Protein AF-A0A3D1T4H9-F1 (afdb_monomer)

Mean predicted aligned error: 4.85 Å

Solvent-accessible surface area (backbone atoms only — not comparable to full-atom values): 19662 Å² total; per-residue (Å²): 87,40,36,36,34,30,52,38,53,58,67,99,62,79,50,73,67,46,51,52,49,55,50,51,54,32,52,58,53,32,65,42,91,71,36,41,49,45,81,32,72,53,68,69,55,42,32,47,34,47,61,38,89,75,40,48,58,30,39,30,37,59,17,32,82,28,48,68,59,55,52,51,42,49,61,74,25,45,84,20,71,55,63,61,38,67,83,52,61,48,41,32,43,22,36,98,49,64,48,3,46,64,30,50,51,53,42,43,53,52,30,53,76,70,70,36,46,58,43,80,45,55,72,51,94,66,33,67,59,54,48,50,52,55,50,35,51,53,50,32,49,52,56,45,28,72,27,32,32,36,34,32,32,71,55,41,93,82,54,83,84,34,70,73,56,60,67,52,44,34,74,69,56,28,31,44,75,42,82,38,60,48,66,59,49,52,52,36,32,74,69,38,57,66,68,59,13,42,53,52,25,51,52,52,60,69,71,31,80,43,70,84,29,59,56,72,68,42,35,26,51,23,28,18,48,30,53,19,50,51,51,49,32,64,76,70,60,37,58,29,35,22,28,27,39,74,63,27,53,77,60,86,48,27,36,48,27,46,27,36,13,50,34,24,50,72,71,33,46,50,36,60,42,31,36,49,39,58,38,54,34,36,49,50,50,21,45,68,69,76,42,74,60,71,70,64,42,81,76,44,75,40,82,90,82,71,46,69,44,68,48,52,57,34,47,31,61,81,66,34,84,49,35,33,34,26,34,26,83,93,75,67,43,18,31,16,47,49,62,47,62,68,64,41,83,43,75,52,70,41,44,32,65,98,70,61,77,40,73,49,74,46,80,49,69,48,65,80,80,84,76,91,125

Secondary structure (DSSP, 8-state):
-EEEEEEE-SSSS--HHHHHHHHHHHHHHHTSTT-EEEEE-SHHHHHHHHH-TTEEEEEEE-SSS-HHHHHHHHHHTTTSHHHH-TTSPEEEEE-SSTTHHHHHHHHHHHHHHTT--EEEEESSTTHHHHHHHHHHHHHHHHHHHT-EEEEESPPPTT-SSS---HHHHHHHT-PEEEEE-HHHHHHHHHHS-HHHHHHHHHHHHHHSSEE-S--HHHHHHHHHHHHHHHHHHHHHT-SEEEE-GGGGGTTTS--SHHHHHHHHHTT-EEEETT-HHHHHHHHHHHHHHSS-----EEEEEETTTTEEEEE-S---GGG-SEEEEE--TTTS-S-EEEEEPPPEEEEEEEEESTTS-EEEEEEEEE---S---

Sequence (373 aa):
MKIALLAFYSGLQASESQVRLSASLSDEIAGIPGWSAVVLNETSQKVAAFNDPDTVPVILSLSGGIEGEVLSCLEQAQQSSYLKSTKLPIIILAHPHANSLPASLEILARLNQMGRPGRIIFTSAGYLDELQIACRVLETHRTLAHSRIGVIGTPSDWLVASIPNAQTVRSVWGPELVEIPIARLIELYHQSSEIEATKAADAFAKNATACLEPDRATLIGAAKIYLALQSIVAEYQLAALTIRCFDLLSAPKNTGCFALAQLNSAGITASCEGDIPALLTMMLIKGLSGQPAFMANPSAINALTGEMIAAHCTIPITMINKYTIRSHFESGIGAAIQGDFPPGPVTVARIGGKDLTALFVAEGQAATVSNPQ

pLDDT: mean 93.79, std 6.55, range [38.06, 98.75]

Foldseek 3Di:
DEEEAEEFDPDPDDDPVLVVVQVVVQVVLCPPPPYHYDYDDDLVVLLVQLQDLVYDYEYEQSAPPRLVVVVVSCVSNCPHPQNVPLVQAHHYEAEPDRCRVVSLVVNCVVCVVVSHHYDYQYPDPCSSVVVVLSVLLVVLLSPQQDFEEEEEADFAPPPPFQDADQVLCCVPRRYGYDYHYNVQLLVQLVVADLVQLLVVLVVVCVQAPAEPDDDSVLSSSLSSSLVSVVVVCVVVVGQEYEYAQVVCCVPPNAGNASNCQACLLVNRHYYYRSRNQLSSVQSSCCSSPVHGDDDWDFPDADPVVRDTDTDDQHHHPVQADHWYWAGRPPRSTGTGIDGHGDWAKDKDKTQGDNSSPDMDIDIDTDDGDDDPD

Nearest PDB structures (foldseek):
  4f2d-assembly1_A  TM=8.122E-01  e=8.113E-16  Escherichia coli K-12
  7cx7-assembly1_D-2  TM=8.310E-01  e=1.583E-14  Geobacillus kaustophilus HTA426
  7ch3-assembly2_E  TM=8.132E-01  e=3.803E-15  Thermotoga maritima MSB8
  7cwv-assembly1_C  TM=8.098E-01  e=5.512E-14  Thermotoga maritima MSB8
  7cwv-assembly2_B-2  TM=8.023E-01  e=6.588E-14  Thermotoga maritima MSB8

Radius of gyration: 24.6 Å; Cα contacts (8 Å, |Δi|>4): 712; chains: 1; bounding box: 57×51×70 Å

Structure (mmCIF, N/CA/C/O backbone):
data_AF-A0A3D1T4H9-F1
#
_entry.id   AF-A0A3D1T4H9-F1
#
loop_
_atom_site.group_PDB
_atom_site.id
_atom_site.type_symbol
_atom_site.label_atom_id
_atom_site.label_alt_id
_atom_site.label_comp_id
_atom_site.label_asym_id
_atom_site.label_entity_id
_atom_site.label_seq_id
_atom_site.pdbx_PDB_ins_code
_atom_site.Cartn_x
_atom_site.Cartn_y
_atom_site.Cartn_z
_atom_site.occupancy
_atom_site.B_iso_or_equiv
_atom_site.auth_seq_id
_atom_site.auth_comp_id
_atom_site.auth_asym_id
_atom_site.auth_atom_id
_atom_site.pdbx_PDB_model_num
ATOM 1 N N . MET A 1 1 ? 0.204 8.820 14.071 1.00 87.44 1 MET A N 1
ATOM 2 C CA . MET A 1 1 ? -1.266 8.718 14.042 1.00 87.44 1 MET A CA 1
ATOM 3 C C . MET A 1 1 ? -1.873 9.367 15.276 1.00 87.44 1 MET A C 1
ATOM 5 O O . MET A 1 1 ? -1.353 9.175 16.366 1.00 87.44 1 MET A O 1
ATOM 9 N N . LYS A 1 2 ? -2.962 10.120 15.109 1.00 93.44 2 LYS A N 1
ATOM 10 C CA . LYS A 1 2 ? -3.677 10.786 16.202 1.00 93.44 2 LYS A CA 1
ATOM 11 C C . LYS A 1 2 ? -4.942 10.001 16.560 1.00 93.44 2 LYS A C 1
ATOM 13 O O . LYS A 1 2 ? -5.799 9.787 15.705 1.00 93.44 2 LYS A O 1
ATOM 18 N N . ILE A 1 3 ? -5.059 9.574 17.812 1.00 96.06 3 ILE A N 1
ATOM 19 C CA . ILE A 1 3 ? -6.216 8.862 18.362 1.00 96.06 3 ILE A CA 1
ATOM 20 C C . ILE A 1 3 ? -7.026 9.818 19.239 1.00 96.06 3 ILE A C 1
ATOM 22 O O . ILE A 1 3 ? -6.477 10.484 20.117 1.00 96.06 3 ILE A O 1
ATOM 26 N N . ALA A 1 4 ? -8.340 9.860 19.036 1.00 97.19 4 ALA A N 1
ATOM 27 C CA . ALA A 1 4 ? -9.265 10.511 19.958 1.00 97.19 4 ALA A CA 1
ATOM 28 C C . ALA A 1 4 ? -10.076 9.448 20.701 1.00 97.19 4 ALA A C 1
ATOM 30 O O . ALA A 1 4 ? -10.922 8.780 20.106 1.00 97.19 4 ALA A O 1
ATOM 31 N N . LEU A 1 5 ? -9.822 9.309 22.002 1.00 98.06 5 LEU A N 1
ATOM 32 C CA . LEU A 1 5 ? -10.578 8.447 22.903 1.00 98.06 5 LEU A CA 1
ATOM 33 C C . LEU A 1 5 ? -11.832 9.191 23.365 1.00 98.06 5 LEU A C 1
ATOM 35 O O . LEU A 1 5 ? -11.769 10.091 24.200 1.00 98.06 5 LEU A O 1
ATOM 39 N N . LEU A 1 6 ? -12.978 8.831 22.800 1.00 98.19 6 LEU A N 1
ATOM 40 C CA . LEU A 1 6 ? -14.267 9.443 23.105 1.00 98.19 6 LEU A CA 1
ATOM 41 C C . LEU A 1 6 ? -14.813 8.801 24.381 1.00 98.19 6 LEU A C 1
ATOM 43 O O . LEU A 1 6 ? -15.373 7.711 24.323 1.00 98.19 6 LEU A O 1
ATOM 47 N N . ALA A 1 7 ? -14.608 9.435 25.532 1.00 97.75 7 ALA A N 1
ATOM 48 C CA . ALA A 1 7 ? -14.934 8.854 26.832 1.00 97.75 7 ALA A CA 1
ATOM 49 C C . ALA A 1 7 ? -16.438 8.919 27.121 1.00 97.75 7 ALA A C 1
ATOM 51 O O . ALA A 1 7 ? -17.000 10.009 27.232 1.00 97.75 7 ALA A O 1
ATOM 52 N N . PHE A 1 8 ? -17.089 7.770 27.289 1.00 97.62 8 PHE A N 1
ATOM 53 C CA . PHE A 1 8 ? -18.496 7.683 27.688 1.00 97.62 8 PHE A CA 1
ATOM 54 C C . PHE A 1 8 ? -18.635 6.954 29.021 1.00 97.62 8 PHE A C 1
ATOM 56 O O . PHE A 1 8 ? -18.070 5.877 29.199 1.00 97.62 8 PHE A O 1
ATOM 63 N N . TYR A 1 9 ? -19.408 7.527 29.940 1.00 95.75 9 TYR A N 1
ATOM 64 C CA . TYR A 1 9 ? -19.704 6.975 31.261 1.00 95.75 9 TYR A CA 1
ATOM 65 C C . TYR A 1 9 ? -21.102 7.415 31.707 1.00 95.75 9 TYR A C 1
ATOM 67 O O . TYR A 1 9 ? -21.579 8.474 31.318 1.00 95.75 9 TYR A O 1
ATOM 75 N N . SER A 1 10 ? -21.748 6.624 32.557 1.00 89.38 10 SER A N 1
ATOM 76 C CA . SER A 1 10 ? -23.035 6.959 33.160 1.00 89.38 10 SER A CA 1
ATOM 77 C C . SER A 1 10 ? -22.845 7.923 34.330 1.00 89.38 10 SER A C 1
ATOM 79 O O . SER A 1 10 ? -22.119 7.603 35.274 1.00 89.38 10 SER A O 1
ATOM 81 N N . GLY A 1 11 ? -23.546 9.054 34.311 1.00 79.50 11 GLY A N 1
ATOM 82 C CA . GLY A 1 11 ? -23.539 10.048 35.387 1.00 79.50 11 GLY A CA 1
ATOM 83 C C . GLY A 1 11 ? -23.184 11.447 34.888 1.00 79.50 11 GLY A C 1
ATOM 84 O O . GLY A 1 11 ? -22.742 11.624 33.761 1.00 79.50 11 GLY A O 1
ATOM 85 N N . LEU A 1 12 ? -23.377 12.462 35.737 1.00 68.31 12 LEU A N 1
ATOM 86 C CA . LEU A 1 12 ? -23.085 13.859 35.374 1.00 68.31 12 LEU A CA 1
ATOM 87 C C . LEU A 1 12 ? -21.580 14.145 35.248 1.00 68.31 12 LEU A C 1
ATOM 89 O O . LEU A 1 12 ? -21.196 15.094 34.571 1.00 68.31 12 LEU A O 1
ATOM 93 N N . GLN A 1 13 ? -20.740 13.367 35.938 1.00 74.00 13 GLN A N 1
ATOM 94 C CA . GLN A 1 13 ? -19.283 13.491 35.944 1.00 74.00 13 GLN A CA 1
ATOM 95 C C . GLN A 1 13 ? -18.636 12.111 36.074 1.00 74.00 13 GLN A C 1
ATOM 97 O O . GLN A 1 13 ? -19.198 11.219 36.714 1.00 74.00 13 GLN A O 1
ATOM 102 N N . ALA A 1 14 ? -17.446 11.961 35.489 1.00 81.69 14 ALA A N 1
ATOM 103 C CA . ALA A 1 14 ? -16.661 10.740 35.597 1.00 81.69 14 ALA A CA 1
ATOM 104 C C . ALA A 1 14 ? -16.263 10.493 37.055 1.00 81.69 14 ALA A C 1
ATOM 106 O O . ALA A 1 14 ? -15.846 11.414 37.764 1.00 81.69 14 ALA A O 1
ATOM 107 N N . SER A 1 15 ? -16.323 9.239 37.495 1.00 88.44 15 SER A N 1
ATOM 108 C CA . SER A 1 15 ? -15.712 8.858 38.763 1.00 88.44 15 SER A CA 1
ATOM 109 C C . SER A 1 15 ? -14.190 9.013 38.689 1.00 88.44 15 SER A C 1
ATOM 111 O O . SER A 1 15 ? -13.571 8.919 37.628 1.00 88.44 15 SER A O 1
ATOM 113 N N . GLU A 1 16 ? -13.545 9.163 39.843 1.00 91.19 16 GLU A N 1
ATOM 114 C CA . GLU A 1 16 ? -12.082 9.231 39.920 1.00 91.19 16 GLU A CA 1
ATOM 115 C C . GLU A 1 16 ? -11.408 7.981 39.312 1.00 91.19 16 GLU A C 1
ATOM 117 O O . GLU A 1 16 ? -10.360 8.067 38.671 1.00 91.19 16 GLU A O 1
ATOM 122 N N . SER A 1 17 ? -12.036 6.807 39.456 1.00 89.75 17 SER A N 1
ATOM 123 C CA . SER A 1 17 ? -11.570 5.570 38.825 1.00 89.75 17 SER A CA 1
ATOM 124 C C . SER A 1 17 ? -11.662 5.611 37.298 1.00 89.75 17 SER A C 1
ATOM 126 O O . SER A 1 17 ? -10.742 5.138 36.636 1.00 89.75 17 SER A O 1
ATOM 128 N N . GLN A 1 18 ? -12.719 6.201 36.737 1.00 93.06 18 GLN A N 1
ATOM 129 C CA . GLN A 1 18 ? -12.888 6.363 35.291 1.00 93.06 18 GLN A CA 1
ATOM 130 C C . GLN A 1 18 ? -11.885 7.364 34.716 1.00 93.06 18 GLN A C 1
ATOM 132 O O . GLN A 1 18 ? -11.280 7.088 33.681 1.00 93.06 18 GLN A O 1
ATOM 137 N N . VAL A 1 19 ? -11.643 8.481 35.413 1.00 93.75 19 VAL A N 1
ATOM 138 C CA . VAL A 1 19 ? -10.614 9.459 35.024 1.00 93.75 19 VAL A CA 1
ATOM 139 C C . VAL A 1 19 ? -9.242 8.789 34.971 1.00 93.75 19 VAL A C 1
ATOM 141 O O . VAL A 1 19 ? -8.585 8.841 33.931 1.00 93.75 19 VAL A O 1
ATOM 144 N N . ARG A 1 20 ? -8.841 8.082 36.039 1.00 95.38 20 ARG A N 1
ATOM 145 C CA . ARG A 1 20 ? -7.564 7.349 36.076 1.00 95.38 20 ARG A CA 1
ATOM 146 C C . ARG A 1 20 ? -7.448 6.306 34.967 1.00 95.38 20 ARG A C 1
ATOM 148 O O . ARG A 1 20 ? -6.405 6.228 34.328 1.00 95.38 20 ARG A O 1
ATOM 155 N N . LEU A 1 21 ? -8.505 5.529 34.726 1.00 95.38 21 LEU A N 1
ATOM 156 C CA . LEU A 1 21 ? -8.507 4.510 33.677 1.00 95.38 21 LEU A CA 1
ATOM 157 C C . LEU A 1 21 ? -8.338 5.133 32.286 1.00 95.38 21 LEU A C 1
ATOM 159 O O . LEU A 1 21 ? -7.504 4.677 31.510 1.00 95.38 21 LEU A O 1
ATOM 163 N N . SER A 1 22 ? -9.096 6.189 31.980 1.00 96.38 22 SER A N 1
ATOM 164 C CA . SER A 1 22 ? -9.006 6.866 30.683 1.00 96.38 22 SER A CA 1
ATOM 165 C C . SER A 1 22 ? -7.623 7.477 30.433 1.00 96.38 22 SER A C 1
ATOM 167 O O . SER A 1 22 ? -7.110 7.369 29.321 1.00 96.38 22 SER A O 1
ATOM 169 N N . ALA A 1 23 ? -6.992 8.045 31.468 1.00 96.94 23 ALA A N 1
ATOM 170 C CA . ALA A 1 23 ? -5.629 8.562 31.396 1.00 96.94 23 ALA A CA 1
ATOM 171 C C . ALA A 1 23 ? -4.611 7.436 31.157 1.00 96.94 23 ALA A C 1
ATOM 173 O O . ALA A 1 23 ? -3.829 7.529 30.219 1.00 96.94 23 ALA A O 1
ATOM 174 N N . SER A 1 24 ? -4.693 6.335 31.917 1.00 97.06 24 SER A N 1
ATOM 175 C CA . SER A 1 24 ? -3.819 5.162 31.740 1.00 97.06 24 SER A CA 1
ATOM 176 C C . SER A 1 24 ? -3.883 4.604 30.319 1.00 97.06 24 SER A C 1
ATOM 178 O O . SER A 1 24 ? -2.852 4.409 29.687 1.00 97.06 24 SER A O 1
ATOM 180 N N . LEU A 1 25 ? -5.091 4.403 29.779 1.00 97.06 25 LEU A N 1
ATOM 181 C CA . LEU A 1 25 ? -5.270 3.902 28.413 1.00 97.06 25 LEU A CA 1
ATOM 182 C C . LEU A 1 25 ? -4.738 4.890 27.368 1.00 97.06 25 LEU A C 1
ATOM 184 O O . LEU A 1 25 ? -4.148 4.480 26.372 1.00 97.06 25 LEU A O 1
ATOM 188 N N . SER A 1 26 ? -4.929 6.193 27.589 1.00 97.62 26 SER A N 1
ATOM 189 C CA . SER A 1 26 ? -4.364 7.229 26.723 1.00 97.62 26 SER A CA 1
ATOM 190 C C . SER A 1 26 ? -2.836 7.181 26.714 1.00 97.62 26 SER A C 1
ATOM 192 O O . SER A 1 26 ? -2.242 7.241 25.640 1.00 97.62 26 SER A O 1
ATOM 194 N N . ASP A 1 27 ? -2.205 7.032 27.879 1.00 97.75 27 ASP A N 1
ATOM 195 C CA . ASP A 1 27 ? -0.749 6.954 28.014 1.00 97.75 27 ASP A CA 1
ATOM 196 C C . ASP A 1 27 ? -0.189 5.672 27.379 1.00 97.75 27 ASP A C 1
ATOM 198 O O . ASP A 1 27 ? 0.797 5.727 26.645 1.00 97.75 27 ASP A O 1
ATOM 202 N N . GLU A 1 28 ? -0.848 4.526 27.583 1.00 97.12 28 GLU A N 1
ATOM 203 C CA . GLU A 1 28 ? -0.485 3.253 26.946 1.00 97.12 28 GLU A CA 1
ATOM 204 C C . GLU A 1 28 ? -0.529 3.350 25.413 1.00 97.12 28 GLU A C 1
ATOM 206 O O . GLU A 1 28 ? 0.412 2.940 24.733 1.00 97.12 28 GLU A O 1
ATOM 211 N N . ILE A 1 29 ? -1.592 3.944 24.860 1.00 96.75 29 ILE A N 1
ATOM 212 C CA . ILE A 1 29 ? -1.749 4.135 23.411 1.00 96.75 29 ILE A CA 1
ATOM 213 C C . ILE A 1 29 ? -0.731 5.150 22.874 1.00 96.75 29 ILE A C 1
ATOM 215 O O . ILE A 1 29 ? -0.152 4.935 21.808 1.00 96.75 29 ILE A O 1
ATOM 219 N N . ALA A 1 30 ? -0.482 6.243 23.599 1.00 96.62 30 ALA A N 1
ATOM 220 C CA . ALA A 1 30 ? 0.537 7.230 23.239 1.00 96.62 30 ALA A CA 1
ATOM 221 C C . ALA A 1 30 ? 1.970 6.670 23.335 1.00 96.62 30 ALA A C 1
ATOM 223 O O . ALA A 1 30 ? 2.880 7.205 22.703 1.00 96.62 30 ALA A O 1
ATOM 224 N N . GLY A 1 31 ? 2.171 5.576 24.076 1.00 95.88 31 GLY A N 1
ATOM 225 C CA . GLY A 1 31 ? 3.430 4.836 24.128 1.00 95.88 31 GLY A CA 1
ATOM 226 C C . GLY A 1 31 ? 3.790 4.114 22.824 1.00 95.88 31 GLY A C 1
ATOM 227 O O . GLY A 1 31 ? 4.950 3.742 22.638 1.00 95.88 31 GLY A O 1
ATOM 228 N N . ILE A 1 32 ? 2.840 3.932 21.898 1.00 94.06 32 ILE A N 1
ATOM 229 C CA . ILE A 1 32 ? 3.116 3.343 20.583 1.00 94.06 32 ILE A CA 1
ATOM 230 C C . ILE A 1 32 ? 3.921 4.352 19.737 1.00 94.06 32 ILE A C 1
ATOM 232 O O . ILE A 1 32 ? 3.488 5.495 19.562 1.00 94.06 32 ILE A O 1
ATOM 236 N N . PRO A 1 33 ? 5.077 3.967 19.156 1.00 92.81 33 PRO A N 1
ATOM 237 C CA . PRO A 1 33 ? 5.902 4.885 18.376 1.00 92.81 33 PRO A CA 1
ATOM 238 C C . PRO A 1 33 ? 5.133 5.593 17.253 1.00 92.81 33 PRO A C 1
ATOM 240 O O . PRO A 1 33 ? 4.509 4.965 16.396 1.00 92.81 33 PRO A O 1
ATOM 243 N N . GLY A 1 34 ? 5.197 6.926 17.249 1.00 90.44 34 GLY A N 1
ATOM 244 C CA . GLY A 1 34 ? 4.518 7.770 16.264 1.00 90.44 34 GLY A CA 1
ATOM 245 C C . GLY A 1 34 ? 3.021 7.969 16.517 1.00 90.44 34 GLY A C 1
ATOM 246 O O . GLY A 1 34 ? 2.348 8.555 15.665 1.00 90.44 34 GLY A O 1
ATOM 247 N N . TRP A 1 35 ? 2.480 7.496 17.642 1.00 94.56 35 TRP A N 1
ATOM 248 C CA . TRP A 1 35 ? 1.089 7.716 18.029 1.00 94.56 35 TRP A CA 1
ATOM 249 C C . TRP A 1 35 ? 0.952 8.861 19.034 1.00 94.56 35 TRP A C 1
ATOM 251 O O . TRP A 1 35 ? 1.863 9.173 19.794 1.00 94.56 35 TRP A O 1
ATOM 261 N N . SER A 1 36 ? -0.214 9.496 19.026 1.00 96.00 36 SER A N 1
ATOM 262 C CA . SER A 1 36 ? -0.677 10.378 20.091 1.00 96.00 36 SER A CA 1
ATOM 263 C C . SER A 1 36 ? -2.120 10.032 20.426 1.00 96.00 36 SER A C 1
ATOM 265 O O . SER A 1 36 ? -2.883 9.628 19.547 1.00 96.00 36 SER A O 1
ATOM 267 N N . ALA A 1 37 ? -2.498 10.183 21.690 1.00 97.31 37 ALA A N 1
ATOM 268 C CA . ALA A 1 37 ? -3.854 9.937 22.152 1.00 97.31 37 ALA A CA 1
ATOM 269 C C . ALA A 1 37 ? -4.343 11.114 22.996 1.00 97.31 37 ALA A C 1
ATOM 271 O O . ALA A 1 37 ? -3.586 11.689 23.778 1.00 97.31 37 ALA A O 1
ATOM 272 N N . VAL A 1 38 ? -5.609 11.482 22.811 1.00 97.44 38 VAL A N 1
ATOM 273 C CA . VAL A 1 38 ? -6.293 12.487 23.628 1.00 97.44 38 VAL A CA 1
ATOM 274 C C . VAL A 1 38 ? -7.651 11.958 24.065 1.00 97.44 38 VAL A C 1
ATOM 276 O O . VAL A 1 38 ? -8.390 11.389 23.261 1.00 97.44 38 VAL A O 1
ATOM 279 N N . VAL A 1 39 ? -7.989 12.160 25.336 1.00 97.88 39 VAL A N 1
ATOM 280 C CA . VAL A 1 39 ? -9.303 11.817 25.889 1.00 97.88 39 VAL A CA 1
ATOM 281 C C . VAL A 1 39 ? -10.256 12.996 25.709 1.00 97.88 39 VAL A C 1
ATOM 283 O O . VAL A 1 39 ? -9.973 14.105 26.160 1.00 97.88 39 VAL A O 1
ATOM 286 N N . LEU A 1 40 ? -11.397 12.756 25.063 1.00 97.44 40 LEU A N 1
ATOM 287 C CA . LEU A 1 40 ? -12.440 13.750 24.814 1.00 97.44 40 LEU A CA 1
ATOM 288 C C . LEU A 1 40 ? -13.686 13.420 25.637 1.00 97.44 40 LEU A C 1
ATOM 290 O O . LEU A 1 40 ? -14.302 12.368 25.456 1.00 97.44 40 LEU A O 1
ATOM 294 N N . ASN A 1 41 ? -14.069 14.340 26.522 1.00 94.31 41 ASN A N 1
ATOM 295 C CA . ASN A 1 41 ? -15.223 14.186 27.414 1.00 94.31 41 ASN A CA 1
ATOM 296 C C . ASN A 1 41 ? -16.445 14.972 26.921 1.00 94.31 41 ASN A C 1
ATOM 298 O O . ASN A 1 41 ? -17.568 14.474 26.993 1.00 94.31 41 ASN A O 1
ATOM 302 N N . GLU A 1 42 ? -16.225 16.163 26.366 1.00 93.75 42 GLU A N 1
ATOM 303 C CA . GLU A 1 42 ? -17.293 17.045 25.895 1.00 93.75 42 GLU A CA 1
ATOM 304 C C . GLU A 1 42 ? -17.946 16.511 24.616 1.00 93.75 42 GLU A C 1
ATOM 306 O O . GLU A 1 42 ? -17.262 16.148 23.654 1.00 93.75 42 GLU A O 1
ATOM 311 N N . THR A 1 43 ? -19.280 16.515 24.562 1.00 91.81 43 THR A N 1
ATOM 312 C CA . THR A 1 43 ? -20.050 16.019 23.405 1.00 91.81 43 THR A CA 1
ATOM 313 C C . THR A 1 43 ? -19.659 16.717 22.104 1.00 91.81 43 THR A C 1
ATOM 315 O O . THR A 1 43 ? -19.470 16.059 21.083 1.00 91.81 43 THR A O 1
ATOM 318 N N . SER A 1 44 ? -19.454 18.036 22.137 1.00 94.25 44 SER A N 1
ATOM 319 C CA . SER A 1 44 ? -19.040 18.810 20.959 1.00 94.25 44 SER A CA 1
ATOM 320 C C . SER A 1 44 ? -17.674 18.371 20.419 1.00 94.25 44 SER A C 1
ATOM 322 O O . SER A 1 44 ? -17.503 18.246 19.207 1.00 94.25 44 SER A O 1
ATOM 324 N N . GLN A 1 45 ? -16.718 18.068 21.303 1.00 96.44 45 GLN A N 1
ATOM 325 C CA . GLN A 1 45 ? -15.394 17.569 20.925 1.00 96.44 45 GLN A CA 1
ATOM 326 C C . GLN A 1 45 ? -15.473 16.151 20.354 1.00 96.44 45 GLN A C 1
ATOM 328 O O . GLN A 1 45 ? -14.824 15.858 19.351 1.00 96.44 45 GLN A O 1
ATOM 333 N N . LYS A 1 46 ? -16.302 15.283 20.951 1.00 96.75 46 LYS A N 1
ATOM 334 C CA . LYS A 1 46 ? -16.521 13.914 20.463 1.00 96.75 46 LYS A CA 1
ATOM 335 C C . LYS A 1 46 ? -17.085 13.901 19.043 1.00 96.75 46 LYS A C 1
ATOM 337 O O . LYS A 1 46 ? -16.565 13.195 18.183 1.00 96.75 46 LYS A O 1
ATOM 342 N N . VAL A 1 47 ? -18.095 14.730 18.774 1.00 95.62 47 VAL A N 1
ATOM 343 C CA . VAL A 1 47 ? -18.674 14.895 17.431 1.00 95.62 47 VAL A CA 1
ATOM 344 C C . VAL A 1 47 ? -17.642 15.471 16.456 1.00 95.62 47 VAL A C 1
ATOM 346 O O . VAL A 1 47 ? -17.515 14.982 15.334 1.00 95.62 47 VAL A O 1
ATOM 349 N N . ALA A 1 48 ? -16.862 16.471 16.878 1.00 95.12 48 ALA A N 1
ATOM 350 C CA . ALA A 1 48 ? -15.816 17.066 16.048 1.00 95.12 48 ALA A CA 1
ATOM 351 C C . ALA A 1 48 ? -14.719 16.060 15.657 1.00 95.12 48 ALA A C 1
ATOM 353 O O . ALA A 1 48 ? -14.223 16.120 14.534 1.00 95.12 48 ALA A O 1
ATOM 354 N N . ALA A 1 49 ? -14.388 15.100 16.526 1.00 95.19 49 ALA A N 1
ATOM 355 C CA . ALA A 1 49 ? -13.368 14.087 16.251 1.00 95.19 49 ALA A CA 1
ATOM 356 C C . ALA A 1 49 ? -13.703 13.199 15.040 1.00 95.19 49 ALA A C 1
ATOM 358 O O . ALA A 1 49 ? -12.799 12.772 14.329 1.00 95.19 49 ALA A O 1
ATOM 359 N N . PHE A 1 50 ? -14.988 12.954 14.766 1.00 92.81 50 PHE A N 1
ATOM 360 C CA . PHE A 1 50 ? -15.418 12.228 13.564 1.00 92.81 50 PHE A CA 1
ATOM 361 C C . PHE A 1 50 ? -15.243 13.034 12.270 1.00 92.81 50 PHE A C 1
ATOM 363 O O . PHE A 1 50 ? -15.187 12.445 11.191 1.00 92.81 50 PHE A O 1
ATOM 370 N N . ASN A 1 51 ? -15.169 14.365 12.363 1.00 90.12 51 ASN A N 1
ATOM 371 C CA . ASN A 1 51 ? -14.986 15.260 11.220 1.00 90.12 51 ASN A CA 1
ATOM 372 C C . ASN A 1 51 ? -13.511 15.552 10.911 1.00 90.12 51 ASN A C 1
ATOM 374 O O . ASN A 1 51 ? -13.219 16.063 9.833 1.00 90.12 51 ASN A O 1
ATOM 378 N N . ASP A 1 52 ? -12.597 15.243 11.833 1.00 89.56 52 ASP A N 1
ATOM 379 C CA . ASP A 1 52 ? -11.162 15.434 11.643 1.00 89.56 52 ASP A CA 1
ATOM 380 C C . ASP A 1 52 ? -10.580 14.268 10.808 1.00 89.56 52 ASP A C 1
ATOM 382 O O . ASP A 1 52 ? -10.540 13.129 11.288 1.00 89.56 52 ASP A O 1
ATOM 386 N N . PRO A 1 53 ? -10.136 14.513 9.557 1.00 82.31 53 PRO A N 1
ATOM 387 C CA . PRO A 1 53 ? -9.621 13.463 8.676 1.00 82.31 53 PRO A CA 1
ATOM 388 C C . PRO A 1 53 ? -8.325 12.821 9.193 1.00 82.31 53 PRO A C 1
ATOM 390 O O . PRO A 1 53 ? -8.050 11.660 8.870 1.00 82.31 53 PRO A O 1
ATOM 393 N N . ASP A 1 54 ? -7.577 13.532 10.037 1.00 84.44 54 ASP A N 1
ATOM 394 C CA . ASP A 1 54 ? -6.276 13.106 10.556 1.00 84.44 54 ASP A CA 1
ATOM 395 C C . ASP A 1 54 ? -6.388 12.389 11.910 1.00 84.44 54 ASP A C 1
ATOM 397 O O . ASP A 1 54 ? -5.399 11.879 12.442 1.00 84.44 54 ASP A O 1
ATOM 401 N N . THR A 1 55 ? -7.602 12.309 12.463 1.00 89.81 55 THR A N 1
ATOM 402 C CA . THR A 1 55 ? -7.881 11.672 13.752 1.00 89.81 55 THR A CA 1
ATOM 403 C C . THR A 1 55 ? -8.643 10.365 13.571 1.00 89.81 55 THR A C 1
ATOM 405 O O . THR A 1 55 ? -9.589 10.264 12.786 1.00 89.81 55 THR A O 1
ATOM 408 N N . VAL A 1 56 ? -8.250 9.329 14.307 1.00 92.19 56 VAL A N 1
ATOM 409 C CA . VAL A 1 56 ? -9.021 8.088 14.429 1.00 92.19 56 VAL A CA 1
ATOM 410 C C . VAL A 1 56 ? -9.885 8.171 15.692 1.00 92.19 56 VAL A C 1
ATOM 412 O O . VAL A 1 56 ? -9.340 8.138 16.799 1.00 92.19 56 VAL A O 1
ATOM 415 N N . PRO A 1 57 ? -11.218 8.305 15.556 1.00 94.75 57 PRO A N 1
ATOM 416 C CA . PRO A 1 57 ? -12.119 8.307 16.700 1.00 94.75 57 PRO A CA 1
ATOM 417 C C . PRO A 1 57 ? -12.311 6.878 17.222 1.00 94.75 57 PRO A C 1
ATOM 419 O O . PRO A 1 57 ? -12.695 5.976 16.475 1.00 94.75 57 PRO A O 1
ATOM 422 N N . VAL A 1 58 ? -12.071 6.682 18.516 1.00 97.19 58 VAL A N 1
ATOM 423 C CA . VAL A 1 58 ? -12.273 5.414 19.225 1.00 97.19 58 VAL A CA 1
ATOM 424 C C . VAL A 1 58 ? -13.232 5.669 20.377 1.00 97.19 58 VAL A C 1
ATOM 426 O O . VAL A 1 58 ? -12.965 6.500 21.242 1.00 97.19 58 VAL A O 1
ATOM 429 N N . ILE A 1 59 ? -14.359 4.964 20.400 1.00 98.25 59 ILE A N 1
ATOM 430 C CA . ILE A 1 59 ? -15.315 5.051 21.505 1.00 98.25 59 ILE A CA 1
ATOM 431 C C . ILE A 1 59 ? -14.694 4.357 22.710 1.00 98.25 59 ILE A C 1
ATOM 433 O O . ILE A 1 59 ? -14.434 3.162 22.658 1.00 98.25 59 ILE A O 1
ATOM 437 N N . LEU A 1 60 ? -14.464 5.088 23.794 1.00 98.38 60 LEU A N 1
ATOM 438 C CA . LEU A 1 60 ? -13.970 4.544 25.051 1.00 98.38 60 LEU A CA 1
ATOM 439 C C . LEU A 1 60 ? -15.157 4.337 25.998 1.00 98.38 60 LEU A C 1
ATOM 441 O O . LEU A 1 60 ? -15.686 5.292 26.570 1.00 98.38 60 LEU A O 1
ATOM 445 N N . SER A 1 61 ? -15.581 3.082 26.143 1.00 98.12 61 SER A N 1
ATOM 446 C CA . SER A 1 61 ? -16.692 2.694 27.016 1.00 98.12 61 SER A CA 1
ATOM 447 C C . SER A 1 61 ? -16.196 2.555 28.455 1.00 98.12 61 SER A C 1
ATOM 449 O O . SER A 1 61 ? -15.524 1.575 28.763 1.00 98.12 61 SER A O 1
ATOM 451 N N . LEU A 1 62 ? -16.492 3.517 29.337 1.00 97.38 62 LEU A N 1
ATOM 452 C CA . LEU A 1 62 ? -16.031 3.539 30.739 1.00 97.38 62 LEU A CA 1
ATOM 453 C C . LEU A 1 62 ? -17.071 3.020 31.749 1.00 97.38 62 LEU A C 1
ATOM 455 O O . LEU A 1 62 ? -16.766 2.870 32.937 1.00 97.38 62 LEU A O 1
ATOM 459 N N . SER A 1 63 ? -18.309 2.779 31.313 1.00 96.50 63 SER A N 1
ATOM 460 C CA . SER A 1 63 ? -19.338 2.088 32.097 1.00 96.50 63 SER A CA 1
ATOM 461 C C . SER A 1 63 ? -20.499 1.603 31.225 1.00 96.50 63 SER A C 1
ATOM 463 O O . SER A 1 63 ? -20.578 1.928 30.045 1.00 96.50 63 SER A O 1
ATOM 465 N N . GLY A 1 64 ? -21.434 0.867 31.827 1.00 96.00 64 GLY A N 1
ATOM 466 C CA . GLY A 1 64 ? -22.758 0.626 31.263 1.00 96.00 64 GLY A CA 1
ATOM 467 C C . GLY A 1 64 ? -23.653 1.865 31.299 1.00 96.00 64 GLY A C 1
ATOM 468 O O . GLY A 1 64 ? -23.324 2.837 31.981 1.00 96.00 64 GLY A O 1
ATOM 469 N N . GLY A 1 65 ? -24.781 1.823 30.584 1.00 94.81 65 GLY A N 1
ATOM 470 C CA . GLY A 1 65 ? -25.754 2.922 30.539 1.00 94.81 65 GLY A CA 1
ATOM 471 C C . GLY A 1 65 ? -25.372 4.073 29.601 1.00 94.81 65 GLY A C 1
ATOM 472 O O . GLY A 1 65 ? -25.969 5.144 29.679 1.00 94.81 65 GLY A O 1
ATOM 473 N N . ILE A 1 66 ? -24.369 3.872 28.744 1.00 97.00 66 ILE A N 1
ATOM 474 C CA . ILE A 1 66 ? -23.845 4.868 27.797 1.00 97.00 66 ILE A CA 1
ATOM 475 C C . ILE A 1 66 ? -24.423 4.730 26.384 1.00 97.00 66 ILE A C 1
ATOM 477 O O . ILE A 1 66 ? -24.132 5.540 25.506 1.00 97.00 66 ILE A O 1
ATOM 481 N N . GLU A 1 67 ? -25.193 3.674 26.129 1.00 97.75 67 GLU A N 1
ATOM 482 C CA . GLU A 1 67 ? -25.573 3.213 24.796 1.00 97.75 67 GLU A CA 1
ATOM 483 C C . GLU A 1 67 ? -26.312 4.315 24.028 1.00 97.75 67 GLU A C 1
ATOM 485 O O . GLU A 1 67 ? -25.972 4.624 22.885 1.00 97.75 67 GLU A O 1
ATOM 490 N N . GLY A 1 68 ? -27.269 4.977 24.686 1.00 96.75 68 GLY A N 1
ATOM 491 C CA . GLY A 1 68 ? -28.016 6.093 24.106 1.00 96.75 68 GLY A CA 1
ATOM 492 C C . GLY A 1 68 ? -27.147 7.315 23.791 1.00 96.75 68 GLY A C 1
ATOM 493 O O . GLY A 1 68 ? -27.317 7.930 22.738 1.00 96.75 68 GLY A O 1
ATOM 494 N N . GLU A 1 69 ? -26.188 7.653 24.657 1.00 96.69 69 GLU A N 1
ATOM 495 C CA . GLU A 1 69 ? -25.279 8.787 24.436 1.00 96.69 69 GLU A CA 1
ATOM 496 C C . GLU A 1 69 ? -24.328 8.535 23.268 1.00 96.69 69 GLU A C 1
ATOM 498 O O . GLU A 1 69 ? -24.102 9.423 22.444 1.00 96.69 69 GLU A O 1
ATOM 503 N N . VAL A 1 70 ? -23.807 7.310 23.164 1.00 97.56 70 VAL A N 1
ATOM 504 C CA . VAL A 1 70 ? -22.974 6.892 22.036 1.00 97.56 70 VAL A CA 1
ATOM 505 C C . VAL A 1 70 ? -23.754 7.014 20.729 1.00 97.56 70 VAL A C 1
ATOM 507 O O . VAL A 1 70 ? -23.262 7.623 19.778 1.00 97.56 70 VAL A O 1
ATOM 510 N N . LEU A 1 71 ? -24.983 6.492 20.677 1.00 97.12 71 LEU A N 1
ATOM 511 C CA . LEU A 1 71 ? -25.822 6.570 19.478 1.00 97.12 71 LEU A CA 1
ATOM 512 C C . LEU A 1 71 ? -26.173 8.018 19.112 1.00 97.12 71 LEU A C 1
ATOM 514 O O . LEU A 1 71 ? -26.077 8.380 17.942 1.00 97.12 71 LEU A O 1
ATOM 518 N N . SER A 1 72 ? -26.491 8.862 20.098 1.00 96.62 72 SER A N 1
ATOM 519 C CA . SER A 1 72 ? -26.740 10.295 19.8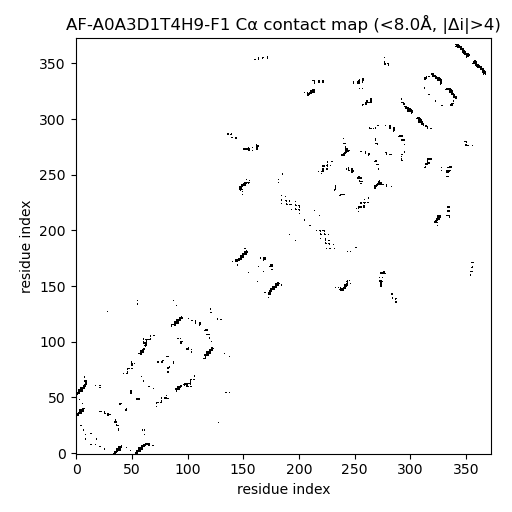83 1.00 96.62 72 SER A CA 1
ATOM 520 C C . SER A 1 72 ? -25.506 11.017 19.332 1.00 96.62 72 SER A C 1
ATOM 522 O O . SER A 1 72 ? -25.609 11.810 18.396 1.00 96.62 72 SER A O 1
ATOM 524 N N . CYS A 1 73 ? -24.312 10.708 19.847 1.00 96.62 73 CYS A N 1
ATOM 525 C CA . CYS A 1 73 ? -23.062 11.258 19.322 1.00 96.62 73 CYS A CA 1
ATOM 526 C C . CYS A 1 73 ? -22.831 10.851 17.858 1.00 96.62 73 CYS A C 1
ATOM 528 O O . CYS A 1 73 ? -22.442 11.685 17.038 1.00 96.62 73 CYS A O 1
ATOM 530 N N . LEU A 1 74 ? -23.076 9.582 17.516 1.00 95.50 74 LEU A N 1
ATOM 531 C CA . LEU A 1 74 ? -22.946 9.082 16.144 1.00 95.50 74 LEU A CA 1
ATOM 532 C C . LEU A 1 74 ? -23.969 9.731 15.200 1.00 95.50 74 LEU A C 1
ATOM 534 O O . LEU A 1 74 ? -23.622 10.081 14.074 1.00 95.50 74 LEU A O 1
ATOM 538 N N . GLU A 1 75 ? -25.202 9.942 15.661 1.00 94.75 75 GLU A N 1
ATOM 539 C CA . GLU A 1 75 ? -26.251 10.628 14.903 1.00 94.75 75 GLU A CA 1
ATOM 540 C C . GLU A 1 75 ? -25.901 12.100 14.641 1.00 94.75 75 GLU A C 1
ATOM 542 O O . GLU A 1 75 ? -26.032 12.583 13.515 1.00 94.75 75 GLU A O 1
ATOM 547 N N . GLN A 1 76 ? -25.373 12.814 15.637 1.00 95.25 76 GLN A N 1
ATOM 548 C CA . GLN A 1 76 ? -24.898 14.192 15.461 1.00 95.25 76 GLN A CA 1
ATOM 549 C C . GLN A 1 76 ? -23.714 14.272 14.485 1.00 95.25 76 GLN A C 1
ATOM 551 O O . GLN A 1 76 ? -23.602 15.221 13.708 1.00 95.25 76 GLN A O 1
ATOM 556 N N . ALA A 1 77 ? -22.850 13.254 14.477 1.00 94.00 77 ALA A N 1
ATOM 557 C CA . ALA A 1 77 ? -21.700 13.158 13.584 1.00 94.00 77 ALA A CA 1
ATOM 558 C C . ALA A 1 77 ? -22.016 12.533 12.209 1.00 94.00 77 ALA A C 1
ATOM 560 O O . ALA A 1 77 ? -21.103 12.382 11.391 1.00 94.00 77 ALA A O 1
ATOM 561 N N . GLN A 1 78 ? -23.270 12.167 11.914 1.00 91.75 78 GLN A N 1
ATOM 562 C CA . GLN A 1 78 ? -23.639 11.360 10.736 1.00 91.75 78 GLN A CA 1
ATOM 563 C C . GLN A 1 78 ? -23.223 11.974 9.388 1.00 91.75 78 GLN A C 1
ATOM 565 O O . GLN A 1 78 ? -23.064 11.271 8.392 1.00 91.75 78 GLN A O 1
ATOM 570 N N . GLN A 1 79 ? -23.038 13.297 9.345 1.00 90.44 79 GLN A N 1
ATOM 571 C CA . GLN A 1 79 ? -22.617 14.011 8.140 1.00 90.44 79 GLN A CA 1
ATOM 572 C C . GLN A 1 79 ? -21.108 13.949 7.874 1.00 90.44 79 GLN A C 1
ATOM 574 O O . GLN A 1 79 ? -20.687 14.324 6.773 1.00 90.44 79 GLN A O 1
ATOM 579 N N . SER A 1 80 ? -20.320 13.453 8.831 1.00 89.75 80 SER A N 1
ATOM 580 C CA . SER A 1 80 ? -18.879 13.254 8.683 1.00 89.75 80 SER A CA 1
ATOM 581 C C . SER A 1 80 ? -18.554 12.288 7.542 1.00 89.75 80 SER A C 1
ATOM 583 O O . SER A 1 80 ? -19.287 11.335 7.265 1.00 89.75 80 SER A O 1
ATOM 585 N N . SER A 1 81 ? -17.414 12.502 6.885 1.00 83.50 81 SER A N 1
ATOM 586 C CA . SER A 1 81 ? -16.903 11.586 5.858 1.00 83.50 81 SER A CA 1
ATOM 587 C C . SER A 1 81 ? -16.659 10.177 6.418 1.00 83.50 81 SER A C 1
ATOM 589 O O . SER A 1 81 ? -16.924 9.184 5.737 1.00 83.50 81 SER A O 1
ATOM 591 N N . TYR A 1 82 ? -16.228 10.084 7.681 1.00 86.88 82 TYR A N 1
ATOM 592 C CA . TYR A 1 82 ? -15.985 8.823 8.377 1.00 86.88 82 TYR A CA 1
ATOM 593 C C . TYR A 1 82 ? -17.254 7.973 8.536 1.00 86.88 82 TYR A C 1
ATOM 595 O O . TYR A 1 82 ? -17.248 6.775 8.231 1.00 86.88 82 TYR A O 1
ATOM 603 N N . LEU A 1 83 ? -18.356 8.584 8.986 1.00 88.38 83 LEU A N 1
ATOM 604 C CA . LEU A 1 83 ? -19.618 7.872 9.206 1.00 88.38 83 LEU A CA 1
ATOM 605 C C . LEU A 1 83 ? -20.423 7.675 7.914 1.00 88.38 83 LEU A C 1
ATOM 607 O O . LEU A 1 83 ? -21.147 6.687 7.807 1.00 88.38 83 LEU A O 1
ATOM 611 N N . LYS A 1 84 ? -20.225 8.516 6.889 1.00 85.50 84 LYS A N 1
ATOM 612 C CA . LYS A 1 84 ? -20.767 8.282 5.537 1.00 85.50 84 LYS A CA 1
ATOM 613 C C . LYS A 1 84 ? -20.160 7.057 4.852 1.00 85.50 84 LYS A C 1
ATOM 615 O O . LYS A 1 84 ? -20.848 6.378 4.095 1.00 85.50 84 LYS A O 1
ATOM 620 N N . SER A 1 85 ? -18.886 6.752 5.108 1.00 78.50 85 SER A N 1
ATOM 621 C CA . SER A 1 85 ? -18.251 5.551 4.558 1.00 78.50 85 SER A CA 1
ATOM 622 C C . SER A 1 85 ? -18.694 4.309 5.324 1.00 78.50 85 SER A C 1
ATOM 624 O O . SER A 1 85 ? -18.206 4.058 6.424 1.00 78.50 85 SER A O 1
ATOM 626 N N . THR A 1 86 ? -19.573 3.491 4.744 1.00 72.31 86 THR A N 1
ATOM 627 C CA . THR A 1 86 ? -20.033 2.214 5.332 1.00 72.31 86 THR A CA 1
ATOM 628 C C . THR A 1 86 ? -18.946 1.140 5.413 1.00 72.31 86 THR A C 1
ATOM 630 O O . THR A 1 86 ? -19.190 0.074 5.962 1.00 72.31 86 THR A O 1
ATOM 633 N N . LYS A 1 87 ? -17.743 1.410 4.895 1.00 76.69 87 LYS A N 1
ATOM 634 C CA . LYS A 1 87 ? -16.608 0.474 4.884 1.00 76.69 87 LYS A CA 1
ATOM 635 C C . LYS A 1 87 ? -15.749 0.556 6.144 1.00 76.69 87 LYS A C 1
ATOM 637 O O . LYS A 1 87 ? -14.998 -0.370 6.427 1.00 76.69 87 LYS A O 1
ATOM 642 N N . LEU A 1 88 ? -15.833 1.662 6.887 1.00 83.06 88 LEU A N 1
ATOM 643 C CA . LEU A 1 88 ? -14.980 1.906 8.048 1.00 83.06 88 LEU A CA 1
ATOM 644 C C . LEU A 1 88 ? -15.670 1.447 9.340 1.00 83.06 88 LEU A C 1
ATOM 646 O O . LEU A 1 88 ? -16.750 1.957 9.656 1.00 83.06 88 LEU A O 1
ATOM 650 N N . PRO A 1 89 ? -15.069 0.532 10.120 1.00 91.44 89 PRO A N 1
ATOM 651 C CA . PRO A 1 89 ? -15.655 0.109 11.381 1.00 91.44 89 PRO A CA 1
ATOM 652 C C . PRO A 1 89 ? -15.635 1.228 12.421 1.00 91.44 89 PRO A C 1
ATOM 654 O O . PRO A 1 89 ? -14.686 2.002 12.517 1.00 91.44 89 PRO A O 1
ATOM 657 N N . ILE A 1 90 ? -16.673 1.299 13.246 1.00 94.31 90 ILE A N 1
ATOM 658 C CA . ILE A 1 90 ? -16.620 2.057 14.498 1.00 94.31 90 ILE A CA 1
ATOM 659 C C . ILE A 1 90 ? -15.864 1.207 15.520 1.00 94.31 90 ILE A C 1
ATOM 661 O O . ILE A 1 90 ? -16.271 0.080 15.801 1.00 94.31 90 ILE A O 1
ATOM 665 N N . ILE A 1 91 ? -14.762 1.732 16.054 1.00 96.69 91 ILE A N 1
ATOM 666 C CA . ILE A 1 91 ? -13.952 1.037 17.059 1.00 96.69 91 ILE A CA 1
ATOM 667 C C . ILE A 1 91 ? -14.472 1.405 18.450 1.00 96.69 91 ILE A C 1
ATOM 669 O O . ILE A 1 91 ? -14.603 2.588 18.770 1.00 96.69 91 ILE A O 1
ATOM 673 N N . ILE A 1 92 ? -14.747 0.389 19.266 1.00 98.31 92 ILE A N 1
ATOM 674 C CA . ILE A 1 92 ? -15.182 0.519 20.657 1.00 98.31 92 ILE A CA 1
ATOM 675 C C . ILE A 1 92 ? -14.142 -0.164 21.544 1.00 98.31 92 ILE A C 1
ATOM 677 O O . ILE A 1 92 ? -13.933 -1.368 21.435 1.00 98.31 92 ILE A O 1
ATOM 681 N N . LEU A 1 93 ? -13.489 0.595 22.416 1.00 98.38 93 LEU A N 1
ATOM 682 C CA . LEU A 1 93 ? -12.562 0.093 23.419 1.00 98.38 93 LEU A CA 1
ATOM 683 C C . LEU A 1 93 ? -13.338 -0.190 24.713 1.00 98.38 93 LEU A C 1
ATOM 685 O O . LEU A 1 93 ? -13.897 0.727 25.322 1.00 98.38 93 LEU A O 1
ATOM 689 N N . ALA A 1 94 ? -13.390 -1.463 25.102 1.00 98.31 94 ALA A N 1
ATOM 690 C CA . ALA A 1 94 ? -14.146 -1.959 26.251 1.00 98.31 94 ALA A CA 1
ATOM 691 C C . ALA A 1 94 ? -13.216 -2.552 27.316 1.00 98.31 94 ALA A C 1
ATOM 693 O O . ALA A 1 94 ? -12.196 -3.144 26.977 1.00 98.31 94 ALA A O 1
ATOM 694 N N . HIS A 1 95 ? -13.589 -2.459 28.593 1.00 96.50 95 HIS A N 1
ATOM 695 C CA . HIS A 1 95 ? -12.763 -2.914 29.718 1.00 96.50 95 HIS A CA 1
ATOM 696 C C . HIS A 1 95 ? -13.538 -3.845 30.678 1.00 96.50 95 HIS A C 1
ATOM 698 O O . HIS A 1 95 ? -14.771 -3.903 30.626 1.00 96.50 95 HIS A O 1
ATOM 704 N N . PRO A 1 96 ? -12.866 -4.604 31.574 1.00 94.75 96 PRO A N 1
ATOM 705 C CA . PRO A 1 96 ? -13.502 -5.669 32.368 1.00 94.75 96 PRO A CA 1
ATOM 706 C C . PRO A 1 96 ? -14.397 -5.185 33.522 1.00 94.75 96 PRO A C 1
ATOM 708 O O . PRO A 1 96 ? -14.890 -5.998 34.303 1.00 94.75 96 PRO A O 1
ATOM 711 N N . HIS A 1 97 ? -14.600 -3.878 33.680 1.00 93.50 97 HIS A N 1
ATOM 712 C CA . HIS A 1 97 ? -15.265 -3.304 34.851 1.00 93.50 97 HIS A CA 1
ATOM 713 C C . HIS A 1 97 ? -16.462 -2.439 34.456 1.00 93.50 97 HIS A C 1
ATOM 715 O O . HIS A 1 97 ? -16.663 -2.117 33.288 1.00 93.50 97 HIS A O 1
ATOM 721 N N . ALA A 1 98 ? -17.261 -2.068 35.459 1.00 94.56 98 ALA A N 1
ATOM 722 C CA . ALA A 1 98 ? -18.350 -1.097 35.349 1.00 94.56 98 ALA A CA 1
ATOM 723 C C . ALA A 1 98 ? -19.379 -1.376 34.234 1.00 94.56 98 ALA A C 1
ATOM 725 O O . ALA A 1 98 ? -20.028 -0.446 33.779 1.00 94.56 98 ALA A O 1
ATOM 726 N N . ASN A 1 99 ? -19.563 -2.631 33.807 1.00 96.50 99 ASN A N 1
ATOM 727 C CA . ASN A 1 99 ? -20.441 -3.014 32.690 1.00 96.50 99 ASN A CA 1
ATOM 728 C C . ASN A 1 99 ? -20.054 -2.417 31.319 1.00 96.50 99 ASN A C 1
ATOM 730 O O . ASN A 1 99 ? -20.896 -2.331 30.428 1.00 96.50 99 ASN A O 1
ATOM 734 N N . SER A 1 100 ? -18.777 -2.075 31.118 1.00 97.69 100 SER A N 1
ATOM 735 C CA . SER A 1 100 ? -18.263 -1.544 29.847 1.00 97.69 100 SER A CA 1
ATOM 736 C C . SER A 1 100 ? -18.439 -2.512 28.664 1.00 97.69 100 SER A C 1
ATOM 738 O O . SER A 1 100 ? -18.933 -2.116 27.603 1.00 97.69 100 SER A O 1
ATOM 740 N N . LEU A 1 101 ? -18.092 -3.796 28.833 1.00 98.19 101 LEU A N 1
ATOM 741 C CA . LEU A 1 101 ? -18.261 -4.808 27.781 1.00 98.19 101 LEU A CA 1
ATOM 742 C C . LEU A 1 101 ? -19.741 -5.071 27.427 1.00 98.19 101 LEU A C 1
ATOM 744 O O . LEU A 1 101 ? -20.051 -5.013 26.238 1.00 98.19 101 LEU A O 1
ATOM 748 N N . PRO A 1 102 ? -20.666 -5.298 28.387 1.00 98.38 102 PRO A N 1
ATOM 749 C CA . PRO A 1 102 ? -22.098 -5.391 28.090 1.00 98.38 102 PRO A CA 1
ATOM 750 C C . PRO A 1 102 ? -22.644 -4.215 27.269 1.00 98.38 102 PRO A C 1
ATOM 752 O O . PRO A 1 102 ? -23.286 -4.446 26.248 1.00 98.38 102 PRO A O 1
ATOM 755 N N . ALA A 1 103 ? -22.324 -2.971 27.642 1.00 98.38 103 ALA A N 1
ATOM 756 C CA . ALA A 1 103 ? -22.757 -1.802 26.872 1.00 98.38 103 ALA A CA 1
ATOM 757 C C . ALA A 1 103 ? -22.157 -1.763 25.467 1.00 98.38 103 ALA A C 1
ATOM 759 O O . ALA A 1 103 ? -22.842 -1.455 24.494 1.00 98.38 103 ALA A O 1
ATOM 760 N N . SER A 1 104 ? -20.881 -2.127 25.336 1.00 98.62 104 SER A N 1
ATOM 761 C CA . SER A 1 104 ? -20.210 -2.195 24.035 1.00 98.62 104 SER A CA 1
ATOM 762 C C . SER A 1 104 ? -20.854 -3.234 23.113 1.00 98.62 104 SER A C 1
ATOM 764 O O . SER A 1 104 ? -20.993 -2.982 21.917 1.00 98.62 104 SER A O 1
ATOM 766 N N . LEU A 1 105 ? -21.279 -4.380 23.658 1.00 98.62 105 LEU A N 1
ATOM 767 C CA . LEU A 1 105 ? -22.001 -5.422 22.922 1.00 98.62 105 LEU A CA 1
ATOM 768 C C . LEU A 1 105 ? -23.384 -4.947 22.464 1.00 98.62 105 LEU A C 1
ATOM 770 O O . LEU A 1 105 ? -23.746 -5.191 21.315 1.00 98.62 105 LEU A O 1
ATOM 774 N N . GLU A 1 106 ? -24.123 -4.236 23.317 1.00 98.50 106 GLU A N 1
ATOM 775 C CA . GLU A 1 106 ? -25.429 -3.666 22.963 1.00 98.50 106 GLU A CA 1
ATOM 776 C C . GLU A 1 106 ? -25.299 -2.592 21.869 1.00 98.50 106 GLU A C 1
ATOM 778 O O . GLU A 1 106 ? -26.024 -2.611 20.871 1.00 98.50 106 GLU A O 1
ATOM 783 N N . ILE A 1 107 ? -24.298 -1.709 21.982 1.00 98.56 107 ILE A N 1
ATOM 784 C CA . ILE A 1 107 ? -23.963 -0.737 20.932 1.00 98.56 107 ILE A CA 1
ATOM 785 C C . ILE A 1 107 ? -23.630 -1.467 19.628 1.00 98.56 107 ILE A C 1
ATOM 787 O O . ILE A 1 107 ? -24.176 -1.123 18.581 1.00 98.56 107 ILE A O 1
ATOM 791 N N . LEU A 1 108 ? -22.768 -2.490 19.666 1.00 98.31 108 LEU A N 1
ATOM 792 C CA . LEU A 1 108 ? -22.395 -3.257 18.477 1.00 98.31 108 LEU A CA 1
ATOM 793 C C . LEU A 1 108 ? -23.607 -3.956 17.843 1.00 98.31 108 LEU A C 1
ATOM 795 O O . LEU A 1 108 ? -23.749 -3.937 16.620 1.00 98.31 108 LEU A O 1
ATOM 799 N N . ALA A 1 109 ? -24.504 -4.528 18.648 1.00 98.31 109 ALA A N 1
ATOM 800 C CA . ALA A 1 109 ? -25.751 -5.111 18.166 1.00 98.31 109 ALA A CA 1
ATOM 801 C C . ALA A 1 109 ? -26.605 -4.067 17.431 1.00 98.31 109 ALA A C 1
ATOM 803 O O . ALA A 1 109 ? -27.109 -4.343 16.338 1.00 98.31 109 ALA A O 1
ATOM 804 N N . ARG A 1 110 ? -26.704 -2.843 17.967 1.00 97.81 110 ARG A N 1
ATOM 805 C CA . ARG A 1 110 ? -27.406 -1.743 17.299 1.00 97.81 110 ARG A CA 1
ATOM 806 C C . ARG A 1 110 ? -26.722 -1.302 16.003 1.00 97.81 110 ARG A C 1
ATOM 808 O O . ARG A 1 110 ? -27.411 -1.102 15.004 1.00 97.81 110 ARG A O 1
ATOM 815 N N . LEU A 1 111 ? -25.393 -1.195 15.986 1.00 95.62 111 LEU A N 1
ATOM 816 C CA . LEU A 1 111 ? -24.629 -0.887 14.771 1.00 95.62 111 LEU A CA 1
ATOM 817 C C . LEU A 1 111 ? -24.887 -1.932 13.676 1.00 95.62 111 LEU A C 1
ATOM 819 O O . LEU A 1 111 ? -25.183 -1.566 12.538 1.00 95.62 111 LEU A O 1
ATOM 823 N N . ASN A 1 112 ? -24.891 -3.219 14.033 1.00 94.69 112 ASN A N 1
ATOM 824 C CA . ASN A 1 112 ? -25.193 -4.310 13.107 1.00 94.69 112 ASN A CA 1
ATOM 825 C C . ASN A 1 112 ? -26.619 -4.217 12.539 1.00 94.69 112 ASN A C 1
ATOM 827 O O . ASN A 1 112 ? -26.800 -4.381 11.334 1.00 94.69 112 ASN A O 1
ATOM 831 N N . GLN A 1 113 ? -27.626 -3.892 13.362 1.00 95.69 113 GLN A N 1
ATOM 832 C CA . GLN A 1 113 ? -29.002 -3.652 12.887 1.00 95.69 113 GLN A CA 1
ATOM 833 C C . GLN A 1 113 ? -29.085 -2.499 11.875 1.00 95.69 113 GLN A C 1
ATOM 835 O O . GLN A 1 113 ? -29.928 -2.518 10.983 1.00 95.69 113 GLN A O 1
ATOM 840 N N . MET A 1 114 ? -28.211 -1.499 12.006 1.00 91.56 114 MET A N 1
ATOM 841 C CA . MET A 1 114 ? -28.116 -0.354 11.095 1.00 91.56 114 MET A CA 1
ATOM 842 C C . MET A 1 114 ? -27.237 -0.635 9.864 1.00 91.56 114 MET A C 1
ATOM 844 O O . MET A 1 114 ? -27.018 0.266 9.056 1.00 91.56 114 MET A O 1
ATOM 848 N N . GLY A 1 115 ? -26.694 -1.850 9.723 1.00 90.62 115 GLY A N 1
ATOM 849 C CA . GLY A 1 115 ? -25.742 -2.187 8.662 1.00 90.62 115 GLY A CA 1
ATOM 850 C C . GLY A 1 115 ? -24.407 -1.442 8.781 1.00 90.62 115 GLY A C 1
ATOM 851 O O . GLY A 1 115 ? -23.702 -1.274 7.786 1.00 90.62 115 GLY A O 1
ATOM 852 N N . ARG A 1 116 ? -24.060 -0.959 9.981 1.00 91.38 116 ARG A N 1
ATOM 853 C CA . ARG A 1 116 ? -22.814 -0.242 10.253 1.00 91.38 116 ARG A CA 1
ATOM 854 C C . ARG A 1 116 ? -21.777 -1.212 10.825 1.00 91.38 116 ARG A C 1
ATOM 856 O O . ARG A 1 116 ? -22.025 -1.780 11.886 1.00 91.38 116 ARG A O 1
ATOM 863 N N . PRO A 1 117 ? -20.596 -1.362 10.201 1.00 91.88 117 PRO A N 1
ATOM 864 C CA . PRO A 1 117 ? -19.545 -2.178 10.787 1.00 91.88 117 PRO A CA 1
ATOM 865 C C . PRO A 1 117 ? -19.077 -1.578 12.116 1.00 91.88 117 PRO A C 1
ATOM 867 O O . PRO A 1 117 ? -18.818 -0.375 12.219 1.00 91.88 117 PRO A O 1
ATOM 870 N N . GLY A 1 118 ? -18.947 -2.426 13.127 1.00 94.38 118 GLY A N 1
ATOM 871 C CA . GLY A 1 118 ? -18.365 -2.087 14.418 1.00 94.38 118 GLY A CA 1
ATOM 872 C C . GLY A 1 118 ? -17.363 -3.154 14.842 1.00 94.38 118 GLY A C 1
ATOM 873 O O . GLY A 1 118 ? -17.468 -4.311 14.435 1.00 94.38 118 GLY A O 1
ATOM 874 N N . ARG A 1 119 ? -16.380 -2.765 15.652 1.00 95.81 119 ARG A N 1
ATOM 875 C CA . ARG A 1 119 ? -15.411 -3.679 16.255 1.00 95.81 119 ARG A CA 1
ATOM 876 C C . ARG A 1 119 ? -15.207 -3.307 17.711 1.00 95.81 119 ARG A C 1
ATOM 878 O O . ARG A 1 119 ? -14.846 -2.171 18.008 1.00 95.81 119 ARG A O 1
ATOM 885 N N . ILE A 1 120 ? -15.411 -4.274 18.596 1.00 98.06 120 ILE A N 1
ATOM 886 C CA . ILE A 1 120 ? -15.027 -4.145 19.999 1.00 98.06 120 ILE A CA 1
ATOM 887 C C . ILE A 1 120 ? -13.590 -4.636 20.129 1.00 98.06 120 ILE A C 1
ATOM 889 O O . ILE A 1 120 ? -13.276 -5.729 19.667 1.00 98.06 120 ILE A O 1
ATOM 893 N N . ILE A 1 121 ? -12.749 -3.830 20.762 1.00 98.06 121 ILE A N 1
ATOM 894 C CA . ILE A 1 121 ? -11.416 -4.208 21.221 1.00 98.06 121 ILE A CA 1
ATOM 895 C C . ILE A 1 121 ? -11.499 -4.247 22.739 1.00 98.06 121 ILE A C 1
ATOM 897 O O . ILE A 1 121 ? -11.835 -3.249 23.379 1.00 98.06 121 ILE A O 1
ATOM 901 N N . PHE A 1 122 ? -11.264 -5.417 23.319 1.00 98.00 122 PHE A N 1
ATOM 902 C CA . PHE A 1 122 ? -11.331 -5.598 24.762 1.00 98.00 122 PHE A CA 1
ATOM 903 C C . PHE A 1 122 ? -9.942 -5.390 25.367 1.00 98.00 122 PHE A C 1
ATOM 905 O O . PHE A 1 122 ? -8.975 -5.962 24.872 1.00 98.00 122 PHE A O 1
ATOM 912 N N . THR A 1 123 ? -9.826 -4.588 26.429 1.00 96.38 123 THR A N 1
ATOM 913 C CA . THR A 1 123 ? -8.550 -4.260 27.090 1.00 96.38 123 THR A CA 1
ATOM 914 C C . THR A 1 123 ? -8.029 -5.442 27.920 1.00 96.38 123 THR A C 1
ATOM 916 O O . THR A 1 123 ? -7.991 -5.404 29.152 1.00 96.38 123 THR A O 1
ATOM 919 N N . SER A 1 124 ? -7.671 -6.527 27.242 1.00 93.06 124 SER A N 1
ATOM 920 C CA . SER A 1 124 ? -6.941 -7.680 27.769 1.00 93.06 124 SER A CA 1
ATOM 921 C C . SER A 1 124 ? -5.501 -7.685 27.253 1.00 93.06 124 SER A C 1
ATOM 923 O O . SER A 1 124 ? -5.116 -6.844 26.444 1.00 93.06 124 SER A O 1
ATOM 925 N N . ALA A 1 125 ? -4.682 -8.645 27.688 1.00 93.00 125 ALA A N 1
ATOM 926 C CA . ALA A 1 125 ? -3.339 -8.813 27.133 1.00 93.00 125 ALA A CA 1
ATOM 927 C C . ALA A 1 125 ? -3.382 -8.866 25.588 1.00 93.00 125 ALA A C 1
ATOM 929 O O . ALA A 1 125 ? -4.203 -9.585 25.021 1.00 93.00 125 ALA A O 1
ATOM 930 N N . GLY A 1 126 ? -2.528 -8.076 24.927 1.00 93.00 126 GLY A N 1
ATOM 931 C CA . GLY A 1 126 ? -2.457 -7.979 23.461 1.00 93.00 126 GLY A CA 1
ATOM 932 C C . GLY A 1 126 ? -3.422 -6.981 22.800 1.00 93.00 126 GLY A C 1
ATOM 933 O O . GLY A 1 126 ? -3.374 -6.823 21.584 1.00 93.00 126 GLY A O 1
ATOM 934 N N . TYR A 1 127 ? -4.267 -6.263 23.553 1.00 96.25 127 TYR A N 1
ATOM 935 C CA . TYR A 1 127 ? -5.245 -5.336 22.954 1.00 96.25 127 TYR A CA 1
ATOM 936 C C . TYR A 1 127 ? -4.610 -4.195 22.140 1.00 96.25 127 TYR A C 1
ATOM 938 O O . TYR A 1 127 ? -5.207 -3.724 21.173 1.00 96.25 127 TYR A O 1
ATOM 946 N N . LEU A 1 128 ? -3.401 -3.751 22.508 1.00 96.12 128 LEU A N 1
ATOM 947 C CA . LEU A 1 128 ? -2.676 -2.715 21.769 1.00 96.12 128 LEU A CA 1
ATOM 948 C C . LEU A 1 128 ? -2.296 -3.185 20.362 1.00 96.12 128 LEU A C 1
ATOM 950 O O . LEU A 1 128 ? -2.306 -2.377 19.437 1.00 96.12 128 LEU A O 1
ATOM 954 N N . ASP A 1 129 ? -2.003 -4.471 20.169 1.00 94.88 129 ASP A N 1
ATOM 955 C CA . ASP A 1 129 ? -1.718 -5.024 18.840 1.00 94.88 129 ASP A CA 1
ATOM 956 C C . ASP A 1 129 ? -2.995 -5.072 17.997 1.00 94.88 129 ASP A C 1
ATOM 958 O O . ASP A 1 129 ? -2.998 -4.673 16.831 1.00 94.88 129 ASP A O 1
ATOM 962 N N . GLU A 1 130 ? -4.117 -5.470 18.604 1.00 94.88 130 GLU A N 1
ATOM 963 C CA . GLU A 1 130 ? -5.420 -5.440 17.940 1.00 94.88 130 GLU A CA 1
ATOM 964 C C . GLU A 1 130 ? -5.825 -4.012 17.537 1.00 94.88 130 GLU A C 1
ATOM 966 O O . GLU A 1 130 ? -6.291 -3.787 16.414 1.00 94.88 130 GLU A O 1
ATOM 971 N N . LEU A 1 131 ? -5.602 -3.036 18.423 1.00 94.75 131 LEU A N 1
ATOM 972 C CA . LEU A 1 131 ? -5.849 -1.622 18.152 1.00 94.75 131 LEU A CA 1
ATOM 973 C C . LEU A 1 131 ? -4.951 -1.106 17.028 1.00 94.75 131 LEU A C 1
ATOM 975 O O . LEU A 1 131 ? -5.446 -0.453 16.111 1.00 94.75 131 LEU A O 1
ATOM 979 N N . GLN A 1 132 ? -3.661 -1.448 17.043 1.00 93.06 132 GLN A N 1
ATOM 980 C CA . GLN A 1 132 ? -2.730 -1.112 15.965 1.00 93.06 132 GLN A CA 1
ATOM 981 C C . GLN A 1 132 ? -3.193 -1.653 14.614 1.00 93.06 132 GLN A C 1
ATOM 983 O O . GLN A 1 132 ? -3.198 -0.904 13.636 1.00 93.06 132 GLN A O 1
ATOM 988 N N . ILE A 1 133 ? -3.639 -2.910 14.555 1.00 91.88 133 ILE A N 1
ATOM 989 C CA . ILE A 1 133 ? -4.171 -3.513 13.328 1.00 91.88 133 ILE A CA 1
ATOM 990 C C . ILE A 1 133 ? -5.425 -2.765 12.863 1.00 91.88 133 ILE A C 1
ATOM 992 O O . ILE A 1 133 ? -5.503 -2.355 11.704 1.00 91.88 133 ILE A O 1
ATOM 996 N N . ALA A 1 134 ? -6.398 -2.555 13.753 1.00 92.12 134 ALA A N 1
ATOM 997 C CA . ALA A 1 134 ? -7.652 -1.891 13.407 1.00 92.12 134 ALA A CA 1
ATOM 998 C C . ALA A 1 134 ? -7.419 -0.458 12.903 1.00 92.12 134 ALA A C 1
ATOM 1000 O O . ALA A 1 134 ? -7.958 -0.066 11.866 1.00 92.12 134 ALA A O 1
ATOM 1001 N N . CYS A 1 135 ? -6.573 0.311 13.587 1.00 89.81 135 CYS A N 1
ATOM 1002 C CA . CYS A 1 135 ? -6.247 1.667 13.176 1.00 89.81 135 CYS A CA 1
ATOM 1003 C C . CYS A 1 135 ? -5.435 1.709 11.873 1.00 89.81 135 CYS A C 1
ATOM 1005 O O . CYS A 1 135 ? -5.701 2.565 11.032 1.00 89.81 135 CYS A O 1
ATOM 1007 N N . ARG A 1 136 ? -4.516 0.760 11.645 1.00 88.88 136 ARG A N 1
ATOM 1008 C CA . ARG A 1 136 ? -3.765 0.674 10.382 1.00 88.88 136 ARG A CA 1
ATOM 1009 C C . ARG A 1 136 ? -4.667 0.382 9.186 1.00 88.88 136 ARG A C 1
ATOM 1011 O O . ARG A 1 136 ? -4.441 0.929 8.108 1.00 88.88 136 ARG A O 1
ATOM 1018 N N . VAL A 1 137 ? -5.712 -0.428 9.362 1.00 90.00 137 VAL A N 1
ATOM 1019 C CA . VAL A 1 137 ? -6.741 -0.638 8.327 1.00 90.00 137 VAL A CA 1
ATOM 1020 C C . VAL A 1 137 ? -7.451 0.678 7.994 1.00 90.00 137 VAL A C 1
ATOM 1022 O O . VAL A 1 137 ? -7.616 1.002 6.816 1.00 90.00 137 VAL A O 1
ATOM 1025 N N . LEU A 1 138 ? -7.835 1.460 9.010 1.00 88.19 138 LEU A N 1
ATOM 1026 C CA . LEU A 1 138 ? -8.480 2.763 8.811 1.00 88.19 138 LEU A CA 1
ATOM 1027 C C . LEU A 1 138 ? -7.559 3.750 8.082 1.00 88.19 138 LEU A C 1
ATOM 1029 O O . LEU A 1 138 ? -7.994 4.397 7.130 1.00 88.19 138 LEU A O 1
ATOM 1033 N N . GLU A 1 139 ? -6.298 3.848 8.502 1.00 86.19 139 GLU A N 1
ATOM 1034 C CA . GLU A 1 139 ? -5.291 4.710 7.878 1.00 86.19 139 GLU A CA 1
ATOM 1035 C C . GLU A 1 139 ? -5.042 4.298 6.424 1.00 86.19 139 GLU A C 1
ATOM 1037 O O . GLU A 1 139 ? -5.154 5.127 5.525 1.00 86.19 139 GLU A O 1
ATOM 1042 N N . THR A 1 140 ? -4.845 3.001 6.172 1.00 91.00 140 THR A N 1
ATOM 1043 C CA . THR A 1 140 ? -4.664 2.455 4.820 1.00 91.00 140 THR A CA 1
ATOM 1044 C C . THR A 1 140 ? -5.837 2.810 3.916 1.00 91.00 140 THR A C 1
ATOM 1046 O O . THR A 1 140 ? -5.633 3.312 2.811 1.00 91.00 140 THR A O 1
ATOM 1049 N N . HIS A 1 141 ? -7.072 2.601 4.383 1.00 89.62 141 HIS A N 1
ATOM 1050 C CA . HIS A 1 141 ? -8.256 2.978 3.619 1.00 89.62 141 HIS A CA 1
ATOM 1051 C C . HIS A 1 141 ? -8.288 4.485 3.356 1.00 89.62 141 HIS A C 1
ATOM 1053 O O . HIS A 1 141 ? -8.601 4.896 2.245 1.00 89.62 141 HIS A O 1
ATOM 1059 N N . ARG A 1 142 ? -7.996 5.332 4.351 1.00 86.19 142 ARG A N 1
ATOM 1060 C CA . ARG A 1 142 ? -7.999 6.793 4.175 1.00 86.19 142 ARG A CA 1
ATOM 1061 C C . ARG A 1 142 ? -6.952 7.236 3.159 1.00 86.19 142 ARG A C 1
ATOM 1063 O O . ARG A 1 142 ? -7.302 7.979 2.246 1.00 86.19 142 ARG A O 1
ATOM 1070 N N . THR A 1 143 ? -5.712 6.769 3.278 1.00 88.75 143 THR A N 1
ATOM 1071 C CA . THR A 1 143 ? -4.634 7.095 2.337 1.00 88.75 143 THR A CA 1
ATOM 1072 C C . THR A 1 143 ? -4.989 6.646 0.926 1.00 88.75 143 THR A C 1
ATOM 1074 O O . THR A 1 143 ? -4.873 7.427 -0.016 1.00 88.75 143 THR A O 1
ATOM 1077 N N . LEU A 1 144 ? -5.481 5.415 0.774 1.00 92.50 144 LEU A N 1
ATOM 1078 C CA . LEU A 1 144 ? -5.882 4.881 -0.521 1.00 92.50 144 LEU A CA 1
ATOM 1079 C C . LEU A 1 144 ? -7.057 5.689 -1.097 1.00 92.50 144 LEU A C 1
ATOM 1081 O O . LEU A 1 144 ? -6.986 6.142 -2.236 1.00 92.50 144 LEU A O 1
ATOM 1085 N N . ALA A 1 145 ? -8.090 5.971 -0.305 1.00 91.25 145 ALA A N 1
ATOM 1086 C CA . ALA A 1 145 ? -9.292 6.650 -0.779 1.00 91.25 145 ALA A CA 1
ATOM 1087 C C . ALA A 1 145 ? -9.075 8.099 -1.248 1.00 91.25 145 ALA A C 1
ATOM 1089 O O . ALA A 1 145 ? -9.855 8.595 -2.058 1.00 91.25 145 ALA A O 1
ATOM 1090 N N . HIS A 1 146 ? -8.031 8.777 -0.767 1.00 91.06 146 HIS A N 1
ATOM 1091 C CA . HIS A 1 146 ? -7.695 10.149 -1.175 1.00 91.06 146 HIS A CA 1
ATOM 1092 C C . HIS A 1 146 ? -6.518 10.217 -2.156 1.00 91.06 146 HIS A C 1
ATOM 1094 O O . HIS A 1 146 ? -6.069 11.306 -2.505 1.00 91.06 146 HIS A O 1
ATOM 1100 N N . SER A 1 147 ? -6.008 9.069 -2.598 1.00 96.31 147 SER A N 1
ATOM 1101 C CA . SER A 1 147 ? -4.845 9.015 -3.478 1.00 96.31 147 SER A CA 1
ATOM 1102 C C . SER A 1 147 ? -5.163 9.368 -4.934 1.00 96.31 147 SER A C 1
ATOM 1104 O O . SER A 1 147 ? -6.286 9.200 -5.415 1.00 96.31 147 SER A O 1
ATOM 1106 N N . ARG A 1 148 ? -4.129 9.821 -5.649 1.00 98.25 148 ARG A N 1
ATOM 1107 C CA . ARG A 1 148 ? -4.110 9.967 -7.109 1.00 98.25 148 ARG A CA 1
ATOM 1108 C C . ARG A 1 148 ? -3.227 8.872 -7.697 1.00 98.25 148 ARG A C 1
ATOM 1110 O O . ARG A 1 148 ? -2.091 8.691 -7.251 1.00 98.25 148 ARG A O 1
ATOM 1117 N N . ILE A 1 149 ? -3.749 8.142 -8.675 1.00 98.38 149 ILE A N 1
ATOM 1118 C CA . ILE A 1 149 ? -3.071 7.043 -9.360 1.00 98.38 149 ILE A CA 1
ATOM 1119 C C . ILE A 1 149 ? -2.821 7.449 -10.809 1.00 98.38 149 ILE A C 1
ATOM 1121 O O . ILE A 1 149 ? -3.769 7.721 -11.539 1.00 98.38 149 ILE A O 1
ATOM 1125 N N . GLY A 1 150 ? -1.561 7.457 -11.240 1.00 98.38 150 GLY A N 1
ATOM 1126 C CA . GLY A 1 150 ? -1.221 7.712 -12.640 1.00 98.38 150 GLY A CA 1
ATOM 1127 C C . GLY A 1 150 ? -1.413 6.466 -13.495 1.00 98.38 150 GLY A C 1
ATOM 1128 O O . GLY A 1 150 ? -0.843 5.421 -13.189 1.00 98.38 150 GLY A O 1
ATOM 1129 N N . VAL A 1 151 ? -2.169 6.578 -14.582 1.00 98.06 151 VAL A N 1
ATOM 1130 C CA . VAL A 1 151 ? -2.292 5.548 -15.621 1.00 98.06 151 VAL A CA 1
ATOM 1131 C C . VAL A 1 151 ? -1.527 6.043 -16.844 1.00 98.06 151 VAL A C 1
ATOM 1133 O O . VAL A 1 151 ? -2.010 6.910 -17.571 1.00 98.06 151 VAL A O 1
ATOM 1136 N N . ILE A 1 152 ? -0.293 5.560 -17.015 1.00 98.06 152 ILE A N 1
ATOM 1137 C CA . ILE A 1 152 ? 0.651 6.062 -18.020 1.00 98.06 152 ILE A CA 1
ATOM 1138 C C . ILE A 1 152 ? 0.601 5.188 -19.277 1.00 98.06 152 ILE A C 1
ATOM 1140 O O . ILE A 1 152 ? 1.039 4.034 -19.273 1.00 98.06 152 ILE A O 1
ATOM 1144 N N . GLY A 1 153 ? 0.113 5.771 -20.369 1.00 95.19 153 GLY A N 1
ATOM 1145 C CA . GLY A 1 153 ? -0.228 5.047 -21.592 1.00 95.19 153 GLY A CA 1
ATOM 1146 C C . GLY A 1 153 ? -1.577 4.329 -21.491 1.00 95.19 153 GLY A C 1
ATOM 1147 O O . GLY A 1 153 ? -2.203 4.268 -20.434 1.00 95.19 153 GLY A O 1
ATOM 1148 N N . THR A 1 154 ? -2.045 3.792 -22.614 1.00 91.38 154 THR A N 1
ATOM 1149 C CA . THR A 1 154 ? -3.290 3.013 -22.656 1.00 91.38 154 THR A CA 1
ATOM 1150 C C . THR A 1 154 ? -3.025 1.614 -22.094 1.00 91.38 154 THR A C 1
ATOM 1152 O O . THR A 1 154 ? -2.070 0.992 -22.548 1.00 91.38 154 THR A O 1
ATOM 1155 N N . PRO A 1 155 ? -3.821 1.071 -21.156 1.00 89.12 155 PRO A N 1
ATOM 1156 C CA . PRO A 1 155 ? -3.624 -0.293 -20.659 1.00 89.12 155 PRO A CA 1
ATOM 1157 C C . PRO A 1 155 ? -3.483 -1.320 -21.787 1.00 89.12 155 PRO A C 1
ATOM 1159 O O . PRO A 1 155 ? -4.067 -1.153 -22.857 1.00 89.12 155 PRO A O 1
ATOM 1162 N N . SER A 1 156 ? -2.672 -2.351 -21.563 1.00 86.25 156 SER A N 1
ATOM 1163 C CA . SER A 1 156 ? -2.292 -3.303 -22.612 1.00 86.25 156 SER A CA 1
ATOM 1164 C C . SER A 1 156 ? -3.501 -4.071 -23.144 1.00 86.25 156 SER A C 1
ATOM 1166 O O . SER A 1 156 ? -4.378 -4.462 -22.377 1.00 86.25 156 SER A O 1
ATOM 1168 N N . ASP A 1 157 ? -3.535 -4.327 -24.451 1.00 87.38 157 ASP A N 1
ATOM 1169 C CA . ASP A 1 157 ? -4.755 -4.784 -25.139 1.00 87.38 157 ASP A CA 1
ATOM 1170 C C . ASP A 1 157 ? -5.206 -6.198 -24.713 1.00 87.38 157 ASP A C 1
ATOM 1172 O O . ASP A 1 157 ? -6.355 -6.584 -24.919 1.00 87.38 157 ASP A O 1
ATOM 1176 N N . TRP A 1 158 ? -4.315 -6.973 -24.086 1.00 85.06 158 TRP A N 1
ATOM 1177 C CA . TRP A 1 158 ? -4.606 -8.294 -23.518 1.00 85.06 158 TRP A CA 1
ATOM 1178 C C . TRP A 1 158 ? -5.193 -8.249 -22.098 1.00 85.06 158 TRP A C 1
ATOM 1180 O O . TRP A 1 158 ? -5.662 -9.274 -21.599 1.00 85.06 158 TRP A O 1
ATOM 1190 N N . LEU A 1 159 ? -5.210 -7.088 -21.435 1.00 85.00 159 LEU A N 1
ATOM 1191 C CA . LEU A 1 159 ? -5.833 -6.930 -20.122 1.00 85.00 159 LEU A CA 1
ATOM 1192 C C . LEU A 1 159 ? -7.361 -6.858 -20.252 1.00 85.00 159 LEU A C 1
ATOM 1194 O O . LEU A 1 159 ? -7.969 -5.797 -20.181 1.00 85.00 159 LEU A O 1
ATOM 1198 N N . VAL A 1 160 ? -8.012 -8.011 -20.389 1.00 86.00 160 VAL A N 1
ATOM 1199 C CA . VAL A 1 160 ? -9.473 -8.085 -20.590 1.00 86.00 160 VAL A CA 1
ATOM 1200 C C . VAL A 1 160 ? -10.299 -7.941 -19.305 1.00 86.00 160 VAL A C 1
ATOM 1202 O O . VAL A 1 160 ? -11.491 -7.653 -19.367 1.00 86.00 160 VAL A O 1
ATOM 1205 N N . ALA A 1 161 ? -9.683 -8.143 -18.136 1.00 83.75 161 ALA A N 1
ATOM 1206 C CA . ALA A 1 161 ? -10.354 -8.110 -16.829 1.00 83.75 161 ALA A CA 1
ATOM 1207 C C . ALA A 1 161 ? -9.781 -7.059 -15.859 1.00 83.75 161 ALA A C 1
ATOM 1209 O O . ALA A 1 161 ? -10.357 -6.824 -14.797 1.00 83.75 161 ALA A O 1
ATOM 1210 N N . SER A 1 162 ? -8.657 -6.428 -16.210 1.00 85.19 162 SER A N 1
ATOM 1211 C CA . SER A 1 162 ? -7.886 -5.552 -15.315 1.00 85.19 162 SER A CA 1
ATOM 1212 C C . SER A 1 162 ? -8.034 -4.057 -15.626 1.00 85.19 162 SER A C 1
ATOM 1214 O O . SER A 1 162 ? -7.268 -3.249 -15.105 1.00 85.19 162 SER A O 1
ATOM 1216 N N . ILE A 1 163 ? -9.024 -3.677 -16.443 1.00 87.38 163 ILE A N 1
ATOM 1217 C CA . ILE A 1 163 ? -9.297 -2.286 -16.843 1.00 87.38 163 ILE A CA 1
ATOM 1218 C C . ILE A 1 163 ? -10.689 -1.869 -16.329 1.00 87.38 163 ILE A C 1
ATOM 1220 O O . ILE A 1 163 ? -11.650 -1.786 -17.099 1.00 87.38 163 ILE A O 1
ATOM 1224 N N . PRO A 1 164 ? -10.858 -1.675 -15.008 1.00 89.06 164 PRO A N 1
ATOM 1225 C CA . PRO A 1 164 ? -12.118 -1.205 -14.452 1.00 89.06 164 PRO A CA 1
ATOM 1226 C C . PRO A 1 164 ? -12.406 0.240 -14.874 1.00 89.06 164 PRO A C 1
ATOM 1228 O O . PRO A 1 164 ? -11.501 1.042 -15.097 1.00 89.06 164 PRO A O 1
ATOM 1231 N N . ASN A 1 165 ? -13.688 0.601 -14.905 1.00 90.38 165 ASN A N 1
ATOM 1232 C CA . ASN A 1 165 ? -14.098 1.988 -15.097 1.00 90.38 165 ASN A CA 1
ATOM 1233 C C . ASN A 1 165 ? -13.599 2.870 -13.930 1.00 90.38 165 ASN A C 1
ATOM 1235 O O . ASN A 1 165 ? -13.700 2.477 -12.763 1.00 90.38 165 ASN A O 1
ATOM 1239 N N . ALA A 1 166 ? -13.118 4.083 -14.226 1.00 93.25 166 ALA A N 1
ATOM 1240 C CA . ALA A 1 166 ? -12.626 5.032 -13.222 1.00 93.25 166 ALA A CA 1
ATOM 1241 C C . ALA A 1 166 ? -13.659 5.349 -12.122 1.00 93.25 166 ALA A C 1
ATOM 1243 O O . ALA A 1 166 ? -13.307 5.451 -10.948 1.00 93.25 166 ALA A O 1
ATOM 1244 N N . GLN A 1 167 ? -14.947 5.425 -12.470 1.00 93.81 167 GLN A N 1
ATOM 1245 C CA . GLN A 1 167 ? -16.041 5.621 -11.519 1.00 93.81 167 GLN A CA 1
ATOM 1246 C C . GLN A 1 167 ? -16.192 4.430 -10.563 1.00 93.81 167 GLN A C 1
ATOM 1248 O O . GLN A 1 167 ? -16.487 4.624 -9.381 1.00 93.81 167 GLN A O 1
ATOM 1253 N N . THR A 1 168 ? -15.960 3.201 -11.033 1.00 93.94 168 THR A N 1
ATOM 1254 C CA . THR A 1 168 ? -15.949 2.003 -10.178 1.00 93.94 168 THR A CA 1
ATOM 1255 C C . THR A 1 168 ? -14.782 2.070 -9.196 1.00 93.94 168 THR A C 1
ATOM 1257 O O . THR A 1 168 ? -14.984 1.892 -7.998 1.00 93.94 168 THR A O 1
ATOM 1260 N N . VAL A 1 169 ? -13.577 2.426 -9.655 1.00 95.12 169 VAL A N 1
ATOM 1261 C CA . VAL A 1 169 ? -12.410 2.602 -8.769 1.00 95.12 169 VAL A CA 1
ATOM 1262 C C . VAL A 1 169 ? -12.679 3.679 -7.714 1.00 95.12 169 VAL A C 1
ATOM 1264 O O . VAL A 1 169 ? -12.515 3.428 -6.517 1.00 95.12 169 VAL A O 1
ATOM 1267 N N . ARG A 1 170 ? -13.176 4.849 -8.132 1.00 94.06 170 ARG A N 1
ATOM 1268 C CA . ARG A 1 170 ? -13.480 5.976 -7.241 1.00 94.06 170 ARG A CA 1
ATOM 1269 C C . ARG A 1 170 ? -14.577 5.648 -6.227 1.00 94.06 170 ARG A C 1
ATOM 1271 O O . ARG A 1 170 ? -14.469 6.035 -5.071 1.00 94.06 170 ARG A O 1
ATOM 1278 N N . SER A 1 171 ? -15.627 4.932 -6.618 1.00 91.06 171 SER A N 1
ATOM 1279 C CA . SER A 1 171 ? -16.731 4.592 -5.702 1.00 91.06 171 SER A CA 1
ATOM 1280 C C . SER A 1 171 ? -16.397 3.437 -4.746 1.00 91.06 171 SER A C 1
ATOM 1282 O O . SER A 1 171 ? -16.832 3.430 -3.588 1.00 91.06 171 SER A O 1
ATOM 1284 N N . VAL A 1 172 ? -15.602 2.459 -5.189 1.00 91.69 172 VAL A N 1
ATOM 1285 C CA . VAL A 1 172 ? -15.308 1.251 -4.404 1.00 91.69 172 VAL A CA 1
ATOM 1286 C C . VAL A 1 172 ? -14.058 1.411 -3.549 1.00 91.69 172 VAL A C 1
ATOM 1288 O O . VAL A 1 172 ? -14.057 0.977 -2.400 1.00 91.69 172 VAL A O 1
ATOM 1291 N N . TRP A 1 173 ? -13.031 2.090 -4.035 1.00 92.44 173 TRP A N 1
ATOM 1292 C CA . TRP A 1 173 ? -11.771 2.219 -3.306 1.00 92.44 173 TRP A CA 1
ATOM 1293 C C . TRP A 1 173 ? -11.419 3.666 -2.984 1.00 92.44 173 TRP A C 1
ATOM 1295 O O . TRP A 1 173 ? -10.768 3.916 -1.975 1.00 92.44 173 TRP A O 1
ATOM 1305 N N . GLY A 1 174 ? -11.887 4.620 -3.792 1.00 92.94 174 GLY A N 1
ATOM 1306 C CA . GLY A 1 174 ? -11.667 6.048 -3.577 1.00 92.94 174 GLY A CA 1
ATOM 1307 C C . GLY A 1 174 ? -10.588 6.714 -4.440 1.00 92.94 174 GLY A C 1
ATOM 1308 O O . GLY A 1 174 ? -10.794 7.880 -4.739 1.00 92.94 174 GLY A O 1
ATOM 1309 N N . PRO A 1 175 ? -9.503 6.078 -4.924 1.00 96.06 175 PRO A N 1
ATOM 1310 C CA . PRO A 1 175 ? -8.495 6.780 -5.709 1.00 96.06 175 PRO A CA 1
ATOM 1311 C C . PRO A 1 175 ? -9.056 7.474 -6.950 1.00 96.06 175 PRO A C 1
ATOM 1313 O O . PRO A 1 175 ? -9.989 6.987 -7.593 1.00 96.06 175 PRO A O 1
ATOM 1316 N N . GLU A 1 176 ? -8.453 8.604 -7.302 1.00 97.81 176 GLU A N 1
ATOM 1317 C CA . GLU A 1 176 ? -8.627 9.239 -8.607 1.00 97.81 176 GLU A CA 1
ATOM 1318 C C . GLU A 1 176 ? -7.667 8.600 -9.615 1.00 97.81 176 GLU A C 1
ATOM 1320 O O . GLU A 1 176 ? -6.470 8.490 -9.343 1.00 97.81 176 GLU A O 1
ATOM 1325 N N . LEU A 1 177 ? -8.180 8.201 -10.781 1.00 97.56 177 LEU A N 1
ATOM 1326 C CA . LEU A 1 177 ? -7.339 7.787 -11.900 1.00 97.56 177 LEU A CA 1
ATOM 1327 C C . LEU A 1 177 ? -6.981 9.010 -12.745 1.00 97.56 177 LEU A C 1
ATOM 1329 O O . LEU A 1 177 ? -7.864 9.697 -13.254 1.00 97.56 177 LEU A O 1
ATOM 1333 N N . VAL A 1 178 ? -5.684 9.259 -12.893 1.00 98.12 178 VAL A N 1
ATOM 1334 C CA . VAL A 1 178 ? -5.120 10.341 -13.698 1.00 98.12 178 VAL A CA 1
ATOM 1335 C C . VAL A 1 178 ? -4.519 9.720 -14.952 1.00 98.12 178 VAL A C 1
ATOM 1337 O O . VAL A 1 178 ? -3.472 9.078 -14.890 1.00 98.12 178 VAL A O 1
ATOM 1340 N N . GLU A 1 179 ? -5.191 9.882 -16.088 1.00 97.50 179 GLU A N 1
ATOM 1341 C CA . GLU A 1 179 ? -4.689 9.402 -17.377 1.00 97.50 179 GLU A CA 1
ATOM 1342 C C . GLU A 1 179 ? -3.547 10.295 -17.871 1.00 97.50 179 GLU A C 1
ATOM 1344 O O . GLU A 1 179 ? -3.680 11.517 -17.958 1.00 97.50 179 GLU A O 1
ATOM 1349 N N . ILE A 1 180 ? -2.408 9.682 -18.190 1.00 98.38 180 ILE A N 1
ATOM 1350 C CA . ILE A 1 180 ? -1.196 10.375 -18.622 1.00 98.38 180 ILE A CA 1
ATOM 1351 C C . ILE A 1 180 ? -0.724 9.728 -19.928 1.00 98.38 180 ILE A C 1
ATOM 1353 O O . ILE A 1 180 ? -0.422 8.534 -19.949 1.00 98.38 180 ILE A O 1
ATOM 1357 N N . PRO A 1 181 ? -0.628 10.473 -21.041 1.00 97.06 181 PRO A N 1
ATOM 1358 C CA . PRO A 1 181 ? -0.154 9.909 -22.298 1.00 97.06 181 PRO A CA 1
ATOM 1359 C C . PRO A 1 181 ? 1.278 9.378 -22.178 1.00 97.06 181 PRO A C 1
ATOM 1361 O O . PRO A 1 181 ? 2.142 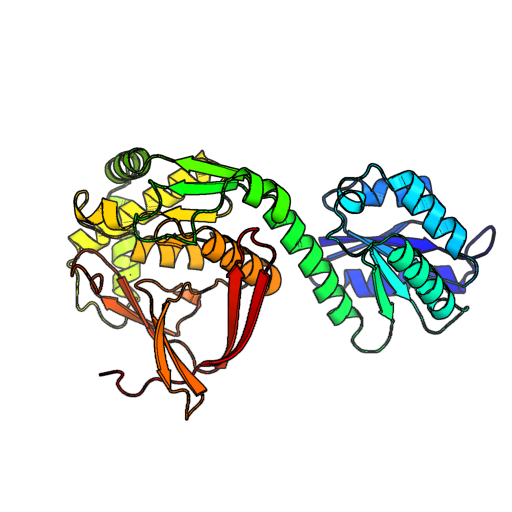10.041 -21.603 1.00 97.06 181 PRO A O 1
ATOM 1364 N N . ILE A 1 182 ? 1.574 8.237 -22.811 1.00 96.56 182 ILE A N 1
ATOM 1365 C CA . ILE A 1 182 ? 2.942 7.689 -22.850 1.00 96.56 182 ILE A CA 1
ATOM 1366 C C . ILE A 1 182 ? 3.942 8.684 -23.466 1.00 96.56 182 ILE A C 1
ATOM 1368 O O . ILE A 1 182 ? 5.101 8.745 -23.061 1.00 96.56 182 ILE A O 1
ATOM 1372 N N . ALA A 1 183 ? 3.473 9.544 -24.378 1.00 96.56 183 ALA A N 1
ATOM 1373 C CA . ALA A 1 183 ? 4.260 10.621 -24.968 1.00 96.56 183 ALA A CA 1
ATOM 1374 C C . ALA A 1 183 ? 4.848 11.580 -23.918 1.00 96.56 183 ALA A C 1
ATOM 1376 O O . ALA A 1 183 ? 5.976 12.035 -24.090 1.00 96.56 183 ALA A O 1
ATOM 1377 N N . ARG A 1 184 ? 4.137 11.838 -22.807 1.00 97.81 184 ARG A N 1
ATOM 1378 C CA . ARG A 1 184 ? 4.642 12.686 -21.717 1.00 97.81 184 ARG A CA 1
ATOM 1379 C C . ARG A 1 184 ? 5.840 12.047 -21.016 1.00 97.81 184 ARG A C 1
ATOM 1381 O O . ARG A 1 184 ? 6.813 12.730 -20.712 1.00 97.81 184 ARG A O 1
ATOM 1388 N N . LEU A 1 185 ? 5.799 10.730 -20.810 1.00 98.06 185 LEU A N 1
ATOM 1389 C CA . LEU A 1 185 ? 6.937 9.983 -20.273 1.00 98.06 185 LEU A CA 1
ATOM 1390 C C . LEU A 1 185 ? 8.135 10.023 -21.229 1.00 98.06 185 LEU A C 1
ATOM 1392 O O . LEU A 1 185 ? 9.259 10.239 -20.784 1.00 98.06 185 LEU A O 1
ATOM 1396 N N . ILE A 1 186 ? 7.904 9.845 -22.531 1.00 97.50 186 ILE A N 1
ATOM 1397 C CA . ILE A 1 186 ? 8.966 9.893 -23.548 1.00 97.50 186 ILE A CA 1
ATOM 1398 C C . ILE A 1 186 ? 9.602 11.292 -23.609 1.00 97.50 186 ILE A C 1
ATOM 1400 O O . ILE A 1 186 ? 10.823 11.415 -23.684 1.00 97.50 186 ILE A O 1
ATOM 1404 N N . GLU A 1 187 ? 8.801 12.353 -23.519 1.00 97.81 187 GLU A N 1
ATOM 1405 C CA . GLU A 1 187 ? 9.295 13.730 -23.454 1.00 97.81 187 GLU A CA 1
ATOM 1406 C C . GLU A 1 187 ? 10.231 13.937 -22.250 1.00 97.81 187 GLU A C 1
ATOM 1408 O O . GLU A 1 187 ? 11.376 14.366 -22.415 1.00 97.81 187 GLU A O 1
ATOM 1413 N N . LEU A 1 188 ? 9.780 13.563 -21.049 1.00 98.25 188 LEU A N 1
ATOM 1414 C CA . LEU A 1 188 ? 10.563 13.685 -19.816 1.00 98.25 188 LEU A CA 1
ATOM 1415 C C . LEU A 1 188 ? 11.806 12.786 -19.820 1.00 98.25 188 LEU A C 1
ATOM 1417 O O . LEU A 1 188 ? 12.853 13.171 -19.299 1.00 98.25 188 LEU A O 1
ATOM 1421 N N . TYR A 1 189 ? 11.738 11.618 -20.461 1.00 98.06 189 TYR A N 1
ATOM 1422 C CA . TYR A 1 189 ? 12.897 10.757 -20.694 1.00 98.06 189 TYR A CA 1
ATOM 1423 C C . TYR A 1 189 ? 13.995 11.490 -21.480 1.00 98.06 189 TYR A C 1
ATOM 1425 O O . TYR A 1 189 ? 15.169 11.423 -21.113 1.00 98.06 189 TYR A O 1
ATOM 1433 N N . HIS A 1 190 ? 13.632 12.229 -22.533 1.00 97.50 190 HIS A N 1
ATOM 1434 C CA . HIS A 1 190 ? 14.593 13.001 -23.326 1.00 97.50 190 HIS A CA 1
ATOM 1435 C C . HIS A 1 190 ? 15.129 14.237 -22.591 1.00 97.50 190 HIS A C 1
ATOM 1437 O O . HIS A 1 190 ? 16.253 14.657 -22.860 1.00 97.50 190 HIS A O 1
ATOM 1443 N N . GLN A 1 191 ? 14.356 14.791 -21.655 1.00 97.50 191 GLN A N 1
ATOM 1444 C CA . GLN A 1 191 ? 14.751 15.924 -20.808 1.00 97.50 191 GLN A CA 1
ATOM 1445 C C . GLN A 1 191 ? 15.540 15.501 -19.554 1.00 97.50 191 GLN A C 1
ATOM 1447 O O . GLN A 1 191 ? 16.093 16.352 -18.859 1.00 97.50 191 GLN A O 1
ATOM 1452 N N . SER A 1 192 ? 15.602 14.201 -19.252 1.00 97.00 192 SER A N 1
ATOM 1453 C CA . SER A 1 192 ? 16.246 13.679 -18.044 1.00 97.00 192 SER A CA 1
ATOM 1454 C C . SER A 1 192 ? 17.756 13.931 -18.034 1.00 97.00 192 SER A C 1
ATOM 1456 O O . SER A 1 192 ? 18.445 13.759 -19.042 1.00 97.00 192 SER A O 1
ATOM 1458 N N . SER A 1 193 ? 18.286 14.279 -16.859 1.00 97.56 193 SER A N 1
ATOM 1459 C CA . SER A 1 193 ? 19.711 14.549 -16.648 1.00 97.56 193 SER A CA 1
ATOM 1460 C C . SER A 1 193 ? 20.579 13.324 -16.958 1.00 97.56 193 SER A C 1
ATOM 1462 O O . SER A 1 193 ? 20.485 12.291 -16.294 1.00 97.56 193 SER A O 1
ATOM 1464 N N . GLU A 1 194 ? 21.480 13.456 -17.936 1.00 97.56 194 GLU A N 1
ATOM 1465 C CA . GLU A 1 194 ? 22.464 12.419 -18.288 1.00 97.56 194 GLU A CA 1
ATOM 1466 C C . GLU A 1 194 ? 23.351 12.055 -17.088 1.00 97.56 194 GLU A C 1
ATOM 1468 O O . GLU A 1 194 ? 23.658 10.885 -16.860 1.00 97.56 194 GLU A O 1
ATOM 1473 N N . ILE A 1 195 ? 23.742 13.060 -16.297 1.00 98.31 195 ILE A N 1
ATOM 1474 C CA . ILE A 1 195 ? 24.637 12.901 -15.145 1.00 98.31 195 ILE A CA 1
ATOM 1475 C C . ILE A 1 195 ? 23.946 12.086 -14.047 1.00 98.31 195 ILE A C 1
ATOM 1477 O O . ILE A 1 195 ? 24.529 11.138 -13.518 1.00 98.31 195 ILE A O 1
ATOM 1481 N N . GLU A 1 196 ? 22.699 12.426 -13.714 1.00 98.19 196 GLU A N 1
ATOM 1482 C CA . GLU A 1 196 ? 21.939 11.712 -12.682 1.00 98.19 196 GLU A CA 1
ATOM 1483 C C . GLU A 1 196 ? 21.579 10.297 -13.131 1.00 98.19 196 GLU A C 1
ATOM 1485 O O . GLU A 1 196 ? 21.736 9.354 -12.353 1.00 98.19 196 GLU A O 1
ATOM 1490 N N . ALA A 1 197 ? 21.183 10.127 -14.396 1.00 98.31 197 ALA A N 1
ATOM 1491 C CA . ALA A 1 197 ? 20.897 8.816 -14.967 1.00 98.31 197 ALA A CA 1
ATOM 1492 C C . ALA A 1 197 ? 22.140 7.918 -14.957 1.00 98.31 197 ALA A C 1
ATOM 1494 O O . ALA A 1 197 ? 22.065 6.761 -14.548 1.00 98.31 197 ALA A O 1
ATOM 1495 N N . THR A 1 198 ? 23.302 8.465 -15.325 1.00 98.62 198 THR A N 1
ATOM 1496 C CA . THR A 1 198 ? 24.583 7.750 -15.271 1.00 98.62 198 THR A CA 1
ATOM 1497 C C . THR A 1 198 ? 24.918 7.316 -13.852 1.00 98.62 198 THR A C 1
ATOM 1499 O O . THR A 1 198 ? 25.236 6.153 -13.620 1.00 98.62 198 THR A O 1
ATOM 1502 N N . LYS A 1 199 ? 24.777 8.221 -12.878 1.00 98.31 199 LYS A N 1
ATOM 1503 C CA . LYS A 1 199 ? 25.019 7.911 -11.466 1.00 98.31 199 LYS A CA 1
ATOM 1504 C C . LYS A 1 199 ? 24.093 6.802 -10.957 1.00 98.31 199 LYS A C 1
ATOM 1506 O O . LYS A 1 199 ? 24.556 5.904 -10.256 1.00 98.31 199 LYS A O 1
ATOM 1511 N N . ALA A 1 200 ? 22.805 6.858 -11.293 1.00 97.62 200 ALA A N 1
ATOM 1512 C CA . ALA A 1 200 ? 21.831 5.847 -10.891 1.00 97.62 200 ALA A CA 1
ATOM 1513 C C . ALA A 1 200 ? 22.109 4.483 -11.547 1.00 97.62 200 ALA A C 1
ATOM 1515 O O . ALA A 1 200 ? 22.074 3.461 -10.860 1.00 97.62 200 ALA A O 1
ATOM 1516 N N . ALA A 1 201 ? 22.443 4.466 -12.840 1.00 98.12 201 ALA A N 1
ATOM 1517 C CA . ALA A 1 201 ? 22.810 3.257 -13.573 1.00 98.12 201 ALA A CA 1
ATOM 1518 C C . ALA A 1 201 ? 24.089 2.610 -13.021 1.00 98.12 201 ALA A C 1
ATOM 1520 O O . ALA A 1 201 ? 24.107 1.408 -12.761 1.00 98.12 201 ALA A O 1
ATOM 1521 N N . ASP A 1 202 ? 25.136 3.403 -12.777 1.00 97.88 202 ASP A N 1
ATOM 1522 C CA . ASP A 1 202 ? 26.400 2.909 -12.225 1.00 97.88 202 ASP A CA 1
ATOM 1523 C C . ASP A 1 202 ? 26.217 2.387 -10.791 1.00 97.88 202 ASP A C 1
ATOM 1525 O O . ASP A 1 202 ? 26.783 1.356 -10.431 1.00 97.88 202 ASP A O 1
ATOM 1529 N N . ALA A 1 203 ? 25.393 3.051 -9.970 1.00 96.81 203 ALA A N 1
ATOM 1530 C CA . ALA A 1 203 ? 25.067 2.573 -8.627 1.00 96.81 203 ALA A CA 1
ATOM 1531 C C . ALA A 1 203 ? 24.308 1.237 -8.658 1.00 96.81 203 ALA A C 1
ATOM 1533 O O . ALA A 1 203 ? 24.609 0.342 -7.868 1.00 96.81 203 ALA A O 1
ATOM 1534 N N . PHE A 1 204 ? 23.354 1.086 -9.578 1.00 96.06 204 PHE A N 1
ATOM 1535 C CA . PHE A 1 204 ? 22.625 -0.164 -9.776 1.00 96.06 204 PHE A CA 1
ATOM 1536 C C . PHE A 1 204 ? 23.553 -1.293 -10.244 1.00 96.06 204 PHE A C 1
ATOM 1538 O O . PHE A 1 204 ? 23.596 -2.349 -9.622 1.00 96.06 204 PHE A O 1
ATOM 1545 N N . ALA A 1 205 ? 24.378 -1.051 -11.264 1.00 97.19 205 ALA A N 1
ATOM 1546 C CA . ALA A 1 205 ? 25.341 -2.035 -11.755 1.00 97.19 205 ALA A CA 1
ATOM 1547 C C . ALA A 1 205 ? 26.367 -2.442 -10.686 1.00 97.19 205 ALA A C 1
ATOM 1549 O O . ALA A 1 205 ? 26.669 -3.623 -10.541 1.00 97.19 205 ALA A O 1
ATOM 1550 N N . LYS A 1 206 ? 26.872 -1.480 -9.903 1.00 97.31 206 LYS A N 1
ATOM 1551 C CA . LYS A 1 206 ? 27.852 -1.727 -8.836 1.00 97.31 206 LYS A CA 1
ATOM 1552 C C . LYS A 1 206 ? 27.305 -2.611 -7.711 1.00 97.31 206 LYS A C 1
ATOM 1554 O O . LYS A 1 206 ? 28.067 -3.367 -7.117 1.00 97.31 206 LYS A O 1
ATOM 1559 N N . ASN A 1 207 ? 26.019 -2.476 -7.389 1.00 96.19 207 ASN A N 1
ATOM 1560 C CA . ASN A 1 207 ? 25.374 -3.226 -6.310 1.00 96.19 207 ASN A CA 1
ATOM 1561 C C . ASN A 1 207 ? 24.823 -4.588 -6.774 1.00 96.19 207 ASN A C 1
ATOM 1563 O O . ASN A 1 207 ? 24.418 -5.394 -5.936 1.00 96.19 207 ASN A O 1
ATOM 1567 N N . ALA A 1 208 ? 24.787 -4.848 -8.083 1.00 97.19 208 ALA A N 1
ATOM 1568 C CA . ALA A 1 208 ? 24.381 -6.132 -8.633 1.00 97.19 208 ALA A CA 1
ATOM 1569 C C . ALA A 1 208 ? 25.451 -7.205 -8.390 1.00 97.19 208 ALA A C 1
ATOM 1571 O O . ALA A 1 208 ? 26.649 -6.938 -8.424 1.00 97.19 208 ALA A O 1
ATOM 1572 N N . THR A 1 209 ? 25.023 -8.456 -8.214 1.00 97.44 209 THR A N 1
ATOM 1573 C CA . THR A 1 209 ? 25.942 -9.608 -8.187 1.00 97.44 209 THR A CA 1
ATOM 1574 C C . THR A 1 209 ? 26.587 -9.829 -9.551 1.00 97.44 209 THR A C 1
ATOM 1576 O O . THR A 1 209 ? 27.764 -10.164 -9.642 1.00 97.44 209 THR A O 1
ATOM 1579 N N . ALA A 1 210 ? 25.806 -9.639 -10.612 1.00 97.00 210 ALA A N 1
ATOM 1580 C CA . ALA A 1 210 ? 26.263 -9.692 -11.988 1.00 97.00 210 ALA A CA 1
ATOM 1581 C C . ALA A 1 210 ? 25.348 -8.845 -12.878 1.00 97.00 210 ALA A C 1
ATOM 1583 O O . ALA A 1 210 ? 24.189 -8.587 -12.544 1.00 97.00 210 ALA A O 1
ATOM 1584 N N . CYS A 1 211 ? 25.865 -8.461 -14.040 1.00 97.38 211 CYS A N 1
ATOM 1585 C CA . CYS A 1 211 ? 25.088 -7.931 -15.150 1.00 97.38 211 CYS A CA 1
ATOM 1586 C C . CYS A 1 211 ? 25.368 -8.827 -16.353 1.00 97.38 211 CYS A C 1
ATOM 1588 O O . CYS A 1 211 ? 26.486 -8.812 -16.864 1.00 97.38 211 CYS A O 1
ATOM 1590 N N . LEU A 1 212 ? 24.393 -9.653 -16.743 1.00 96.88 212 LEU A N 1
ATOM 1591 C CA . LEU A 1 212 ? 24.537 -10.523 -17.918 1.00 96.88 212 LEU A CA 1
ATOM 1592 C C . LEU A 1 212 ? 24.157 -9.757 -19.186 1.00 96.88 212 LEU A C 1
ATOM 1594 O O . LEU A 1 212 ? 24.898 -9.748 -20.162 1.00 96.88 212 LEU A O 1
ATOM 1598 N N . GLU A 1 213 ? 23.041 -9.040 -19.110 1.00 95.56 213 GLU A N 1
ATOM 1599 C CA . GLU A 1 213 ? 22.525 -8.099 -20.099 1.00 95.56 213 GLU A CA 1
ATOM 1600 C C . GLU A 1 213 ? 21.765 -6.995 -19.335 1.00 95.56 213 GLU A C 1
ATOM 1602 O O . GLU A 1 213 ? 21.297 -7.269 -18.226 1.00 95.56 213 GLU A O 1
ATOM 1607 N N . PRO A 1 214 ? 21.559 -5.778 -19.866 1.00 96.06 214 PRO A N 1
ATOM 1608 C CA . PRO A 1 214 ? 22.033 -5.210 -21.132 1.00 96.06 214 PRO A CA 1
ATOM 1609 C C . PRO A 1 214 ? 23.368 -4.442 -20.984 1.00 96.06 214 PRO A C 1
ATOM 1611 O O . PRO A 1 214 ? 24.041 -4.519 -19.958 1.00 96.06 214 PRO A O 1
ATOM 1614 N N . ASP A 1 215 ? 23.763 -3.681 -22.012 1.00 96.81 215 ASP A N 1
ATOM 1615 C CA . ASP A 1 215 ? 24.937 -2.804 -21.960 1.00 96.81 215 ASP A CA 1
ATOM 1616 C C . ASP A 1 215 ? 24.735 -1.553 -21.078 1.00 96.81 215 ASP A C 1
ATOM 1618 O O . ASP A 1 215 ? 23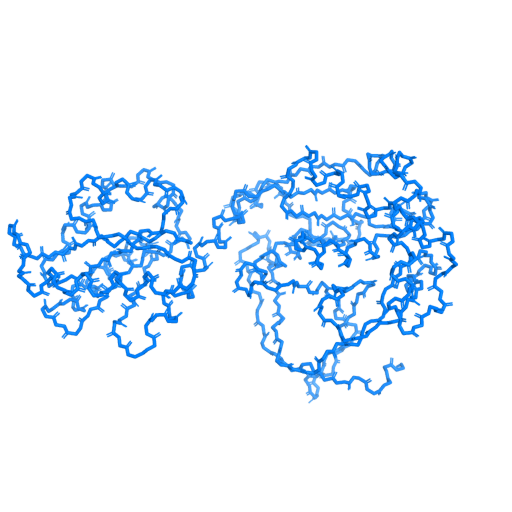.626 -1.188 -20.673 1.00 96.81 215 ASP A O 1
ATOM 1622 N N . ARG A 1 216 ? 25.838 -0.849 -20.789 1.00 97.12 216 ARG A N 1
ATOM 1623 C CA . ARG A 1 216 ? 25.817 0.353 -19.939 1.00 97.12 216 ARG A CA 1
ATOM 1624 C C . ARG A 1 216 ? 24.919 1.460 -20.498 1.00 97.12 216 ARG A C 1
ATOM 1626 O O . ARG A 1 216 ? 24.266 2.148 -19.720 1.00 97.12 216 ARG A O 1
ATOM 1633 N N . ALA A 1 217 ? 24.862 1.637 -21.819 1.00 97.56 217 ALA A N 1
ATOM 1634 C CA . ALA A 1 217 ? 24.015 2.656 -22.440 1.00 97.56 217 ALA A CA 1
ATOM 1635 C C . ALA A 1 217 ? 22.524 2.373 -22.189 1.00 97.56 217 ALA A C 1
ATOM 1637 O O . ALA A 1 217 ? 21.761 3.276 -21.843 1.00 97.56 217 ALA A O 1
ATOM 1638 N N . THR A 1 218 ? 22.124 1.106 -22.271 1.00 97.94 218 THR A N 1
ATOM 1639 C CA . THR A 1 218 ? 20.767 0.659 -21.958 1.00 97.94 218 THR A CA 1
ATOM 1640 C C . THR A 1 218 ? 20.444 0.848 -20.476 1.00 97.94 218 THR A C 1
ATOM 1642 O O . THR A 1 218 ? 19.335 1.268 -20.150 1.00 97.94 218 THR A O 1
ATOM 1645 N N . LEU A 1 219 ? 21.400 0.622 -19.567 1.00 98.31 219 LEU A N 1
ATOM 1646 C CA . LEU A 1 219 ? 21.206 0.912 -18.139 1.00 98.31 219 LEU A CA 1
ATOM 1647 C C . LEU A 1 219 ? 20.990 2.404 -17.872 1.00 98.31 219 LEU A C 1
ATOM 1649 O O . LEU A 1 219 ? 20.105 2.764 -17.097 1.00 98.31 219 LEU A O 1
ATOM 1653 N N . ILE A 1 220 ? 21.737 3.279 -18.551 1.00 98.62 220 ILE A N 1
ATOM 1654 C CA . ILE A 1 220 ? 21.532 4.733 -18.469 1.00 98.62 220 ILE A CA 1
ATOM 1655 C C . ILE A 1 220 ? 20.139 5.102 -18.993 1.00 98.62 220 ILE A C 1
ATOM 1657 O O . ILE A 1 220 ? 19.429 5.877 -18.354 1.00 98.62 220 ILE A O 1
ATOM 1661 N N . GLY A 1 221 ? 19.697 4.507 -20.105 1.00 98.50 221 GLY A N 1
ATOM 1662 C CA . GLY A 1 221 ? 18.332 4.682 -20.607 1.00 98.50 221 GLY A CA 1
ATOM 1663 C C . GLY A 1 221 ? 17.266 4.229 -19.599 1.00 98.50 221 GLY A C 1
ATOM 1664 O O . GLY A 1 221 ? 16.310 4.952 -19.332 1.00 98.50 221 GLY A O 1
ATOM 1665 N N . ALA A 1 222 ? 17.451 3.077 -18.956 1.00 98.25 222 ALA A N 1
ATOM 1666 C CA . ALA A 1 222 ? 16.527 2.599 -17.930 1.00 98.25 222 ALA A CA 1
ATOM 1667 C C . ALA A 1 222 ? 16.476 3.564 -16.729 1.00 98.25 222 ALA A C 1
ATOM 1669 O O . ALA A 1 222 ? 15.401 3.862 -16.203 1.00 98.25 222 ALA A O 1
ATOM 1670 N N . ALA A 1 223 ? 17.624 4.132 -16.349 1.00 98.62 223 ALA A N 1
ATOM 1671 C CA . ALA A 1 223 ? 17.709 5.158 -15.319 1.00 98.62 223 ALA A CA 1
ATOM 1672 C C . ALA A 1 223 ? 17.013 6.471 -15.705 1.00 98.62 223 ALA A C 1
ATOM 1674 O O . ALA A 1 223 ? 16.353 7.071 -14.861 1.00 98.62 223 ALA A O 1
ATOM 1675 N N . LYS A 1 224 ? 17.065 6.890 -16.973 1.00 98.75 224 LYS A N 1
ATOM 1676 C CA . LYS A 1 224 ? 16.276 8.037 -17.452 1.00 98.75 224 LYS A CA 1
ATOM 1677 C C . LYS A 1 224 ? 14.772 7.792 -17.351 1.00 98.75 224 LYS A C 1
ATOM 1679 O O . LYS A 1 224 ? 14.047 8.699 -16.965 1.00 98.75 224 LYS A O 1
ATOM 1684 N N . ILE A 1 225 ? 14.294 6.576 -17.638 1.00 98.62 225 ILE A N 1
ATOM 1685 C CA . ILE A 1 225 ? 12.871 6.231 -17.452 1.00 98.62 225 ILE A CA 1
ATOM 1686 C C . ILE A 1 225 ? 12.479 6.369 -15.977 1.00 98.62 225 ILE A C 1
ATOM 1688 O O . ILE A 1 225 ? 11.423 6.920 -15.674 1.00 98.62 225 ILE A O 1
ATOM 1692 N N . TYR A 1 226 ? 13.336 5.917 -15.058 1.00 98.56 226 TYR A N 1
ATOM 1693 C CA . TYR A 1 226 ? 13.117 6.091 -13.622 1.00 98.56 226 TYR A CA 1
ATOM 1694 C C . TYR A 1 226 ? 13.007 7.569 -13.225 1.00 98.56 226 TYR A C 1
ATOM 1696 O O . TYR A 1 226 ? 12.016 7.947 -12.602 1.00 98.56 226 TYR A O 1
ATOM 1704 N N . LEU A 1 227 ? 13.958 8.410 -13.641 1.00 98.69 227 LEU A N 1
ATOM 1705 C CA . LEU A 1 227 ? 13.928 9.850 -13.355 1.00 98.69 227 LEU A CA 1
ATOM 1706 C C . LEU A 1 227 ? 12.678 10.522 -13.942 1.00 98.69 227 LEU A C 1
ATOM 1708 O O . LEU A 1 227 ? 11.999 11.272 -13.246 1.00 98.69 227 LEU A O 1
ATOM 1712 N N . ALA A 1 228 ? 12.322 10.194 -15.184 1.00 98.69 228 ALA A N 1
ATOM 1713 C CA . ALA A 1 228 ? 11.129 10.719 -15.837 1.00 98.69 228 ALA A CA 1
ATOM 1714 C C . ALA A 1 228 ? 9.838 10.327 -15.096 1.00 98.69 228 ALA A C 1
ATOM 1716 O O . ALA A 1 228 ? 8.951 11.161 -14.910 1.00 98.69 228 ALA A O 1
ATOM 1717 N N . LEU A 1 229 ? 9.736 9.086 -14.610 1.00 98.69 229 LEU A N 1
ATOM 1718 C CA . LEU A 1 229 ? 8.604 8.657 -13.787 1.00 98.69 229 LEU A CA 1
ATOM 1719 C C . LEU A 1 229 ? 8.571 9.367 -12.429 1.00 98.69 229 LEU A C 1
ATOM 1721 O O . LEU A 1 229 ? 7.486 9.709 -11.965 1.00 98.69 229 LEU A O 1
ATOM 1725 N N . GLN A 1 230 ? 9.721 9.644 -11.805 1.00 98.62 230 GLN A N 1
ATOM 1726 C CA . GLN A 1 230 ? 9.764 10.465 -10.590 1.00 98.62 230 GLN A CA 1
ATOM 1727 C C . GLN A 1 230 ? 9.262 11.891 -10.854 1.00 98.62 230 GLN A C 1
ATOM 1729 O O . GLN A 1 230 ? 8.497 12.423 -10.048 1.00 98.62 230 GLN A O 1
ATOM 1734 N N . SER A 1 231 ? 9.630 12.490 -11.992 1.00 98.62 231 SER A N 1
ATOM 1735 C CA . SER A 1 231 ? 9.099 13.791 -12.411 1.00 98.62 231 SER A CA 1
ATOM 1736 C C . SER A 1 231 ? 7.582 13.749 -12.596 1.00 98.62 231 SER A C 1
ATOM 1738 O O . SER A 1 231 ? 6.900 14.627 -12.079 1.00 98.62 231 SER A O 1
ATOM 1740 N N . ILE A 1 232 ? 7.038 12.703 -13.233 1.00 98.75 232 ILE A N 1
ATOM 1741 C CA . ILE A 1 232 ? 5.583 12.511 -13.367 1.00 98.75 232 ILE A CA 1
ATOM 1742 C C . ILE A 1 232 ? 4.910 12.385 -11.995 1.00 98.75 232 ILE A C 1
ATOM 1744 O O . ILE A 1 232 ? 3.884 13.015 -11.747 1.00 98.75 232 ILE A O 1
ATOM 1748 N N . VAL A 1 233 ? 5.477 11.594 -11.082 1.00 98.75 233 VAL A N 1
ATOM 1749 C CA . VAL A 1 233 ? 4.929 11.445 -9.726 1.00 98.75 233 VAL A CA 1
ATOM 1750 C C . VAL A 1 233 ? 4.839 12.796 -9.023 1.00 98.75 233 VAL A C 1
ATOM 1752 O O . VAL A 1 233 ? 3.800 13.105 -8.441 1.00 98.75 233 VAL A O 1
ATOM 1755 N N . ALA A 1 234 ? 5.893 13.610 -9.109 1.00 98.44 234 ALA A N 1
ATOM 1756 C CA . ALA A 1 234 ? 5.925 14.933 -8.496 1.00 98.44 234 ALA A CA 1
ATOM 1757 C C . ALA A 1 234 ? 4.952 15.916 -9.172 1.00 98.44 234 ALA A C 1
ATOM 1759 O O . ALA A 1 234 ? 4.179 16.579 -8.483 1.00 98.44 234 ALA A O 1
ATOM 1760 N N . GLU A 1 235 ? 4.960 15.985 -10.507 1.00 98.38 235 GLU A N 1
ATOM 1761 C CA . GLU A 1 235 ? 4.140 16.904 -11.308 1.00 98.38 235 GLU A CA 1
ATOM 1762 C C . GLU A 1 235 ? 2.639 16.666 -11.102 1.00 98.38 235 GLU A C 1
ATOM 1764 O O . GLU A 1 235 ? 1.881 17.613 -10.897 1.00 98.38 235 GLU A O 1
ATOM 1769 N N . TYR A 1 236 ? 2.212 15.401 -11.101 1.00 98.31 236 TYR A N 1
ATOM 1770 C CA . TYR A 1 236 ? 0.799 15.025 -10.996 1.00 98.31 236 TYR A CA 1
ATOM 1771 C C . TYR A 1 236 ? 0.360 14.670 -9.565 1.00 98.31 236 TYR A C 1
ATOM 1773 O O . TYR A 1 236 ? -0.804 14.304 -9.360 1.00 98.31 236 TYR A O 1
ATOM 1781 N N . GLN A 1 237 ? 1.267 14.794 -8.585 1.00 98.00 237 GLN A N 1
ATOM 1782 C CA . GLN A 1 237 ? 1.049 14.479 -7.166 1.00 98.00 237 GLN A CA 1
ATOM 1783 C C . GLN A 1 237 ? 0.524 13.053 -6.954 1.00 98.00 237 GLN A C 1
ATOM 1785 O O . GLN A 1 237 ? -0.474 12.819 -6.268 1.00 98.00 237 GLN A O 1
ATOM 1790 N N . LEU A 1 238 ? 1.173 12.088 -7.603 1.00 98.50 238 LEU A N 1
ATOM 1791 C CA . LEU A 1 238 ? 0.731 10.698 -7.601 1.00 98.50 238 LEU A CA 1
ATOM 1792 C C . LEU A 1 238 ? 1.184 9.978 -6.329 1.00 98.50 238 LEU A C 1
ATOM 1794 O O . LEU A 1 238 ? 2.334 10.083 -5.914 1.00 98.50 238 LEU A O 1
ATOM 1798 N N . ALA A 1 239 ? 0.301 9.171 -5.748 1.00 97.75 239 ALA A N 1
ATOM 1799 C CA . ALA A 1 239 ? 0.676 8.235 -4.685 1.00 97.75 239 ALA A CA 1
ATOM 1800 C C . ALA A 1 239 ? 1.180 6.895 -5.250 1.00 97.75 239 ALA A C 1
ATOM 1802 O O . ALA A 1 239 ? 1.896 6.149 -4.577 1.00 97.75 239 ALA A O 1
ATOM 1803 N N . ALA A 1 240 ? 0.755 6.570 -6.471 1.00 98.50 240 ALA A N 1
ATOM 1804 C CA . ALA A 1 240 ? 1.066 5.329 -7.157 1.00 98.50 240 ALA A CA 1
ATOM 1805 C C . ALA A 1 240 ? 0.899 5.492 -8.674 1.00 98.50 240 ALA A C 1
ATOM 1807 O O . ALA A 1 240 ? 0.243 6.430 -9.136 1.00 98.50 240 ALA A O 1
ATOM 1808 N N . LEU A 1 241 ? 1.469 4.573 -9.453 1.00 98.69 241 LEU A N 1
ATOM 1809 C CA . LEU A 1 241 ? 1.307 4.571 -10.906 1.00 98.69 241 LEU A CA 1
ATOM 1810 C C . LEU A 1 241 ? 1.242 3.172 -11.513 1.00 98.69 241 LEU A C 1
ATOM 1812 O O . LEU A 1 241 ? 1.708 2.184 -10.946 1.00 98.69 241 LEU A O 1
ATOM 1816 N N . THR A 1 242 ? 0.678 3.098 -12.706 1.00 98.06 242 THR A N 1
ATOM 1817 C CA . THR A 1 242 ? 0.802 1.964 -13.613 1.00 98.06 242 THR A CA 1
ATOM 1818 C C . THR A 1 242 ? 1.250 2.462 -14.979 1.00 98.06 242 THR A C 1
ATOM 1820 O O . THR A 1 242 ? 0.962 3.601 -15.352 1.00 98.06 242 THR A O 1
ATOM 1823 N N . ILE A 1 243 ? 1.991 1.638 -15.713 1.00 96.88 243 ILE A N 1
ATOM 1824 C CA . ILE A 1 243 ? 2.582 2.010 -17.000 1.00 96.88 243 ILE A CA 1
ATOM 1825 C C . ILE A 1 243 ? 2.444 0.880 -18.018 1.00 96.88 243 ILE A C 1
ATOM 1827 O O . ILE A 1 243 ? 2.794 -0.267 -17.737 1.00 96.88 243 ILE A O 1
ATOM 1831 N N . ARG A 1 244 ? 2.034 1.210 -19.247 1.00 93.94 244 ARG A N 1
ATOM 1832 C CA . ARG A 1 244 ? 2.101 0.292 -20.396 1.00 93.94 244 ARG A CA 1
ATOM 1833 C C . ARG A 1 244 ? 3.553 0.160 -20.893 1.00 93.94 244 ARG A C 1
ATOM 1835 O O . ARG A 1 244 ? 3.948 0.762 -21.886 1.00 93.94 244 ARG A O 1
ATOM 1842 N N . CYS A 1 245 ? 4.371 -0.628 -20.186 1.00 88.88 245 CYS A N 1
ATOM 1843 C CA . CYS A 1 245 ? 5.811 -0.796 -20.454 1.00 88.88 245 CYS A CA 1
ATOM 1844 C C . CYS A 1 245 ? 6.161 -1.161 -21.906 1.00 88.88 245 CYS A C 1
ATOM 1846 O O . CYS A 1 245 ? 7.240 -0.803 -22.373 1.00 88.88 245 CYS A O 1
ATOM 1848 N N . PHE A 1 246 ? 5.278 -1.872 -22.611 1.00 88.50 246 PHE A N 1
ATOM 1849 C CA . PHE A 1 246 ? 5.521 -2.344 -23.975 1.00 88.50 246 PHE A CA 1
ATOM 1850 C C . PHE A 1 246 ? 5.706 -1.214 -24.994 1.00 88.50 246 PHE A C 1
ATOM 1852 O O . PHE A 1 246 ? 6.465 -1.385 -25.946 1.00 88.50 246 PHE A O 1
ATOM 1859 N N . ASP A 1 247 ? 5.107 -0.042 -24.773 1.00 91.56 247 ASP A N 1
ATOM 1860 C CA . ASP A 1 247 ? 5.271 1.096 -25.687 1.00 91.56 247 ASP A CA 1
ATOM 1861 C C . ASP A 1 247 ? 6.722 1.611 -25.711 1.00 91.56 247 ASP A C 1
ATOM 1863 O O . ASP A 1 247 ? 7.196 2.114 -26.733 1.00 91.56 247 ASP A O 1
ATOM 1867 N N . LEU A 1 248 ? 7.474 1.399 -24.624 1.00 93.88 248 LEU A N 1
ATOM 1868 C CA . LEU A 1 248 ? 8.876 1.813 -24.492 1.00 93.88 248 LEU A CA 1
ATOM 1869 C C . LEU A 1 248 ? 9.848 0.958 -25.326 1.00 93.88 248 LEU A C 1
ATOM 1871 O O . LEU A 1 248 ? 10.983 1.380 -25.578 1.00 93.88 248 LEU A O 1
ATOM 1875 N N . LEU A 1 249 ? 9.413 -0.221 -25.789 1.00 92.75 249 LEU A N 1
ATOM 1876 C CA . LEU A 1 249 ? 10.244 -1.148 -26.566 1.00 92.75 249 LEU A CA 1
ATOM 1877 C C . LEU A 1 249 ? 10.635 -0.585 -27.937 1.00 92.75 249 LEU A C 1
ATOM 1879 O O . LEU A 1 249 ? 11.686 -0.937 -28.470 1.00 92.75 249 LEU A O 1
ATOM 1883 N N . SER A 1 250 ? 9.806 0.290 -28.511 1.00 88.94 250 SER A N 1
ATOM 1884 C CA . SER A 1 250 ? 10.055 0.900 -29.823 1.00 88.94 250 SER A CA 1
ATOM 1885 C C . SER A 1 250 ? 10.874 2.191 -29.714 1.00 88.94 250 SER A C 1
ATOM 1887 O O . SER A 1 250 ? 11.884 2.357 -30.401 1.00 88.94 250 SER A O 1
ATOM 1889 N N . ALA A 1 251 ? 10.475 3.074 -28.801 1.00 87.50 251 ALA A N 1
ATOM 1890 C CA . ALA A 1 251 ? 11.167 4.297 -28.432 1.00 87.50 251 ALA A CA 1
ATOM 1891 C C . ALA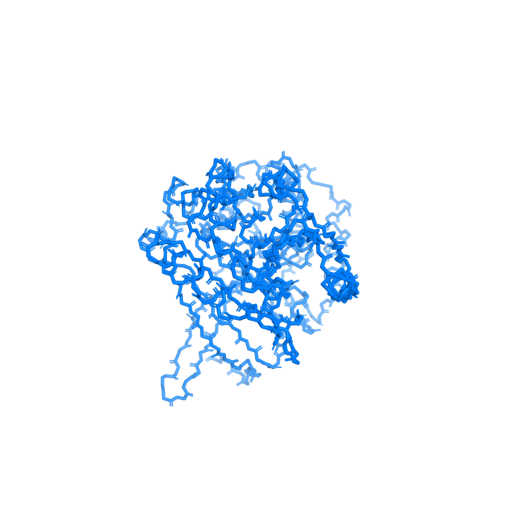 A 1 251 ? 10.922 4.533 -26.930 1.00 87.50 251 ALA A C 1
ATOM 1893 O O . ALA A 1 251 ? 9.771 4.721 -26.538 1.00 87.50 251 ALA A O 1
ATOM 1894 N N . PRO A 1 252 ? 11.958 4.494 -26.070 1.00 93.00 252 PRO A N 1
ATOM 1895 C CA . PRO A 1 252 ? 13.390 4.623 -26.368 1.00 93.00 252 PRO A CA 1
ATOM 1896 C C . PRO A 1 252 ? 14.177 3.311 -26.596 1.00 93.00 252 PRO A C 1
ATOM 1898 O O . PRO A 1 252 ? 15.402 3.339 -26.512 1.00 93.00 252 PRO A O 1
ATOM 1901 N N . LYS A 1 253 ? 13.524 2.176 -26.889 1.00 95.69 253 LYS A N 1
ATOM 1902 C CA . LYS A 1 253 ? 14.144 0.828 -26.932 1.00 95.69 253 LYS A CA 1
ATOM 1903 C C . LYS A 1 253 ? 14.637 0.363 -25.568 1.00 95.69 253 LYS A C 1
ATOM 1905 O O . LYS A 1 253 ? 15.769 -0.083 -25.395 1.00 95.69 253 LYS A O 1
ATOM 1910 N N . ASN A 1 254 ? 13.764 0.496 -24.580 1.00 96.50 254 ASN A N 1
ATOM 1911 C CA . ASN A 1 254 ? 14.029 0.082 -23.211 1.00 96.50 254 ASN A CA 1
ATOM 1912 C C . ASN A 1 254 ? 12.723 -0.383 -22.546 1.00 96.50 254 ASN A C 1
ATOM 1914 O O . ASN A 1 254 ? 11.686 -0.452 -23.201 1.00 96.50 254 ASN A O 1
ATOM 1918 N N . THR A 1 255 ? 12.758 -0.706 -21.256 1.00 95.62 255 THR A N 1
ATOM 1919 C CA . THR A 1 255 ? 11.583 -1.143 -20.491 1.00 95.62 255 THR A CA 1
ATOM 1920 C C . THR A 1 255 ? 11.448 -0.378 -19.180 1.00 95.62 255 THR A C 1
ATOM 1922 O O . THR A 1 255 ? 12.393 0.235 -18.687 1.00 95.62 255 THR A O 1
ATOM 1925 N N . GLY A 1 256 ? 10.252 -0.422 -18.588 1.00 96.12 256 GLY A N 1
ATOM 1926 C CA . GLY A 1 256 ? 9.992 0.164 -17.272 1.00 96.12 256 GLY A CA 1
ATOM 1927 C C . GLY A 1 256 ? 10.486 -0.684 -16.095 1.00 96.12 256 GLY A C 1
ATOM 1928 O O . GLY A 1 256 ? 10.360 -0.247 -14.959 1.00 96.12 256 GLY A O 1
ATOM 1929 N N . CYS A 1 257 ? 11.036 -1.882 -16.320 1.00 97.56 257 CYS A N 1
ATOM 1930 C CA . CYS A 1 257 ? 11.277 -2.875 -15.268 1.00 97.56 257 CYS A CA 1
ATOM 1931 C C . CYS A 1 257 ? 12.197 -2.363 -14.150 1.00 97.56 257 CYS A C 1
ATOM 1933 O O . CYS A 1 257 ? 11.813 -2.383 -12.983 1.00 97.56 257 CYS A O 1
ATOM 1935 N N . PHE A 1 258 ? 13.372 -1.830 -14.497 1.00 97.38 258 PHE A N 1
ATOM 1936 C CA . PHE A 1 258 ? 14.260 -1.178 -13.527 1.00 97.38 258 PHE A CA 1
ATOM 1937 C C . PHE A 1 258 ? 13.562 -0.034 -12.775 1.00 97.38 258 PHE A C 1
ATOM 1939 O O . PHE A 1 258 ? 13.667 0.071 -11.554 1.00 97.38 258 PHE A O 1
ATOM 1946 N N . ALA A 1 259 ? 12.824 0.815 -13.493 1.00 98.00 259 ALA A N 1
ATOM 1947 C CA . ALA A 1 259 ? 12.163 1.965 -12.896 1.00 98.00 259 ALA A CA 1
ATOM 1948 C C . ALA A 1 259 ? 11.065 1.556 -11.903 1.00 98.00 259 ALA A C 1
ATOM 1950 O O . ALA A 1 259 ? 10.986 2.121 -10.815 1.00 98.00 259 ALA A O 1
ATOM 1951 N N . LEU A 1 260 ? 10.262 0.542 -12.235 1.00 98.25 260 LEU A N 1
ATOM 1952 C CA . LEU A 1 260 ? 9.241 -0.014 -11.347 1.00 98.25 260 LEU A CA 1
ATOM 1953 C C . LEU A 1 260 ? 9.864 -0.613 -10.082 1.00 98.25 260 LEU A C 1
ATOM 1955 O O . LEU A 1 260 ? 9.366 -0.368 -8.983 1.00 98.25 260 LEU A O 1
ATOM 1959 N N . ALA A 1 261 ? 10.967 -1.352 -10.205 1.00 97.62 261 ALA A N 1
ATOM 1960 C CA . ALA A 1 261 ? 11.687 -1.879 -9.051 1.00 97.62 261 ALA A CA 1
ATOM 1961 C C . ALA A 1 261 ? 12.187 -0.767 -8.122 1.00 97.62 261 ALA A C 1
ATOM 1963 O O . ALA A 1 261 ? 12.001 -0.850 -6.905 1.00 97.62 261 ALA A O 1
ATOM 1964 N N . GLN A 1 262 ? 12.774 0.290 -8.685 1.00 97.88 262 GLN A N 1
ATOM 1965 C CA . GLN A 1 262 ? 13.296 1.413 -7.909 1.00 97.88 262 GLN A CA 1
ATOM 1966 C C . GLN A 1 262 ? 12.191 2.23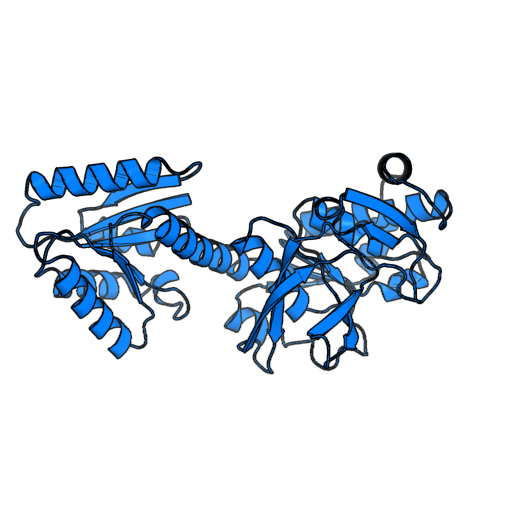4 -7.250 1.00 97.88 262 GLN A C 1
ATOM 1968 O O . GLN A 1 262 ? 12.298 2.542 -6.067 1.00 97.88 262 GLN A O 1
ATOM 1973 N N . LEU A 1 263 ? 11.100 2.531 -7.963 1.00 98.31 263 LEU A N 1
ATOM 1974 C CA . LEU A 1 263 ? 9.955 3.249 -7.395 1.00 98.31 263 LEU A CA 1
ATOM 1975 C C . LEU A 1 263 ? 9.352 2.488 -6.215 1.00 98.31 263 LEU A C 1
ATOM 1977 O O . LEU A 1 263 ? 9.202 3.062 -5.137 1.00 98.31 263 LEU A O 1
ATOM 1981 N N . ASN A 1 264 ? 9.083 1.188 -6.376 1.00 98.19 264 ASN A N 1
ATOM 1982 C CA . ASN A 1 264 ? 8.537 0.387 -5.282 1.00 98.19 264 ASN A CA 1
ATOM 1983 C C . ASN A 1 264 ? 9.512 0.305 -4.097 1.00 98.19 264 ASN A C 1
ATOM 1985 O O . ASN A 1 264 ? 9.079 0.405 -2.951 1.00 98.19 264 ASN A O 1
ATOM 1989 N N . SER A 1 265 ? 10.820 0.196 -4.360 1.00 96.88 265 SER A N 1
ATOM 1990 C CA . SER A 1 265 ? 11.861 0.219 -3.318 1.00 96.88 265 SER A CA 1
ATOM 1991 C C . SER A 1 265 ? 11.919 1.556 -2.578 1.00 96.88 265 SER A C 1
ATOM 1993 O O . SER A 1 265 ? 12.135 1.585 -1.371 1.00 96.88 265 SER A O 1
ATOM 1995 N N . ALA A 1 266 ? 11.682 2.659 -3.292 1.00 96.44 266 ALA A N 1
ATOM 1996 C CA . ALA A 1 266 ? 11.615 4.014 -2.752 1.00 96.44 266 ALA A CA 1
ATOM 1997 C C . ALA A 1 266 ? 10.263 4.339 -2.089 1.00 96.44 266 ALA A C 1
ATOM 1999 O O . ALA A 1 266 ? 10.052 5.461 -1.632 1.00 96.44 266 ALA A O 1
ATOM 2000 N N . GLY A 1 267 ? 9.334 3.381 -2.033 1.00 95.94 267 GLY A N 1
ATOM 2001 C CA . GLY A 1 267 ? 8.033 3.581 -1.410 1.00 95.94 267 GLY A CA 1
ATOM 2002 C C . GLY A 1 267 ? 7.027 4.331 -2.285 1.00 95.94 267 GLY A C 1
ATOM 2003 O O . GLY A 1 267 ? 6.078 4.888 -1.744 1.00 95.94 267 GLY A O 1
ATOM 2004 N N . ILE A 1 268 ? 7.155 4.311 -3.611 1.00 97.62 268 ILE A N 1
ATOM 2005 C CA . ILE A 1 268 ? 6.103 4.726 -4.553 1.00 97.62 268 ILE A CA 1
ATOM 2006 C C . ILE A 1 268 ? 5.568 3.465 -5.225 1.00 97.62 268 ILE A C 1
ATOM 2008 O O . ILE A 1 268 ? 6.296 2.780 -5.939 1.00 97.62 268 ILE A O 1
ATOM 2012 N N . THR A 1 269 ? 4.302 3.123 -4.981 1.00 98.38 269 THR A N 1
ATOM 2013 C CA . THR A 1 269 ? 3.751 1.868 -5.507 1.00 98.38 269 THR A CA 1
ATOM 2014 C C . THR A 1 269 ? 3.605 1.967 -7.022 1.00 98.38 269 THR A C 1
ATOM 2016 O O . THR A 1 269 ? 2.931 2.869 -7.518 1.00 98.38 269 THR A O 1
ATOM 2019 N N . ALA A 1 270 ? 4.225 1.049 -7.757 1.00 98.25 270 ALA A N 1
ATOM 2020 C CA . ALA A 1 270 ? 4.245 1.090 -9.213 1.00 98.25 270 ALA A CA 1
ATOM 2021 C C . ALA A 1 270 ? 3.988 -0.299 -9.816 1.00 98.25 270 ALA A C 1
ATOM 2023 O O . ALA A 1 270 ? 4.652 -1.265 -9.446 1.00 98.25 270 ALA A O 1
ATOM 2024 N N . SER A 1 271 ? 3.038 -0.402 -10.745 1.00 97.25 271 SER A N 1
ATOM 2025 C CA . SER A 1 271 ? 2.660 -1.661 -11.413 1.00 97.25 271 SER A CA 1
ATOM 2026 C C . SER A 1 271 ? 2.881 -1.601 -12.926 1.00 97.25 271 SER A C 1
ATOM 2028 O O . SER A 1 271 ? 3.082 -0.528 -13.499 1.00 97.25 271 SER A O 1
ATOM 2030 N N . CYS A 1 272 ? 2.850 -2.764 -13.572 1.00 95.50 272 CYS A N 1
ATOM 2031 C CA . CYS A 1 272 ? 3.039 -2.903 -15.011 1.00 95.50 272 CYS A CA 1
ATOM 2032 C C . CYS A 1 272 ? 1.697 -2.954 -15.768 1.00 95.50 272 CYS A C 1
ATOM 2034 O O . CYS A 1 272 ? 0.633 -3.163 -15.187 1.00 95.50 272 CYS A O 1
ATOM 2036 N N . GLU A 1 273 ? 1.780 -2.781 -17.086 1.00 93.00 273 GLU A N 1
ATOM 2037 C CA . GLU A 1 273 ? 0.760 -3.039 -18.115 1.00 93.00 273 GLU A CA 1
ATOM 2038 C C . GLU A 1 273 ? -0.523 -2.205 -18.080 1.00 93.00 273 GLU A C 1
ATOM 2040 O O . GLU A 1 273 ? -1.326 -2.317 -19.006 1.00 93.00 273 GLU A O 1
ATOM 2045 N N . GLY A 1 274 ? -0.717 -1.357 -17.073 1.00 93.44 274 GLY A N 1
ATOM 2046 C CA . GLY A 1 274 ? -2.007 -0.723 -16.821 1.00 93.44 274 GLY A CA 1
ATOM 2047 C C . GLY A 1 274 ? -2.917 -1.529 -15.885 1.00 93.44 274 GLY A C 1
ATOM 2048 O O . GLY A 1 274 ? -4.107 -1.228 -15.827 1.00 93.44 274 GLY A O 1
ATOM 2049 N N . ASP A 1 275 ? -2.411 -2.549 -15.170 1.00 95.50 275 ASP A N 1
ATOM 2050 C CA . ASP A 1 275 ? -3.232 -3.399 -14.288 1.00 95.50 275 ASP A CA 1
ATOM 2051 C C . ASP A 1 275 ? -3.635 -2.656 -13.000 1.00 95.50 275 ASP A C 1
ATOM 2053 O O . ASP A 1 275 ? -2.945 -2.668 -11.975 1.00 95.50 275 ASP A O 1
ATOM 2057 N N . ILE A 1 276 ? -4.792 -1.993 -13.055 1.00 95.88 276 ILE A N 1
ATOM 2058 C CA . ILE A 1 276 ? -5.319 -1.193 -11.944 1.00 95.88 276 ILE A CA 1
ATOM 2059 C C . ILE A 1 276 ? -5.647 -2.057 -10.714 1.00 95.88 276 ILE A C 1
ATOM 2061 O O . ILE A 1 276 ? -5.247 -1.670 -9.614 1.00 95.88 276 ILE A O 1
ATOM 2065 N N . PRO A 1 277 ? -6.329 -3.218 -10.816 1.00 96.19 277 PRO A N 1
ATOM 2066 C CA . PRO A 1 277 ? -6.590 -4.026 -9.629 1.00 96.19 277 PRO A CA 1
ATOM 2067 C C . PRO A 1 277 ? -5.305 -4.548 -8.963 1.00 96.19 277 PRO A C 1
ATOM 2069 O O . PRO A 1 277 ? -5.273 -4.670 -7.737 1.00 96.19 277 PRO A O 1
ATOM 2072 N N . ALA A 1 278 ? -4.222 -4.795 -9.715 1.00 96.56 278 ALA A N 1
ATOM 2073 C CA . ALA A 1 278 ? -2.922 -5.188 -9.156 1.00 96.56 278 ALA A CA 1
ATOM 2074 C C . ALA A 1 278 ? -2.348 -4.029 -8.365 1.00 96.56 278 ALA A C 1
ATOM 2076 O O . ALA A 1 278 ? -1.966 -4.209 -7.212 1.00 96.56 278 ALA A O 1
ATOM 2077 N N . LEU A 1 279 ? -2.363 -2.833 -8.953 1.00 97.69 279 LEU A N 1
ATOM 2078 C CA . LEU A 1 279 ? -1.887 -1.634 -8.288 1.00 97.69 279 LEU A CA 1
ATOM 2079 C C . LEU A 1 279 ? -2.642 -1.363 -6.984 1.00 97.69 279 LEU A C 1
ATOM 2081 O O . LEU A 1 279 ? -2.010 -1.151 -5.952 1.00 97.69 279 LEU A O 1
ATOM 2085 N N . LEU A 1 280 ? -3.977 -1.436 -7.007 1.00 97.44 280 LEU A N 1
ATOM 2086 C CA . LEU A 1 280 ? -4.810 -1.290 -5.809 1.00 97.44 280 LEU A CA 1
ATOM 2087 C C . LEU A 1 280 ? -4.455 -2.343 -4.753 1.00 97.44 280 LEU A C 1
ATOM 2089 O O . LEU A 1 280 ? -4.346 -2.022 -3.571 1.00 97.44 280 LEU A O 1
ATOM 2093 N N . THR A 1 281 ? -4.219 -3.586 -5.179 1.00 97.75 281 THR A N 1
ATOM 2094 C CA . THR A 1 281 ? -3.807 -4.675 -4.284 1.00 97.75 281 THR A CA 1
ATOM 2095 C C . THR A 1 281 ? -2.448 -4.378 -3.652 1.00 97.75 281 THR A C 1
ATOM 2097 O O . THR A 1 281 ? -2.292 -4.498 -2.440 1.00 97.75 281 THR A O 1
ATOM 2100 N N . MET A 1 282 ? -1.469 -3.935 -4.444 1.00 98.06 282 MET A N 1
ATOM 2101 C CA . MET A 1 282 ? -0.138 -3.566 -3.960 1.00 98.06 282 MET A CA 1
ATOM 2102 C C . MET A 1 282 ? -0.196 -2.380 -2.990 1.00 98.06 282 MET A C 1
ATOM 2104 O O . MET A 1 282 ? 0.500 -2.382 -1.977 1.00 98.06 282 MET A O 1
ATOM 2108 N N . MET A 1 283 ? -1.035 -1.375 -3.266 1.00 97.94 283 MET A N 1
ATOM 2109 C CA . MET A 1 283 ? -1.258 -0.240 -2.364 1.00 97.94 283 MET A CA 1
ATOM 2110 C C . MET A 1 283 ? -1.875 -0.690 -1.038 1.00 97.94 283 MET A C 1
ATOM 2112 O O . MET A 1 283 ? -1.414 -0.257 0.017 1.00 97.94 283 MET A O 1
ATOM 2116 N N . LEU A 1 284 ? -2.868 -1.584 -1.082 1.00 96.62 284 LEU A N 1
ATOM 2117 C CA . LEU A 1 284 ? -3.490 -2.163 0.108 1.00 96.62 284 LEU A CA 1
ATOM 2118 C C . LEU A 1 284 ? -2.470 -2.953 0.943 1.00 96.62 284 LEU A C 1
ATOM 2120 O O . LEU A 1 284 ? -2.318 -2.678 2.130 1.00 96.62 284 LEU A O 1
ATOM 2124 N N . ILE A 1 285 ? -1.725 -3.880 0.327 1.00 95.88 285 ILE A N 1
ATOM 2125 C CA . ILE A 1 285 ? -0.685 -4.674 1.006 1.00 95.88 285 ILE A CA 1
ATOM 2126 C C . ILE A 1 285 ? 0.353 -3.757 1.651 1.00 95.88 285 ILE A C 1
ATOM 2128 O O . ILE A 1 285 ? 0.726 -3.961 2.807 1.00 95.88 285 ILE A O 1
ATOM 2132 N N . LYS A 1 286 ? 0.800 -2.726 0.931 1.00 96.25 286 LYS A N 1
ATOM 2133 C CA . LYS A 1 286 ? 1.789 -1.783 1.443 1.00 96.25 286 LYS A CA 1
ATOM 2134 C C . LYS A 1 286 ? 1.262 -0.961 2.610 1.00 96.25 286 LYS A C 1
ATOM 2136 O O . LYS A 1 286 ? 1.991 -0.779 3.577 1.00 96.25 286 LYS A O 1
ATOM 2141 N N . GLY A 1 287 ? 0.016 -0.493 2.561 1.00 94.31 287 GLY A N 1
ATOM 2142 C CA . GLY A 1 287 ? -0.583 0.226 3.689 1.00 94.31 287 GLY A CA 1
ATOM 2143 C C . GLY A 1 287 ? -0.700 -0.647 4.944 1.00 94.31 287 GLY A C 1
ATOM 2144 O O . GLY A 1 287 ? -0.384 -0.203 6.046 1.00 94.31 287 GLY A O 1
ATOM 2145 N N . LEU A 1 288 ? -1.069 -1.921 4.777 1.00 93.75 288 LEU A N 1
ATOM 2146 C CA . LEU A 1 288 ? -1.246 -2.851 5.897 1.00 93.75 288 LEU A CA 1
ATOM 2147 C C . LEU A 1 288 ? 0.083 -3.360 6.480 1.00 93.75 288 LEU A C 1
ATOM 2149 O O . LEU A 1 288 ? 0.225 -3.489 7.697 1.00 93.75 288 LEU A O 1
ATOM 2153 N N . SER A 1 289 ? 1.069 -3.647 5.631 1.00 92.62 289 SER A N 1
ATOM 2154 C CA . SER A 1 289 ? 2.351 -4.228 6.057 1.00 92.62 289 SER A CA 1
ATOM 2155 C C . SER A 1 289 ? 3.452 -3.192 6.297 1.00 92.62 289 SER A C 1
ATOM 2157 O O . SER A 1 289 ? 4.417 -3.475 7.003 1.00 92.62 289 SER A O 1
ATOM 2159 N N . GLY A 1 290 ? 3.338 -2.000 5.708 1.00 92.12 290 GLY A N 1
ATOM 2160 C CA . GLY A 1 290 ? 4.426 -1.024 5.622 1.00 92.12 290 GLY A CA 1
ATOM 2161 C C . GLY A 1 290 ? 5.545 -1.419 4.648 1.00 92.12 290 GLY A C 1
ATOM 2162 O O . GLY A 1 290 ? 6.532 -0.696 4.549 1.00 92.12 290 GLY A O 1
ATOM 2163 N N . GLN A 1 291 ? 5.415 -2.546 3.938 1.00 93.62 291 GLN A N 1
ATOM 2164 C CA . GLN A 1 291 ? 6.424 -3.094 3.027 1.00 93.62 291 GLN A CA 1
ATOM 2165 C C . GLN A 1 291 ? 5.965 -2.996 1.564 1.00 93.62 291 GLN A C 1
ATOM 2167 O O . GLN A 1 291 ? 4.763 -3.015 1.293 1.00 93.62 291 GLN A O 1
ATOM 2172 N N . PRO A 1 292 ? 6.884 -2.883 0.590 1.00 95.75 292 PRO A N 1
ATOM 2173 C CA . PRO A 1 292 ? 6.513 -2.946 -0.819 1.00 95.75 292 PRO A CA 1
ATOM 2174 C C . PRO A 1 292 ? 5.952 -4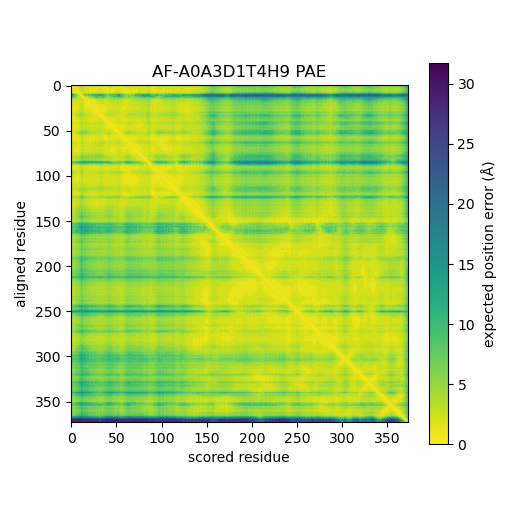.327 -1.193 1.00 95.75 292 PRO A C 1
ATOM 2176 O O . PRO A 1 292 ? 6.191 -5.325 -0.515 1.00 95.75 292 PRO A O 1
ATOM 2179 N N . ALA A 1 293 ? 5.216 -4.376 -2.302 1.00 95.75 293 ALA A N 1
ATOM 2180 C CA . ALA A 1 293 ? 4.659 -5.605 -2.853 1.00 95.75 293 ALA A CA 1
ATOM 2181 C C . ALA A 1 293 ? 5.341 -5.966 -4.181 1.00 95.75 293 ALA A C 1
ATOM 2183 O O . ALA A 1 293 ? 5.771 -5.090 -4.934 1.00 95.75 293 ALA A O 1
ATOM 2184 N N . PHE A 1 294 ? 5.393 -7.261 -4.482 1.00 95.12 294 PHE A N 1
ATOM 2185 C CA . PHE A 1 294 ? 5.833 -7.796 -5.768 1.00 95.12 294 PHE A CA 1
ATOM 2186 C C . PHE A 1 294 ? 4.600 -8.148 -6.611 1.00 95.12 294 PHE A C 1
ATOM 2188 O O . PHE A 1 294 ? 3.803 -9.000 -6.225 1.00 95.12 294 PHE A O 1
ATOM 2195 N N . MET A 1 295 ? 4.425 -7.469 -7.748 1.00 95.81 295 MET A N 1
ATOM 2196 C CA . MET A 1 295 ? 3.443 -7.868 -8.760 1.00 95.81 295 MET A CA 1
ATOM 2197 C C . MET A 1 295 ? 3.951 -9.130 -9.448 1.00 95.81 295 MET A C 1
ATOM 2199 O O . MET A 1 295 ? 5.076 -9.132 -9.937 1.00 95.81 295 MET A O 1
ATOM 2203 N N . ALA A 1 296 ? 3.134 -10.178 -9.495 1.00 93.38 296 ALA A N 1
ATOM 2204 C CA . ALA A 1 296 ? 3.558 -11.468 -10.013 1.00 93.38 296 ALA A CA 1
ATOM 2205 C C . ALA A 1 296 ? 2.477 -12.128 -10.866 1.00 93.38 296 ALA A C 1
ATOM 2207 O O . ALA A 1 296 ? 1.290 -12.053 -10.548 1.00 93.38 296 ALA A O 1
ATOM 2208 N N . ASN A 1 297 ? 2.924 -12.833 -11.901 1.00 92.56 297 ASN A N 1
ATOM 2209 C CA . ASN A 1 297 ? 2.108 -13.732 -12.700 1.00 92.56 297 ASN A CA 1
ATOM 2210 C C . ASN A 1 297 ? 2.398 -15.173 -12.256 1.00 92.56 297 ASN A C 1
ATOM 2212 O O . ASN A 1 297 ? 3.571 -15.560 -12.214 1.00 92.56 297 ASN A O 1
ATOM 2216 N N . PRO A 1 298 ? 1.380 -15.990 -11.940 1.00 92.25 298 PRO A N 1
ATOM 2217 C CA . PRO A 1 298 ? 1.560 -17.433 -11.826 1.00 92.25 298 PRO A CA 1
ATOM 2218 C C . PRO A 1 298 ? 2.055 -17.996 -13.164 1.00 92.25 298 PRO A C 1
ATOM 2220 O O . PRO A 1 298 ? 1.373 -17.854 -14.177 1.00 92.25 298 PRO A O 1
ATOM 2223 N N . SER A 1 299 ? 3.234 -18.616 -13.184 1.00 90.94 299 SER A N 1
ATOM 2224 C CA . SER A 1 299 ? 3.832 -19.200 -14.393 1.00 90.94 299 SER A CA 1
ATOM 2225 C C . SER A 1 299 ? 3.742 -20.726 -14.429 1.00 90.94 299 SER A C 1
ATOM 2227 O O . SER A 1 299 ? 3.667 -21.305 -15.509 1.00 90.94 299 SER A O 1
ATOM 2229 N N . ALA A 1 300 ? 3.702 -21.385 -13.267 1.00 91.00 300 ALA A N 1
ATOM 2230 C CA . ALA A 1 300 ? 3.489 -22.826 -13.151 1.00 91.00 300 ALA A 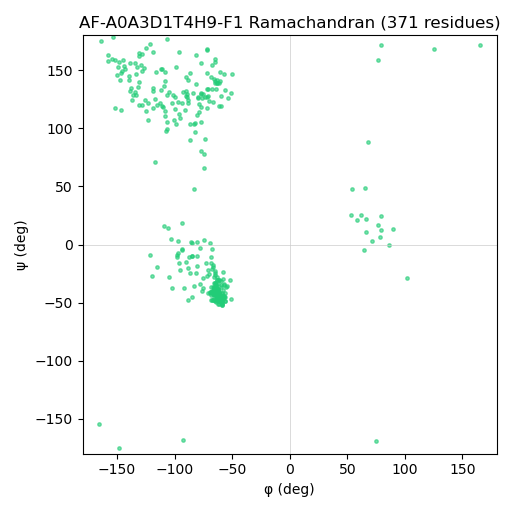CA 1
ATOM 2231 C C . ALA A 1 300 ? 2.786 -23.166 -11.833 1.00 91.00 300 ALA A C 1
ATOM 2233 O O . ALA A 1 300 ? 3.025 -22.512 -10.819 1.00 91.00 300 ALA A O 1
ATOM 2234 N N . ILE A 1 301 ? 1.937 -24.197 -11.837 1.00 92.56 301 ILE A N 1
ATOM 2235 C CA . ILE A 1 301 ? 1.235 -24.690 -10.645 1.00 92.56 301 ILE A CA 1
ATOM 2236 C C . ILE A 1 301 ? 1.349 -26.211 -10.603 1.00 92.56 301 ILE A C 1
ATOM 2238 O O . ILE A 1 301 ? 0.990 -26.894 -11.562 1.00 92.56 301 ILE A O 1
ATOM 2242 N N . ASN A 1 302 ? 1.789 -26.741 -9.466 1.00 92.81 302 ASN A N 1
ATOM 2243 C CA . ASN A 1 302 ? 1.718 -28.156 -9.145 1.00 92.81 302 ASN A CA 1
ATOM 2244 C C . ASN A 1 302 ? 0.643 -28.372 -8.075 1.00 92.81 302 ASN A C 1
ATOM 2246 O O . ASN A 1 302 ? 0.878 -28.211 -6.881 1.00 92.81 302 ASN A O 1
ATOM 2250 N N . ALA A 1 303 ? -0.555 -28.760 -8.509 1.00 92.62 303 ALA A N 1
ATOM 2251 C CA . ALA A 1 303 ? -1.685 -28.969 -7.606 1.00 92.62 303 ALA A CA 1
ATOM 2252 C C . ALA A 1 303 ? -1.505 -30.172 -6.659 1.00 92.62 303 ALA A C 1
ATOM 2254 O O . ALA A 1 303 ? -2.170 -30.226 -5.630 1.00 92.62 303 ALA A O 1
ATOM 2255 N N . LEU A 1 304 ? -0.625 -31.129 -6.988 1.00 94.81 304 LEU A N 1
ATOM 2256 C CA . LEU A 1 304 ? -0.357 -32.284 -6.126 1.00 94.81 304 LEU A CA 1
ATOM 2257 C C . LEU A 1 304 ? 0.511 -31.900 -4.925 1.00 94.81 304 LEU A C 1
ATOM 2259 O O . LEU A 1 304 ? 0.303 -32.424 -3.834 1.00 94.81 304 LEU A O 1
ATOM 2263 N N . THR A 1 305 ? 1.474 -30.998 -5.124 1.00 92.12 305 THR A N 1
ATOM 2264 C CA . THR A 1 305 ? 2.377 -30.521 -4.063 1.00 92.12 305 THR A CA 1
ATOM 2265 C C . THR A 1 305 ? 1.913 -29.211 -3.429 1.00 92.12 305 THR A C 1
ATOM 2267 O O . THR A 1 305 ? 2.372 -28.868 -2.344 1.00 92.12 305 THR A O 1
ATOM 2270 N N . GLY A 1 306 ? 0.992 -28.487 -4.074 1.00 90.75 306 GLY A N 1
ATOM 2271 C CA . GLY A 1 306 ? 0.562 -27.152 -3.653 1.00 90.75 306 GLY A CA 1
ATOM 2272 C C . GLY A 1 306 ? 1.567 -26.048 -4.000 1.00 90.75 306 GLY A C 1
ATOM 2273 O O . GLY A 1 306 ? 1.492 -24.959 -3.438 1.00 90.75 306 GLY A O 1
ATOM 2274 N N . GLU A 1 307 ? 2.514 -26.313 -4.903 1.00 92.06 307 GLU A N 1
ATOM 2275 C CA . GLU A 1 307 ? 3.558 -25.362 -5.289 1.00 92.06 307 GLU A CA 1
ATOM 2276 C C . GLU A 1 307 ? 3.114 -24.487 -6.468 1.00 92.06 307 GLU A C 1
ATOM 2278 O O . GLU A 1 307 ? 2.451 -24.947 -7.400 1.00 92.06 307 GLU A O 1
ATOM 2283 N N . MET A 1 308 ? 3.527 -23.221 -6.456 1.00 91.94 308 MET A N 1
ATOM 2284 C CA . MET A 1 308 ? 3.319 -22.280 -7.553 1.00 91.94 308 MET A CA 1
ATOM 2285 C C . MET A 1 308 ? 4.613 -21.519 -7.820 1.00 91.94 308 MET A C 1
ATOM 2287 O O . MET A 1 308 ? 5.213 -20.963 -6.900 1.00 91.94 308 MET A O 1
ATOM 2291 N N . ILE A 1 309 ? 5.012 -21.447 -9.086 1.00 91.62 309 ILE A N 1
ATOM 2292 C CA . ILE A 1 309 ? 6.050 -20.522 -9.532 1.00 91.62 309 ILE A CA 1
ATOM 2293 C C . ILE A 1 309 ? 5.355 -19.223 -9.922 1.00 91.62 309 ILE A C 1
ATOM 2295 O O . ILE A 1 309 ? 4.406 -19.228 -10.706 1.00 91.62 309 ILE A O 1
ATOM 2299 N N . ALA A 1 310 ? 5.822 -18.115 -9.354 1.00 91.75 310 ALA A N 1
ATOM 2300 C CA . ALA A 1 310 ? 5.354 -16.779 -9.676 1.00 91.75 310 ALA A CA 1
ATOM 2301 C C . ALA A 1 310 ? 6.523 -15.956 -10.220 1.00 91.75 310 ALA A C 1
ATOM 2303 O O . ALA A 1 310 ? 7.620 -15.985 -9.661 1.00 91.75 310 ALA A O 1
ATOM 2304 N N . ALA A 1 311 ? 6.296 -15.233 -11.311 1.00 92.31 311 ALA A N 1
ATOM 2305 C CA . ALA A 1 311 ? 7.331 -14.461 -11.982 1.00 92.31 311 ALA A CA 1
ATOM 2306 C C . ALA A 1 311 ? 6.780 -13.145 -12.531 1.00 92.31 311 ALA A C 1
ATOM 2308 O O . ALA A 1 311 ? 5.608 -13.031 -12.883 1.00 92.31 311 ALA A O 1
ATOM 2309 N N . HIS A 1 312 ? 7.653 -12.148 -12.613 1.00 94.50 312 HIS A N 1
ATOM 2310 C CA . HIS A 1 312 ? 7.425 -10.906 -13.338 1.00 94.50 312 HIS A CA 1
ATOM 2311 C C . HIS A 1 312 ? 8.786 -10.286 -13.657 1.00 94.50 312 HIS A C 1
ATOM 2313 O O . HIS A 1 312 ? 9.772 -10.542 -12.969 1.00 94.50 312 HIS A O 1
ATOM 2319 N N . CYS A 1 313 ? 8.853 -9.430 -14.670 1.00 94.06 313 CYS A N 1
ATOM 2320 C CA . CYS A 1 313 ? 10.095 -8.805 -15.124 1.00 94.06 313 CYS A CA 1
ATOM 2321 C C . CYS A 1 313 ? 10.715 -7.766 -14.156 1.00 94.06 313 CYS A C 1
ATOM 2323 O O . CYS A 1 313 ? 11.738 -7.163 -14.476 1.00 94.06 313 CYS A O 1
ATOM 2325 N N . THR A 1 314 ? 10.113 -7.520 -12.988 1.00 94.50 314 THR A N 1
ATOM 2326 C CA . THR A 1 314 ? 10.558 -6.519 -12.004 1.00 94.50 314 THR A CA 1
ATOM 2327 C C . THR A 1 314 ? 10.275 -6.991 -10.587 1.00 94.50 314 THR A C 1
ATOM 2329 O O . THR A 1 314 ? 9.249 -7.610 -10.351 1.00 94.50 314 THR A O 1
ATOM 2332 N N . ILE A 1 315 ? 11.120 -6.623 -9.628 1.00 95.25 315 ILE A N 1
ATOM 2333 C CA . ILE A 1 315 ? 10.885 -6.849 -8.201 1.00 95.25 315 ILE A CA 1
ATOM 2334 C C . ILE A 1 315 ? 11.512 -5.708 -7.388 1.00 95.25 315 ILE A C 1
ATOM 2336 O O . ILE A 1 315 ? 12.585 -5.236 -7.772 1.00 95.25 315 ILE A O 1
ATOM 2340 N N . PRO A 1 316 ? 10.887 -5.224 -6.296 1.00 96.12 316 PRO A N 1
ATOM 2341 C CA . PRO A 1 316 ? 11.514 -4.212 -5.452 1.00 96.12 316 PRO A CA 1
ATOM 2342 C C . PRO A 1 316 ? 12.841 -4.742 -4.893 1.00 96.12 316 PRO A C 1
ATOM 2344 O O . PRO A 1 316 ? 12.890 -5.820 -4.304 1.00 96.12 316 PRO A O 1
ATOM 2347 N N . ILE A 1 317 ? 13.922 -3.983 -5.064 1.00 94.88 317 ILE A N 1
ATOM 2348 C CA . ILE A 1 317 ? 15.275 -4.368 -4.640 1.00 94.88 317 ILE A CA 1
ATOM 2349 C C . ILE A 1 317 ? 15.340 -4.532 -3.116 1.00 94.88 317 ILE A C 1
ATOM 2351 O O . ILE A 1 317 ? 16.070 -5.377 -2.615 1.00 94.88 317 ILE A O 1
ATOM 2355 N N . THR A 1 318 ? 14.528 -3.780 -2.370 1.00 94.94 318 THR A N 1
ATOM 2356 C CA . THR A 1 318 ? 14.418 -3.907 -0.909 1.00 94.94 318 THR A CA 1
ATOM 2357 C C . THR A 1 318 ? 13.772 -5.216 -0.441 1.00 94.94 318 THR A C 1
ATOM 2359 O O . THR A 1 318 ? 13.838 -5.511 0.748 1.00 94.94 318 THR A O 1
ATOM 2362 N N . MET A 1 319 ? 13.173 -6.012 -1.337 1.00 94.50 319 MET A N 1
ATOM 2363 C CA . MET A 1 319 ? 12.587 -7.323 -1.010 1.00 94.50 319 MET A CA 1
ATOM 2364 C C . MET A 1 319 ? 13.542 -8.503 -1.234 1.00 94.50 319 MET A C 1
ATOM 2366 O O . MET A 1 319 ? 13.178 -9.640 -0.943 1.00 94.50 319 MET A O 1
ATOM 2370 N N . ILE A 1 320 ? 14.735 -8.271 -1.783 1.00 93.62 320 ILE A N 1
ATOM 2371 C CA . ILE A 1 320 ? 15.652 -9.332 -2.218 1.00 93.62 320 ILE A CA 1
ATOM 2372 C C . ILE A 1 320 ? 17.036 -9.161 -1.597 1.00 93.62 320 ILE A C 1
ATOM 2374 O O . ILE A 1 320 ? 17.476 -8.051 -1.311 1.00 93.62 320 ILE A O 1
ATOM 2378 N N . ASN A 1 321 ? 17.751 -10.273 -1.418 1.00 92.00 321 ASN A N 1
ATOM 2379 C CA . ASN A 1 321 ? 19.088 -10.252 -0.808 1.00 92.00 321 ASN A CA 1
ATOM 2380 C C . ASN A 1 321 ? 20.188 -9.904 -1.814 1.00 92.00 321 ASN A C 1
ATOM 2382 O O . ASN A 1 321 ? 21.192 -9.280 -1.478 1.00 92.00 321 ASN A O 1
ATOM 2386 N N . LYS A 1 322 ? 20.016 -10.365 -3.051 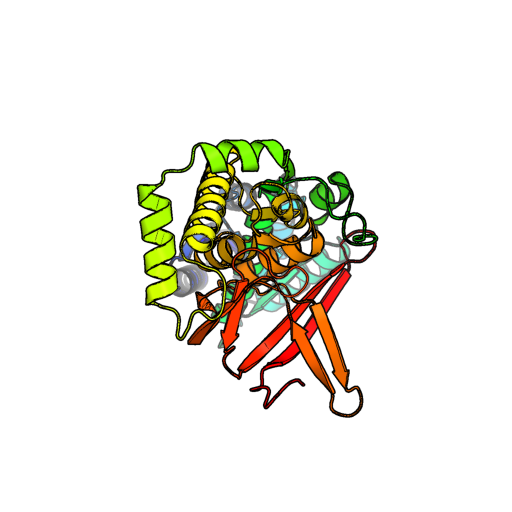1.00 93.75 322 LYS A N 1
ATOM 2387 C CA . LYS A 1 322 ? 20.939 -10.147 -4.160 1.00 93.75 322 LYS A CA 1
ATOM 2388 C C . LYS A 1 322 ? 20.169 -10.179 -5.470 1.00 93.75 322 LYS A C 1
ATOM 2390 O O . LYS A 1 322 ? 19.082 -10.753 -5.546 1.00 93.75 322 LYS A O 1
ATOM 2395 N N . TYR A 1 323 ? 20.748 -9.575 -6.498 1.00 96.19 323 TYR A N 1
ATOM 2396 C CA . TYR A 1 323 ? 20.167 -9.580 -7.830 1.00 96.19 323 TYR A CA 1
ATOM 2397 C C . TYR A 1 323 ? 21.218 -9.660 -8.919 1.00 96.19 323 TYR A C 1
ATOM 2399 O O . TYR A 1 323 ? 22.357 -9.217 -8.760 1.00 96.19 323 TYR A O 1
ATOM 2407 N N . THR A 1 324 ? 20.780 -10.199 -10.048 1.00 96.81 324 THR A N 1
ATOM 2408 C CA . THR A 1 324 ? 21.475 -10.143 -11.326 1.00 96.81 324 THR A CA 1
ATOM 2409 C C . THR A 1 324 ? 20.671 -9.266 -12.272 1.00 96.81 324 THR A C 1
ATOM 2411 O O . THR A 1 324 ? 19.451 -9.410 -12.386 1.00 96.81 324 THR A O 1
ATOM 2414 N N . ILE A 1 325 ? 21.352 -8.348 -12.946 1.00 98.00 325 ILE A N 1
ATOM 2415 C CA . ILE A 1 325 ? 20.751 -7.539 -14.003 1.00 98.00 325 ILE A CA 1
ATOM 2416 C C . ILE A 1 325 ? 20.647 -8.405 -15.256 1.00 98.00 325 ILE A C 1
ATOM 2418 O O . ILE A 1 325 ? 21.621 -9.059 -15.648 1.00 98.00 325 ILE A O 1
ATOM 2422 N N . ARG A 1 326 ? 19.446 -8.423 -15.835 1.00 97.19 326 ARG A N 1
ATOM 2423 C CA . ARG A 1 326 ? 19.081 -9.166 -17.046 1.00 97.19 326 ARG A CA 1
ATOM 2424 C C . ARG A 1 326 ? 18.366 -8.232 -18.012 1.00 97.19 326 ARG A C 1
ATOM 2426 O O . ARG A 1 326 ? 17.864 -7.188 -17.604 1.00 97.19 326 ARG A O 1
ATOM 2433 N N . SER A 1 327 ? 18.231 -8.624 -19.271 1.00 96.81 327 SER A N 1
ATOM 2434 C CA . SER A 1 327 ? 17.260 -7.984 -20.162 1.00 96.81 327 SER A CA 1
ATOM 2435 C C . SER A 1 327 ? 15.848 -8.529 -19.955 1.00 96.81 327 SER A C 1
ATOM 2437 O O . SER A 1 327 ? 15.651 -9.567 -19.325 1.00 96.81 327 SER A O 1
ATOM 2439 N N . HIS A 1 328 ? 14.849 -7.796 -20.452 1.00 94.56 328 HIS A N 1
ATOM 2440 C CA . HIS A 1 328 ? 13.448 -8.206 -20.374 1.00 94.56 328 HIS A CA 1
ATOM 2441 C C . HIS A 1 328 ? 13.235 -9.584 -21.010 1.00 94.56 328 HIS A C 1
ATOM 2443 O O . HIS A 1 328 ? 13.714 -9.822 -22.118 1.00 94.56 328 HIS A O 1
ATOM 2449 N N . PHE A 1 329 ? 12.516 -10.470 -20.319 1.00 89.94 329 PHE A N 1
ATOM 2450 C CA . PHE A 1 329 ? 12.386 -11.875 -20.709 1.00 89.94 329 PHE A CA 1
ATOM 2451 C C . PHE A 1 329 ? 11.768 -12.039 -22.103 1.00 89.94 329 PHE A C 1
ATOM 2453 O O . PHE A 1 329 ? 12.338 -12.727 -22.944 1.00 89.94 329 PHE A O 1
ATOM 2460 N N . GLU A 1 330 ? 10.648 -11.368 -22.377 1.00 89.75 330 GLU A N 1
ATOM 2461 C CA . GLU A 1 330 ? 9.899 -11.563 -23.621 1.00 89.75 330 GLU A CA 1
ATOM 2462 C C . GLU A 1 330 ? 10.555 -10.906 -24.841 1.00 89.75 330 GLU A C 1
ATOM 2464 O O . GLU A 1 330 ? 10.351 -11.357 -25.965 1.00 89.75 330 GLU A O 1
ATOM 2469 N N . SER A 1 331 ? 11.309 -9.818 -24.648 1.00 92.75 331 SER A N 1
ATOM 2470 C CA . SER A 1 331 ? 11.803 -8.985 -25.758 1.00 92.75 331 SER A CA 1
ATOM 2471 C C . SER A 1 331 ? 13.321 -8.967 -25.910 1.00 92.75 331 SER A C 1
ATOM 2473 O O . SER A 1 331 ? 13.811 -8.562 -26.961 1.00 92.75 331 SER A O 1
ATOM 2475 N N . GLY A 1 332 ? 14.077 -9.341 -24.874 1.00 95.06 332 GLY A N 1
ATOM 2476 C CA . GLY A 1 332 ? 15.531 -9.169 -24.829 1.00 95.06 332 GLY A CA 1
ATOM 2477 C C . GLY A 1 332 ? 15.990 -7.705 -24.792 1.00 95.06 332 GLY A C 1
ATOM 2478 O O . GLY A 1 332 ? 17.173 -7.433 -24.966 1.00 95.06 332 GLY A O 1
ATOM 2479 N N . ILE A 1 333 ? 15.077 -6.750 -24.575 1.00 95.50 333 ILE A N 1
ATOM 2480 C CA . ILE A 1 333 ? 15.348 -5.305 -24.606 1.00 95.50 333 ILE A CA 1
ATOM 2481 C C . ILE A 1 333 ? 15.300 -4.726 -23.190 1.00 95.50 333 ILE A C 1
ATOM 2483 O O . ILE A 1 333 ? 14.521 -5.163 -22.346 1.00 95.50 333 ILE A O 1
ATOM 2487 N N . GLY A 1 334 ? 16.094 -3.687 -22.939 1.00 95.94 334 GLY A N 1
ATOM 2488 C CA . GLY A 1 334 ? 16.039 -2.934 -21.690 1.00 95.94 334 GLY A CA 1
ATOM 2489 C C . GLY A 1 334 ? 16.669 -3.659 -20.504 1.00 95.94 334 GLY A C 1
ATOM 2490 O O . GLY A 1 334 ? 17.361 -4.667 -20.668 1.00 95.94 334 GLY A O 1
ATOM 2491 N N . ALA A 1 335 ? 16.442 -3.112 -19.309 1.00 96.56 335 ALA A N 1
ATOM 2492 C CA . ALA A 1 335 ? 17.006 -3.605 -18.056 1.00 96.56 335 ALA A CA 1
ATOM 2493 C C . ALA A 1 335 ? 15.909 -4.112 -17.112 1.00 96.56 335 ALA A C 1
ATOM 2495 O O . ALA A 1 335 ? 15.031 -3.357 -16.694 1.00 96.56 335 ALA A O 1
ATOM 2496 N N . ALA A 1 336 ? 16.002 -5.387 -16.758 1.00 96.56 336 ALA A N 1
ATOM 2497 C CA . ALA A 1 336 ? 15.153 -6.131 -15.841 1.00 96.56 336 ALA A CA 1
ATOM 2498 C C . ALA A 1 336 ? 15.985 -6.714 -14.684 1.00 96.56 336 ALA A C 1
ATOM 2500 O O . ALA A 1 336 ? 17.217 -6.627 -14.657 1.00 96.56 336 ALA A O 1
ATOM 2501 N N . ILE A 1 337 ? 15.298 -7.285 -13.694 1.00 95.31 337 ILE A N 1
ATOM 2502 C CA . ILE A 1 337 ? 15.915 -7.764 -12.453 1.00 95.31 337 ILE A CA 1
ATOM 2503 C C . ILE A 1 337 ? 15.556 -9.226 -12.234 1.00 95.31 337 ILE A C 1
ATOM 2505 O O . ILE A 1 337 ? 14.383 -9.576 -12.140 1.00 95.31 337 ILE A O 1
ATOM 2509 N N . GLN A 1 338 ? 16.582 -10.058 -12.078 1.00 94.19 338 GLN A N 1
ATOM 2510 C CA . GLN A 1 338 ? 16.458 -11.389 -11.503 1.00 94.19 338 GLN A CA 1
ATOM 2511 C C . GLN A 1 338 ? 16.911 -11.311 -10.044 1.00 94.19 338 GLN A C 1
ATOM 2513 O O . GLN A 1 338 ? 18.101 -11.137 -9.776 1.00 94.19 338 GLN A O 1
ATOM 2518 N N . GLY A 1 339 ? 15.962 -11.388 -9.114 1.00 91.81 339 GLY A N 1
ATOM 2519 C CA . GLY A 1 339 ? 16.218 -11.250 -7.683 1.00 91.81 339 GLY A CA 1
ATOM 2520 C C . GLY A 1 339 ? 16.087 -12.563 -6.921 1.00 91.81 339 GLY A C 1
ATOM 2521 O O . GLY A 1 339 ? 15.162 -13.334 -7.166 1.00 91.81 339 GLY A O 1
ATOM 2522 N N . ASP A 1 340 ? 16.978 -12.778 -5.956 1.00 89.56 340 ASP A N 1
ATOM 2523 C CA . ASP A 1 340 ? 16.890 -13.905 -5.029 1.00 89.56 340 ASP A CA 1
ATOM 2524 C C . ASP A 1 340 ? 16.001 -13.511 -3.847 1.00 89.56 340 ASP A C 1
ATOM 2526 O O . ASP A 1 340 ? 16.404 -12.754 -2.952 1.00 89.56 340 ASP A O 1
ATOM 2530 N N . PHE A 1 341 ? 14.776 -14.029 -3.877 1.00 85.81 341 PHE A N 1
ATOM 2531 C CA . PHE A 1 341 ? 13.773 -13.818 -2.843 1.00 85.81 341 PHE A CA 1
ATOM 2532 C C . PHE A 1 341 ? 14.097 -14.659 -1.597 1.00 85.81 341 PHE A C 1
ATOM 2534 O O . PHE A 1 341 ? 14.339 -15.863 -1.732 1.00 85.81 341 PHE A O 1
ATOM 2541 N N . PRO A 1 342 ? 14.126 -14.076 -0.385 1.00 89.38 342 PRO A N 1
ATOM 2542 C CA . PRO A 1 342 ? 14.387 -14.842 0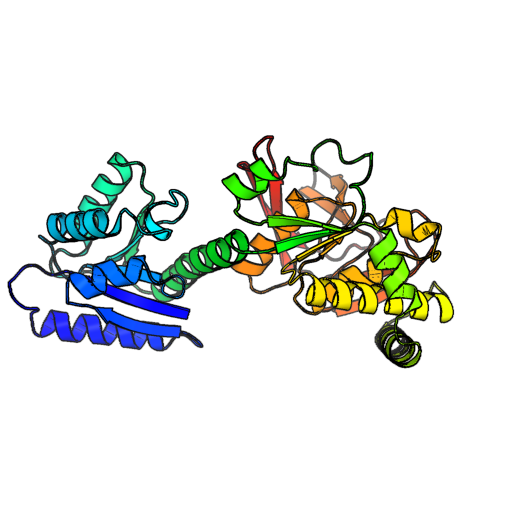.827 1.00 89.38 342 PRO A CA 1
ATOM 2543 C C . PRO A 1 342 ? 13.255 -15.851 1.091 1.00 89.38 342 PRO A C 1
ATOM 2545 O O . PRO A 1 342 ? 12.081 -15.504 0.936 1.00 89.38 342 PRO A O 1
ATOM 2548 N N . PRO A 1 343 ? 13.568 -17.089 1.520 1.00 92.12 343 PRO A N 1
ATOM 2549 C CA . PRO A 1 343 ? 12.538 -18.021 1.949 1.00 92.12 343 PRO A CA 1
ATOM 2550 C C . PRO A 1 343 ? 11.854 -17.490 3.212 1.00 92.12 343 PRO A C 1
ATOM 2552 O O . PRO A 1 343 ? 12.503 -16.923 4.092 1.00 92.12 343 PRO A O 1
ATOM 2555 N N . GLY A 1 344 ? 10.545 -17.680 3.320 1.00 94.06 344 GLY A N 1
ATOM 2556 C CA . GLY A 1 344 ? 9.776 -17.094 4.413 1.00 94.06 344 GLY A CA 1
ATOM 2557 C C . GLY A 1 344 ? 8.268 -17.125 4.182 1.00 94.06 344 GLY A C 1
ATOM 2558 O O . GLY A 1 344 ? 7.823 -17.471 3.086 1.00 94.06 344 GLY A O 1
ATOM 2559 N N . PRO A 1 345 ? 7.479 -16.764 5.204 1.00 94.88 345 PRO A N 1
ATOM 2560 C CA . PRO A 1 345 ? 6.043 -16.601 5.049 1.00 94.88 345 PRO A CA 1
ATOM 2561 C C . PRO A 1 345 ? 5.745 -15.493 4.036 1.00 94.88 345 PRO A C 1
ATOM 2563 O O . PRO A 1 345 ? 6.386 -14.441 4.032 1.00 94.88 345 PRO A O 1
ATOM 2566 N N . VAL A 1 346 ? 4.751 -15.727 3.186 1.00 94.44 346 VAL A N 1
ATOM 2567 C CA . VAL A 1 346 ? 4.265 -14.763 2.198 1.00 94.44 346 VAL A CA 1
ATOM 2568 C C . VAL A 1 346 ? 2.744 -14.715 2.200 1.00 94.44 346 VAL A C 1
ATOM 2570 O O . VAL A 1 346 ? 2.067 -15.675 2.564 1.00 94.44 346 VAL A O 1
ATOM 2573 N N . THR A 1 347 ? 2.201 -13.593 1.742 1.00 95.25 347 THR A N 1
ATOM 2574 C CA . THR A 1 347 ? 0.772 -13.440 1.468 1.00 95.25 347 THR A CA 1
ATOM 2575 C C . THR A 1 347 ? 0.591 -13.161 -0.013 1.00 95.25 347 THR A C 1
ATOM 2577 O O . THR A 1 347 ? 1.169 -12.217 -0.549 1.00 95.25 347 THR A O 1
ATOM 2580 N N . VAL A 1 348 ? -0.234 -13.970 -0.671 1.00 95.38 348 VAL A N 1
ATOM 2581 C CA . VAL A 1 348 ? -0.690 -13.732 -2.040 1.00 95.38 348 VAL A CA 1
ATOM 2582 C C . VAL A 1 348 ? -2.076 -13.120 -1.953 1.00 95.38 348 VAL A C 1
ATOM 2584 O O . VAL A 1 348 ? -2.959 -13.679 -1.305 1.00 95.38 348 VAL A O 1
ATOM 2587 N N . ALA A 1 349 ? -2.284 -11.978 -2.602 1.00 96.94 349 ALA A N 1
ATOM 2588 C CA . ALA A 1 349 ? -3.595 -11.351 -2.640 1.00 96.94 349 ALA A CA 1
ATOM 2589 C C . ALA A 1 349 ? -3.923 -10.793 -4.023 1.00 96.94 349 ALA A C 1
ATOM 2591 O O . ALA A 1 349 ? -3.032 -10.484 -4.815 1.00 96.94 349 ALA A O 1
ATOM 2592 N N . ARG A 1 350 ? -5.221 -10.656 -4.301 1.00 95.94 350 ARG A N 1
ATOM 2593 C CA . ARG A 1 350 ? -5.741 -10.028 -5.518 1.00 95.94 350 ARG A CA 1
ATOM 2594 C C . ARG A 1 350 ? -7.105 -9.408 -5.249 1.00 95.94 350 ARG A C 1
ATOM 2596 O O . ARG A 1 350 ? -8.065 -10.120 -4.960 1.00 95.94 350 ARG A O 1
ATOM 2603 N N . ILE A 1 351 ? -7.196 -8.091 -5.402 1.00 95.94 351 ILE A N 1
ATOM 2604 C CA . ILE A 1 351 ? -8.472 -7.399 -5.590 1.00 95.94 351 ILE A CA 1
ATOM 2605 C C . ILE A 1 351 ? -8.988 -7.744 -6.987 1.00 95.94 351 ILE A C 1
ATOM 2607 O O . ILE A 1 351 ? -8.245 -7.705 -7.970 1.00 95.94 351 ILE A O 1
ATOM 2611 N N . GLY A 1 352 ? -10.266 -8.087 -7.081 1.00 92.50 352 GLY A N 1
ATOM 2612 C CA . GLY A 1 352 ? -10.893 -8.464 -8.337 1.00 92.50 352 GLY A CA 1
ATOM 2613 C C . GLY A 1 352 ? -12.412 -8.475 -8.258 1.00 92.50 352 GLY A C 1
ATOM 2614 O O . GLY A 1 352 ? -13.032 -7.780 -7.452 1.00 92.50 352 GLY A O 1
ATOM 2615 N N . GLY A 1 353 ? -13.017 -9.283 -9.126 1.00 89.94 353 GLY A N 1
ATOM 2616 C CA . GLY A 1 353 ? -14.453 -9.234 -9.380 1.00 89.94 353 GLY A CA 1
ATOM 2617 C C . GLY A 1 353 ? -14.831 -8.050 -10.273 1.00 89.94 353 GLY A C 1
ATOM 2618 O O . GLY A 1 353 ? -14.095 -7.071 -10.387 1.00 89.94 353 GLY A O 1
ATOM 2619 N N . LYS A 1 354 ? -16.001 -8.149 -10.910 1.00 85.06 354 LYS A N 1
ATOM 2620 C CA . LYS A 1 354 ? -16.503 -7.149 -11.868 1.00 85.06 354 LYS A CA 1
ATOM 2621 C C . LYS A 1 354 ? -16.541 -5.731 -11.284 1.00 85.06 354 LYS A C 1
ATOM 2623 O O . LYS A 1 354 ? -16.237 -4.770 -11.982 1.00 85.06 354 LYS A O 1
ATOM 2628 N N . ASP A 1 355 ? -16.858 -5.639 -9.995 1.00 89.94 355 ASP A N 1
ATOM 2629 C CA . ASP A 1 355 ? -17.050 -4.377 -9.283 1.00 89.94 355 ASP A CA 1
ATOM 2630 C C . ASP A 1 355 ? -15.917 -4.083 -8.284 1.00 89.94 355 ASP A C 1
ATOM 2632 O O . ASP A 1 355 ? -16.080 -3.242 -7.410 1.00 89.94 355 ASP A O 1
ATOM 2636 N N . LEU A 1 356 ? -14.767 -4.767 -8.377 1.00 93.50 356 LEU A N 1
ATOM 2637 C CA . LEU A 1 356 ? -13.613 -4.597 -7.471 1.00 93.50 356 LEU A CA 1
ATOM 2638 C C . LEU A 1 356 ? -13.911 -4.853 -5.980 1.00 93.50 356 LEU A C 1
ATOM 2640 O O . LEU A 1 356 ? -13.188 -4.364 -5.113 1.00 93.50 356 LEU A O 1
ATOM 2644 N N . THR A 1 357 ? -14.976 -5.591 -5.670 1.00 92.19 357 THR A N 1
ATOM 2645 C CA . THR A 1 357 ? -15.408 -5.906 -4.298 1.00 92.19 357 THR A CA 1
ATOM 2646 C C . THR A 1 357 ? -14.939 -7.275 -3.814 1.00 92.19 357 THR A C 1
ATOM 2648 O O . THR A 1 357 ? -15.061 -7.571 -2.627 1.00 92.19 357 THR A O 1
ATOM 2651 N N . ALA A 1 358 ? -14.403 -8.116 -4.704 1.00 94.56 358 ALA A N 1
ATOM 2652 C CA . ALA A 1 358 ? -13.860 -9.411 -4.329 1.00 94.56 358 ALA A CA 1
ATOM 2653 C C . ALA A 1 358 ? -12.383 -9.277 -3.954 1.00 94.56 358 ALA A C 1
ATOM 2655 O O . ALA A 1 358 ? -11.621 -8.550 -4.596 1.00 94.56 358 ALA A O 1
ATOM 2656 N N . LEU A 1 359 ? -11.977 -10.026 -2.934 1.00 94.56 359 LEU A N 1
ATOM 2657 C CA . LEU A 1 359 ? -10.597 -10.116 -2.492 1.00 94.56 359 LEU A CA 1
ATOM 2658 C C . LEU A 1 359 ? -10.227 -11.592 -2.351 1.00 94.56 359 LEU A C 1
ATOM 2660 O O . LEU A 1 359 ? -10.839 -12.318 -1.573 1.00 94.56 359 LEU A O 1
ATOM 2664 N N . PHE A 1 360 ? -9.221 -12.022 -3.103 1.00 95.75 360 PHE A N 1
ATOM 2665 C CA . PHE A 1 360 ? -8.524 -13.276 -2.853 1.00 95.75 360 PHE A CA 1
ATOM 2666 C C . PHE A 1 360 ? -7.356 -13.001 -1.906 1.00 95.75 360 PHE A C 1
ATOM 2668 O O . PHE A 1 360 ? -6.601 -12.057 -2.144 1.00 95.75 360 PHE A O 1
ATOM 2675 N N . VAL A 1 361 ? -7.208 -13.816 -0.861 1.00 96.38 361 VAL A N 1
ATOM 2676 C CA . VAL A 1 361 ? -6.055 -13.812 0.048 1.00 96.38 361 VAL A CA 1
ATOM 2677 C C . VAL A 1 361 ? -5.688 -15.257 0.351 1.00 96.38 361 VAL A C 1
ATOM 2679 O O . VAL A 1 361 ? -6.562 -16.055 0.686 1.00 96.38 361 VAL A O 1
ATOM 2682 N N . ALA A 1 362 ? -4.406 -15.579 0.250 1.00 94.75 362 ALA A N 1
ATOM 2683 C CA . ALA A 1 362 ? -3.855 -16.860 0.653 1.00 94.75 362 ALA A CA 1
ATOM 2684 C C . ALA A 1 362 ? -2.508 -16.660 1.351 1.00 94.75 362 ALA A C 1
ATOM 2686 O O . ALA A 1 362 ? -1.703 -15.812 0.955 1.00 94.75 362 ALA A O 1
ATOM 2687 N N . GLU A 1 363 ? -2.268 -17.458 2.382 1.00 95.56 363 GLU A N 1
ATOM 2688 C CA . GLU A 1 363 ? -0.962 -17.580 3.020 1.00 95.56 363 GLU A CA 1
ATOM 2689 C C . GLU A 1 363 ? -0.129 -18.628 2.282 1.00 95.56 363 GLU A C 1
ATOM 2691 O O . GLU A 1 363 ? -0.657 -19.605 1.748 1.00 95.56 363 GLU A O 1
ATOM 2696 N N . GLY A 1 364 ? 1.183 -18.423 2.247 1.00 93.75 364 GLY A N 1
ATOM 2697 C CA . GLY A 1 364 ? 2.116 -19.359 1.644 1.00 93.75 364 GLY A CA 1
ATOM 2698 C C . GLY A 1 364 ? 3.503 -19.254 2.256 1.00 93.75 364 GLY A C 1
ATOM 2699 O O . GLY A 1 364 ? 3.770 -18.414 3.114 1.00 93.75 364 GLY A O 1
ATOM 2700 N N . GLN A 1 365 ? 4.400 -20.105 1.773 1.00 94.75 365 GLN A N 1
ATOM 2701 C CA . GLN A 1 365 ? 5.802 -20.121 2.161 1.00 94.75 365 GLN A CA 1
ATOM 2702 C C . GLN A 1 365 ? 6.655 -20.005 0.896 1.00 94.75 365 GLN A C 1
ATOM 2704 O O . GLN A 1 365 ? 6.644 -20.899 0.053 1.00 94.75 365 GLN A O 1
ATOM 2709 N N . ALA A 1 366 ? 7.402 -18.911 0.760 1.00 92.50 366 ALA A N 1
ATOM 2710 C CA . ALA A 1 366 ? 8.430 -18.799 -0.262 1.00 92.50 366 ALA A CA 1
ATOM 2711 C C . ALA A 1 366 ? 9.572 -19.771 0.060 1.00 92.50 366 ALA A C 1
ATOM 2713 O O . ALA A 1 366 ? 10.050 -19.840 1.198 1.00 92.50 366 ALA A O 1
ATOM 2714 N N . ALA A 1 367 ? 10.012 -20.506 -0.956 1.00 88.06 367 ALA A N 1
ATOM 2715 C CA . ALA A 1 367 ? 11.115 -21.451 -0.884 1.00 88.06 367 ALA A CA 1
ATOM 2716 C C . ALA A 1 367 ? 12.110 -21.180 -2.017 1.00 88.06 367 ALA A C 1
ATOM 2718 O O . ALA A 1 367 ? 11.751 -20.645 -3.067 1.00 88.06 367 ALA A O 1
ATOM 2719 N N . THR A 1 368 ? 13.371 -21.556 -1.805 1.00 81.38 368 THR A N 1
ATOM 2720 C CA . THR A 1 368 ? 14.404 -21.432 -2.835 1.00 81.38 368 THR A CA 1
ATOM 2721 C C . THR A 1 368 ? 14.097 -22.381 -3.983 1.00 81.38 368 THR A C 1
ATOM 2723 O O . THR A 1 368 ? 14.027 -23.596 -3.795 1.00 81.38 368 THR A O 1
ATOM 2726 N N . VAL A 1 369 ? 13.964 -21.839 -5.189 1.00 71.38 369 VAL A N 1
ATOM 2727 C CA . VAL A 1 369 ? 13.764 -22.658 -6.381 1.00 71.38 369 VAL A CA 1
ATOM 2728 C C . VAL A 1 369 ? 15.110 -23.234 -6.821 1.00 71.38 369 VAL A C 1
ATOM 2730 O O . VAL A 1 369 ? 16.012 -22.504 -7.230 1.00 71.38 369 VAL A O 1
ATOM 2733 N N . SER A 1 370 ? 15.255 -24.555 -6.737 1.00 57.12 370 SER A N 1
ATOM 2734 C CA . SER A 1 370 ? 16.413 -25.260 -7.291 1.00 57.12 370 SER A CA 1
ATOM 2735 C C . SER A 1 370 ? 16.130 -25.566 -8.761 1.00 57.12 370 SER A C 1
ATOM 2737 O O . SER A 1 370 ? 15.585 -26.617 -9.067 1.00 57.12 370 SER A O 1
ATOM 2739 N N . ASN A 1 371 ? 16.499 -24.643 -9.655 1.00 51.50 371 ASN A N 1
ATOM 2740 C CA . ASN A 1 371 ? 16.468 -24.811 -11.116 1.00 51.50 371 ASN A CA 1
ATOM 2741 C C . ASN A 1 371 ? 15.050 -24.922 -11.749 1.00 51.50 371 ASN A C 1
ATOM 2743 O O . ASN A 1 371 ? 14.556 -26.029 -11.956 1.00 51.50 371 ASN A O 1
ATOM 2747 N N . PRO A 1 372 ? 14.399 -23.798 -12.110 1.00 50.00 372 PRO A N 1
ATOM 2748 C CA . PRO A 1 372 ? 13.082 -23.782 -12.757 1.00 50.00 372 PRO A CA 1
ATOM 2749 C C . PRO A 1 372 ? 13.174 -23.994 -14.277 1.00 50.00 372 PRO A C 1
ATOM 2751 O O . PRO A 1 372 ? 12.629 -23.179 -15.018 1.00 50.00 372 PRO A O 1
ATOM 2754 N N . GLN A 1 373 ? 13.937 -24.996 -14.739 1.00 38.06 373 GLN A N 1
ATOM 2755 C CA . GLN A 1 373 ? 14.067 -25.255 -16.183 1.00 38.06 373 GLN A CA 1
ATOM 2756 C C . GLN A 1 373 ? 12.714 -25.340 -16.886 1.00 38.06 373 GLN A C 1
ATOM 2758 O O . GLN A 1 373 ? 11.821 -26.038 -16.351 1.00 38.06 373 GLN A O 1
#